Protein AF-0000000084929953 (afdb_homodimer)

Foldseek 3Di:
DPPPPPPPPPPPQDPVLLVLLLVLCCCVPPVPDQLCRSCVVVVHDSVVSVVSPVVCVVVPVDDDDDDDPPQWDPVLFVLLCVQQVFPGETATEAPPDDPDDWRDLLSLLLVVLVVQQVVADAAAEEEEEDDPSLLSNLVNHQAHAAYEYAYFFEFDCPPDDDTSRQVSQVSNCVRRVYYGQYDHDHFFAPALVVVVVSCPPPSNVVRLVCLLRHQAYEKEKFFLDPPTDPVNPVDDPVVSVVQVVQQFGMDMFQWTFHLQLATDPCRRVSRGRGHDQVSLLVRQAYEYGDEDLNCLSRVQSNSNQLSHRYYRYYDNSSVCCSPVGHHHPDRSNVSDGPVHD/DPPPPPPPPPPPDDPVLLVLLLVLCCCVPPVPDQLCRSCVVVVHDSVVSVVSPVVCVVVPVDDDDDDDPPQWDPVLFVLLCVQQVFPGGTATEAPPDDPDDWRDLLSLLLVVLVVQQVVADAAAEEEEEDDPSLLSNLVNHQAHAAYEYAYFFEFDCPVPPDTSRQVSQVSNCVRRVYYGQYAHDHFFAPALVVVVVSCPPPSNVVSLVCLLRHQAYEKEKFFLDPPTDPVNPVDDPVVSVVQVVQQFGMDMFQWTFHLQQATDPCRRVSRGRGHDQVSLLPHQAYEYGYEDLNCLSRVQSNSNQLSHRYYRYYDNSSVCCSPVGHHHPDRSNVSDGPVHD

Structure (mmCIF, N/CA/C/O backbone):
data_AF-0000000084929953-model_v1
#
loop_
_entity.id
_entity.type
_entity.pdbx_description
1 polymer 'Putative transcriptional regulator'
#
loop_
_atom_site.group_PDB
_atom_site.id
_atom_site.type_symbol
_atom_site.label_atom_id
_atom_site.label_alt_id
_atom_site.label_comp_id
_atom_site.label_asym_id
_atom_site.label_entity_id
_atom_site.label_seq_id
_atom_site.pdbx_PDB_ins_code
_atom_site.Cartn_x
_atom_site.Cartn_y
_atom_site.Cartn_z
_atom_site.occupancy
_atom_site.B_iso_or_equiv
_atom_site.auth_seq_id
_atom_site.auth_comp_id
_atom_site.auth_asym_id
_atom_site.auth_atom_id
_atom_site.pdbx_PDB_model_num
ATOM 1 N N . MET A 1 1 ? 39.875 18.594 -10.922 1 22.22 1 MET A N 1
ATOM 2 C CA . MET A 1 1 ? 38.844 19.641 -10.805 1 22.22 1 MET A CA 1
ATOM 3 C C . MET A 1 1 ? 37.5 19.047 -10.492 1 22.22 1 MET A C 1
ATOM 5 O O . MET A 1 1 ? 36.719 18.719 -11.398 1 22.22 1 MET A O 1
ATOM 9 N N . ALA A 1 2 ? 37.438 18.094 -9.477 1 26.17 2 ALA A N 1
ATOM 10 C CA . ALA A 1 2 ? 36.531 17.062 -8.961 1 26.17 2 ALA A CA 1
ATOM 11 C C . ALA A 1 2 ? 35.219 17.656 -8.453 1 26.17 2 ALA A C 1
ATOM 13 O O . ALA A 1 2 ? 35.219 18.5 -7.547 1 26.17 2 ALA A O 1
ATOM 14 N N . GLY A 1 3 ? 34.344 17.922 -9.469 1 25.89 3 GLY A N 1
ATOM 15 C CA . GLY A 1 3 ? 33.125 18.734 -9.352 1 25.89 3 GLY A CA 1
ATOM 16 C C . GLY A 1 3 ? 32.312 18.438 -8.102 1 25.89 3 GLY A C 1
ATOM 17 O O . GLY A 1 3 ? 32.281 17.281 -7.645 1 25.89 3 GLY A O 1
ATOM 18 N N . MET A 1 4 ? 32.281 19.422 -7.156 1 30.34 4 MET A N 1
ATOM 19 C CA . MET A 1 4 ? 31.609 19.453 -5.855 1 30.34 4 MET A CA 1
ATOM 20 C C . MET A 1 4 ? 30.188 18.906 -5.953 1 30.34 4 MET A C 1
ATOM 22 O O . MET A 1 4 ? 29.359 19.453 -6.695 1 30.34 4 MET A O 1
ATOM 26 N N . SER A 1 5 ? 30.078 17.547 -6.051 1 28.05 5 SER A N 1
ATOM 27 C CA . SER A 1 5 ? 28.844 16.781 -6.016 1 28.05 5 SER A CA 1
ATOM 28 C C . SER A 1 5 ? 27.891 17.312 -4.957 1 28.05 5 SER A C 1
ATOM 30 O O . SER A 1 5 ? 28.203 17.297 -3.764 1 28.05 5 SER A O 1
ATOM 32 N N . ALA A 1 6 ? 27.359 18.578 -5.07 1 32.03 6 ALA A N 1
ATOM 33 C CA . ALA A 1 6 ? 26.297 19.188 -4.281 1 32.03 6 ALA A CA 1
ATOM 34 C C . ALA A 1 6 ? 25.297 18.125 -3.814 1 32.03 6 ALA A C 1
ATOM 36 O O . ALA A 1 6 ? 24.531 17.594 -4.617 1 32.03 6 ALA A O 1
ATOM 37 N N . GLY A 1 7 ? 25.719 17.156 -3.072 1 32.19 7 GLY A N 1
ATOM 38 C CA . GLY A 1 7 ? 24.922 16.094 -2.465 1 32.19 7 GLY A CA 1
ATOM 39 C C . GLY A 1 7 ? 23.484 16.5 -2.223 1 32.19 7 GLY A C 1
ATOM 40 O O . GLY A 1 7 ? 23.203 17.578 -1.709 1 32.19 7 GLY A O 1
ATOM 41 N N . ARG A 1 8 ? 22.562 16.219 -3.053 1 35.16 8 ARG A N 1
ATOM 42 C CA . ARG A 1 8 ? 21.109 16.297 -2.889 1 35.16 8 ARG A CA 1
ATOM 43 C C . ARG A 1 8 ? 20.703 16.047 -1.44 1 35.16 8 ARG A C 1
ATOM 45 O O . ARG A 1 8 ? 20.797 14.914 -0.953 1 35.16 8 ARG A O 1
ATOM 52 N N . SER A 1 9 ? 21.078 16.766 -0.574 1 34.97 9 SER A N 1
ATOM 53 C CA . SER A 1 9 ? 20.594 16.656 0.795 1 34.97 9 SER A CA 1
ATOM 54 C C . SER A 1 9 ? 19.203 16.031 0.834 1 34.97 9 SER A C 1
ATOM 56 O O . SER A 1 9 ? 18.281 16.516 0.169 1 34.97 9 SER A O 1
ATOM 58 N N . ALA A 1 10 ? 18.953 14.836 0.839 1 44 10 ALA A N 1
ATOM 59 C CA . ALA A 1 10 ? 17.703 14.109 1.062 1 44 10 ALA A CA 1
ATOM 60 C C . ALA A 1 10 ? 16.719 14.953 1.858 1 44 10 ALA A C 1
ATOM 62 O O . ALA A 1 10 ? 16.844 15.086 3.078 1 44 10 ALA A O 1
ATOM 63 N N . LEU A 1 11 ? 16.344 16.078 1.321 1 51.66 11 LEU A N 1
ATOM 64 C CA . LEU A 1 11 ? 15.445 17.078 1.888 1 51.66 11 LEU A CA 1
ATOM 65 C C . LEU A 1 11 ? 14.266 16.406 2.6 1 51.66 11 LEU A C 1
ATOM 67 O O . LEU A 1 11 ? 13.477 15.703 1.973 1 51.66 11 LEU A O 1
ATOM 71 N N . ARG A 1 12 ? 14.352 16.094 3.908 1 74.12 12 ARG A N 1
ATOM 72 C CA . ARG A 1 12 ? 13.383 15.586 4.875 1 74.12 12 ARG A CA 1
ATOM 73 C C . ARG A 1 12 ? 12.07 16.344 4.793 1 74.12 12 ARG A C 1
ATOM 75 O O . ARG A 1 12 ? 12.062 17.578 4.688 1 74.12 12 ARG A O 1
ATOM 82 N N . MET A 1 13 ? 11.07 15.68 4.367 1 85.12 13 MET A N 1
ATOM 83 C CA . MET A 1 13 ? 9.734 16.266 4.367 1 85.12 13 MET A CA 1
ATOM 84 C C . MET A 1 13 ? 9.43 16.938 5.707 1 85.12 13 MET A C 1
ATOM 86 O O . MET A 1 13 ? 9.695 16.359 6.762 1 85.12 13 MET A O 1
ATOM 90 N N . GLY A 1 14 ? 9.133 18.234 5.648 1 91.25 14 GLY A N 1
ATOM 91 C CA . GLY A 1 14 ? 8.656 18.891 6.855 1 91.25 14 GLY A CA 1
ATOM 92 C C . GLY A 1 14 ? 7.281 18.406 7.293 1 91.25 14 GLY A C 1
ATOM 93 O O . GLY A 1 14 ? 6.684 17.547 6.641 1 91.25 14 GLY A O 1
ATOM 94 N N . PRO A 1 15 ? 6.785 18.859 8.391 1 93.12 15 PRO A N 1
ATOM 95 C CA . PRO A 1 15 ? 5.527 18.359 8.953 1 93.12 15 PRO A CA 1
ATOM 96 C C . PRO A 1 15 ? 4.34 18.578 8.016 1 93.12 15 PRO A C 1
ATOM 98 O O . PRO A 1 15 ? 3.48 17.703 7.895 1 93.12 15 PRO A O 1
ATOM 101 N N . ALA A 1 16 ? 4.266 19.781 7.43 1 93.94 16 ALA A N 1
ATOM 102 C CA . ALA A 1 16 ? 3.148 20.047 6.523 1 93.94 16 ALA A CA 1
ATOM 103 C C . ALA A 1 16 ? 3.201 19.125 5.312 1 93.94 16 ALA A C 1
ATOM 105 O O . ALA A 1 16 ? 2.17 18.609 4.871 1 93.94 16 ALA A O 1
ATOM 106 N N . GLU A 1 17 ? 4.387 18.938 4.801 1 93.5 17 GLU A N 1
ATOM 107 C CA . GLU A 1 17 ? 4.562 18.031 3.664 1 93.5 17 GLU A CA 1
ATOM 108 C C . GLU A 1 17 ? 4.195 16.594 4.035 1 93.5 17 GLU A C 1
ATOM 110 O O . GLU A 1 17 ? 3.559 15.891 3.25 1 93.5 17 GLU A O 1
ATOM 115 N N . LEU A 1 18 ? 4.625 16.219 5.199 1 94.5 18 LEU A N 1
ATOM 116 C CA . LEU A 1 18 ? 4.336 14.875 5.676 1 94.5 18 LEU A CA 1
ATOM 117 C C . LEU A 1 18 ? 2.832 14.664 5.816 1 94.5 18 LEU A C 1
ATOM 119 O O . LEU A 1 18 ? 2.303 13.641 5.379 1 94.5 18 LEU A O 1
ATOM 123 N N . VAL A 1 19 ? 2.16 15.617 6.41 1 94.81 19 VAL A N 1
ATOM 124 C CA . VAL A 1 19 ? 0.718 15.531 6.613 1 94.81 19 VAL A CA 1
ATOM 125 C C . VAL A 1 19 ? 0.007 15.477 5.262 1 94.81 19 VAL A C 1
ATOM 127 O O . VAL A 1 19 ? -0.903 14.672 5.062 1 94.81 19 VAL A O 1
ATOM 130 N N . GLN A 1 20 ? 0.417 16.297 4.379 1 95.06 20 GLN A N 1
ATOM 131 C CA . GLN A 1 20 ? -0.198 16.344 3.057 1 95.06 20 GLN A CA 1
ATOM 132 C C . GLN A 1 20 ? 0.029 15.031 2.303 1 95.06 20 GLN A C 1
ATOM 134 O O . GLN A 1 20 ? -0.896 14.492 1.694 1 95.06 20 GLN A O 1
ATOM 139 N N . ALA A 1 21 ? 1.267 14.609 2.344 1 95.81 21 ALA A N 1
ATOM 140 C CA . ALA A 1 21 ? 1.598 13.352 1.679 1 95.81 21 ALA A CA 1
ATOM 141 C C . ALA A 1 21 ? 0.772 12.195 2.242 1 95.81 21 ALA A C 1
ATOM 143 O O . ALA A 1 21 ? 0.257 11.367 1.489 1 95.81 21 ALA A O 1
ATOM 144 N N . ALA A 1 22 ? 0.667 12.172 3.549 1 96.12 22 ALA A N 1
ATOM 145 C CA . ALA A 1 22 ? -0.122 11.133 4.203 1 96.12 22 ALA A CA 1
ATOM 146 C C . ALA A 1 22 ? -1.587 11.211 3.783 1 96.12 22 ALA A C 1
ATOM 148 O O . ALA A 1 22 ? -2.225 10.18 3.537 1 96.12 22 ALA A O 1
ATOM 149 N N . ALA A 1 23 ? -2.119 12.406 3.674 1 96.19 23 ALA A N 1
ATOM 150 C CA . ALA A 1 23 ? -3.51 12.609 3.279 1 96.19 23 ALA A CA 1
ATOM 151 C C . ALA A 1 23 ? -3.74 12.164 1.836 1 96.19 23 ALA A C 1
ATOM 153 O O . ALA A 1 23 ? -4.719 11.477 1.539 1 96.19 23 ALA A O 1
ATOM 154 N N . MET A 1 24 ? -2.873 12.523 0.958 1 95.94 24 MET A N 1
ATOM 155 C CA . MET A 1 24 ? -2.977 12.117 -0.439 1 95.94 24 MET A CA 1
ATOM 156 C C . MET A 1 24 ? -2.875 10.602 -0.57 1 95.94 24 MET A C 1
ATOM 158 O O . MET A 1 24 ? -3.625 9.984 -1.334 1 95.94 24 MET A O 1
ATOM 162 N N . ALA A 1 25 ? -1.935 10.023 0.172 1 94.94 25 ALA A N 1
ATOM 163 C CA . ALA A 1 25 ? -1.756 8.57 0.148 1 94.94 25 ALA A CA 1
ATOM 164 C C . ALA A 1 25 ? -3.027 7.855 0.595 1 94.94 25 ALA A C 1
ATOM 166 O O . ALA A 1 25 ? -3.436 6.867 -0.017 1 94.94 25 ALA A O 1
ATOM 167 N N . ARG A 1 26 ? -3.637 8.359 1.606 1 94 26 ARG A N 1
ATOM 168 C CA . ARG A 1 26 ? -4.871 7.762 2.102 1 94 26 ARG A CA 1
ATOM 169 C C . ARG A 1 26 ? -5.965 7.809 1.041 1 94 26 ARG A C 1
ATOM 171 O O . ARG A 1 26 ? -6.66 6.812 0.816 1 94 26 ARG A O 1
ATOM 178 N N . ARG A 1 27 ? -6.105 9 0.404 1 94.62 27 ARG A N 1
ATOM 179 C CA . ARG A 1 27 ? -7.098 9.133 -0.657 1 94.62 27 ARG A CA 1
ATOM 180 C C . ARG A 1 27 ? -6.832 8.141 -1.785 1 94.62 27 ARG A C 1
ATOM 182 O O . ARG A 1 27 ? -7.75 7.465 -2.254 1 94.62 27 ARG A O 1
ATOM 189 N N . PHE A 1 28 ? -5.609 7.93 -2.18 1 90.69 28 PHE A N 1
ATOM 190 C CA . PHE A 1 28 ? -5.246 7.125 -3.34 1 90.69 28 PHE A CA 1
ATOM 191 C C . PHE A 1 28 ? -5.293 5.637 -3.004 1 90.69 28 PHE A C 1
ATOM 193 O O . PHE A 1 28 ? -5.996 4.867 -3.664 1 90.69 28 PHE A O 1
ATOM 200 N N . TYR A 1 29 ? -4.668 5.219 -1.939 1 88.12 29 TYR A N 1
ATOM 201 C CA . TYR A 1 29 ? -4.438 3.801 -1.691 1 88.12 29 TYR A CA 1
ATOM 202 C C . TYR A 1 29 ? -5.59 3.191 -0.9 1 88.12 29 TYR A C 1
ATOM 204 O O . TYR A 1 29 ? -5.902 2.01 -1.057 1 88.12 29 TYR A O 1
ATOM 212 N N . LEU A 1 30 ? -6.223 3.959 -0.042 1 86.88 30 LEU A N 1
ATOM 213 C CA . LEU A 1 30 ? -7.215 3.369 0.85 1 86.88 30 LEU A CA 1
ATOM 214 C C . LEU A 1 30 ? -8.633 3.713 0.396 1 86.88 30 LEU A C 1
ATOM 216 O O . LEU A 1 30 ? -9.555 2.924 0.588 1 86.88 30 LEU A O 1
ATOM 220 N N . GLU A 1 31 ? -8.75 4.863 -0.211 1 88.69 31 GLU A N 1
ATOM 221 C CA . GLU A 1 31 ? -10.102 5.289 -0.577 1 88.69 31 GLU A CA 1
ATOM 222 C C . GLU A 1 31 ? -10.352 5.094 -2.07 1 88.69 31 GLU A C 1
ATOM 224 O O . GLU A 1 31 ? -11.477 5.281 -2.543 1 88.69 31 GLU A O 1
ATOM 229 N N . GLY A 1 32 ? -9.305 4.871 -2.9 1 82.44 32 GLY A N 1
ATOM 230 C CA . GLY A 1 32 ? -9.469 4.52 -4.301 1 82.44 32 GLY A CA 1
ATOM 231 C C . GLY A 1 32 ? -9.656 5.723 -5.203 1 82.44 32 GLY A C 1
ATOM 232 O O . GLY A 1 32 ? -10.109 5.586 -6.34 1 82.44 32 GLY A O 1
ATOM 233 N N . LYS A 1 33 ? -9.375 6.914 -4.699 1 89.38 33 LYS A N 1
ATOM 234 C CA . LYS A 1 33 ? -9.5 8.102 -5.539 1 89.38 33 LYS A CA 1
ATOM 235 C C . LYS A 1 33 ? -8.406 8.148 -6.598 1 89.38 33 LYS A C 1
ATOM 237 O O . LYS A 1 33 ? -7.285 7.691 -6.359 1 89.38 33 LYS A O 1
ATOM 242 N N . SER A 1 34 ? -8.781 8.703 -7.781 1 87.88 34 SER A N 1
ATOM 243 C CA . SER A 1 34 ? -7.789 8.875 -8.836 1 87.88 34 SER A CA 1
ATOM 244 C C . SER A 1 34 ? -6.859 10.039 -8.531 1 87.88 34 SER A C 1
ATOM 246 O O . SER A 1 34 ? -7.172 10.891 -7.695 1 87.88 34 SER A O 1
ATOM 248 N N . LYS A 1 35 ? -5.723 10.078 -9.18 1 90.81 35 LYS A N 1
ATOM 249 C CA . LYS A 1 35 ? -4.781 11.18 -9.008 1 90.81 35 LYS A CA 1
ATOM 250 C C . LYS A 1 35 ? -5.402 12.508 -9.43 1 90.81 35 LYS A C 1
ATOM 252 O O . LYS A 1 35 ? -5.117 13.555 -8.844 1 90.81 35 LYS A O 1
ATOM 257 N N . ILE A 1 36 ? -6.273 12.469 -10.422 1 93 36 ILE A N 1
ATOM 258 C CA . ILE A 1 36 ? -6.965 13.664 -10.891 1 93 36 ILE A CA 1
ATOM 259 C C . ILE A 1 36 ? -7.906 14.172 -9.797 1 93 36 ILE A C 1
ATOM 261 O O . ILE A 1 36 ? -7.938 15.375 -9.508 1 93 36 ILE A O 1
ATOM 265 N N . GLN A 1 37 ? -8.672 13.305 -9.172 1 94.31 37 GLN A N 1
ATOM 266 C CA . GLN A 1 37 ? -9.57 13.672 -8.078 1 94.31 37 GLN A CA 1
ATOM 267 C C . GLN A 1 37 ? -8.797 14.258 -6.902 1 94.31 37 GLN A C 1
ATOM 269 O O . GLN A 1 37 ? -9.219 15.242 -6.301 1 94.31 37 GLN A O 1
ATOM 274 N N . ILE A 1 38 ? -7.703 13.695 -6.57 1 95.75 38 ILE A N 1
ATOM 275 C CA . ILE A 1 38 ? -6.867 14.148 -5.465 1 95.75 38 ILE A CA 1
ATOM 276 C C . ILE A 1 38 ? -6.301 15.531 -5.781 1 95.75 38 ILE A C 1
ATOM 278 O O . ILE A 1 38 ? -6.277 16.422 -4.922 1 95.75 38 ILE A O 1
ATOM 282 N N . ALA A 1 39 ? -5.859 15.719 -7.004 1 96.31 39 ALA A N 1
ATOM 283 C CA . ALA A 1 39 ? -5.348 17.016 -7.457 1 96.31 39 ALA A CA 1
ATOM 284 C C . ALA A 1 39 ? -6.383 18.109 -7.266 1 96.31 39 ALA A C 1
ATOM 286 O O . ALA A 1 39 ? -6.062 19.203 -6.773 1 96.31 39 ALA A O 1
ATOM 287 N N . GLU A 1 40 ? -7.574 17.797 -7.609 1 94.62 40 GLU A N 1
ATOM 288 C CA . GLU A 1 40 ? -8.664 18.75 -7.449 1 94.62 40 GLU A CA 1
ATOM 289 C C . GLU A 1 40 ? -8.922 19.062 -5.98 1 94.62 40 GLU A C 1
ATOM 291 O O . GLU A 1 40 ? -9.078 20.234 -5.602 1 94.62 40 GLU A O 1
ATOM 296 N N . GLU A 1 41 ? -8.938 18.047 -5.211 1 92.69 41 GLU A N 1
ATOM 297 C CA . GLU A 1 41 ? -9.219 18.188 -3.787 1 92.69 41 GLU A CA 1
ATOM 298 C C . GLU A 1 41 ? -8.156 19.031 -3.098 1 92.69 41 GLU A C 1
ATOM 300 O O . GLU A 1 41 ? -8.469 19.828 -2.211 1 92.69 41 GLU A O 1
ATOM 305 N N . PHE A 1 42 ? -6.922 18.922 -3.492 1 92.94 42 PHE A N 1
ATOM 306 C CA . PHE A 1 42 ? -5.824 19.562 -2.779 1 92.94 42 PHE A CA 1
ATOM 307 C C . PHE A 1 42 ? -5.352 20.797 -3.525 1 92.94 42 PHE A C 1
ATOM 309 O O . PHE A 1 42 ? -4.453 21.5 -3.059 1 92.94 42 PHE A O 1
ATOM 316 N N . GLY A 1 43 ? -5.93 21.125 -4.641 1 90.88 43 GLY A N 1
ATOM 317 C CA . GLY A 1 43 ? -5.578 22.312 -5.406 1 90.88 43 GLY A CA 1
ATOM 318 C C . GLY A 1 43 ? -4.18 22.266 -5.988 1 90.88 43 GLY A C 1
ATOM 319 O O . GLY A 1 43 ? -3.441 23.25 -5.941 1 90.88 43 GLY A O 1
ATOM 320 N N . VAL A 1 44 ? -3.787 21.094 -6.465 1 93.94 44 VAL A N 1
ATOM 321 C CA . VAL A 1 44 ? -2.477 20.891 -7.078 1 93.94 44 VAL A CA 1
ATOM 322 C C . VAL A 1 44 ? -2.633 20.156 -8.398 1 93.94 44 VAL A C 1
ATOM 324 O O . VAL A 1 44 ? -3.74 19.75 -8.773 1 93.94 44 VAL A O 1
ATOM 327 N N . SER A 1 45 ? -1.526 20.031 -9.109 1 94.94 45 SER A N 1
ATOM 328 C CA . SER A 1 45 ? -1.564 19.312 -10.375 1 94.94 45 SER A CA 1
ATOM 329 C C . SER A 1 45 ? -1.501 17.797 -10.148 1 94.94 45 SER A C 1
ATOM 331 O O . SER A 1 45 ? -0.989 17.344 -9.125 1 94.94 45 SER A O 1
ATOM 333 N N . ARG A 1 46 ? -2.051 17.094 -11.156 1 92.69 46 ARG A N 1
ATOM 334 C CA . ARG A 1 46 ? -1.979 15.641 -11.102 1 92.69 46 ARG A CA 1
ATOM 335 C C . ARG A 1 46 ? -0.529 15.164 -11.07 1 92.69 46 ARG A C 1
ATOM 337 O O . ARG A 1 46 ? -0.213 14.156 -10.43 1 92.69 46 ARG A O 1
ATOM 344 N N . PHE A 1 47 ? 0.385 15.859 -11.625 1 93.38 47 PHE A N 1
ATOM 345 C CA . PHE A 1 47 ? 1.804 15.516 -11.648 1 93.38 47 PHE A CA 1
ATOM 346 C C . PHE A 1 47 ? 2.412 15.648 -10.258 1 93.38 47 PHE A C 1
ATOM 348 O O . PHE A 1 47 ? 3.221 14.82 -9.844 1 93.38 47 PHE A O 1
ATOM 355 N N . LYS A 1 48 ? 2.043 16.719 -9.523 1 94.69 48 LYS A N 1
ATOM 356 C CA . LYS A 1 48 ? 2.523 16.875 -8.156 1 94.69 48 LYS A CA 1
ATOM 357 C C . LYS A 1 48 ? 2.029 15.75 -7.262 1 94.69 48 LYS A C 1
ATOM 359 O O . LYS A 1 48 ? 2.775 15.242 -6.422 1 94.69 48 LYS A O 1
ATOM 364 N N . VAL A 1 49 ? 0.743 15.398 -7.488 1 95.12 49 VAL A N 1
ATOM 365 C CA . VAL A 1 49 ? 0.195 14.281 -6.723 1 95.12 49 VAL A CA 1
ATOM 366 C C . VAL A 1 49 ? 1.028 13.023 -6.973 1 95.12 49 VAL A C 1
ATOM 368 O O . VAL A 1 49 ? 1.419 12.336 -6.027 1 95.12 49 VAL A O 1
ATOM 371 N N . ALA A 1 50 ? 1.31 12.773 -8.219 1 91.25 50 ALA A N 1
ATOM 372 C CA . ALA A 1 50 ? 2.1 11.602 -8.578 1 91.25 50 ALA A CA 1
ATOM 373 C C . ALA A 1 50 ? 3.467 11.633 -7.906 1 91.25 50 ALA A C 1
ATOM 375 O O . ALA A 1 50 ? 3.92 10.625 -7.355 1 91.25 50 ALA A O 1
ATOM 376 N N . ARG A 1 51 ? 4.086 12.75 -7.906 1 93.81 51 ARG A N 1
ATOM 377 C CA . ARG A 1 51 ? 5.41 12.914 -7.32 1 93.81 51 ARG A CA 1
ATOM 378 C C . ARG A 1 51 ? 5.375 12.703 -5.809 1 93.81 51 ARG A C 1
ATOM 380 O O . ARG A 1 51 ? 6.266 12.07 -5.242 1 93.81 51 ARG A O 1
ATOM 387 N N . VAL A 1 52 ? 4.344 13.289 -5.211 1 94.94 52 VAL A N 1
ATOM 388 C CA . VAL A 1 52 ? 4.203 13.172 -3.766 1 94.94 52 VAL A CA 1
ATOM 389 C C . VAL A 1 52 ? 4.023 11.703 -3.383 1 94.94 52 VAL A C 1
ATOM 391 O O . VAL A 1 52 ? 4.648 11.219 -2.436 1 94.94 52 VAL A O 1
ATOM 394 N N . LEU A 1 53 ? 3.207 10.969 -4.137 1 92.38 53 LEU A N 1
ATOM 395 C CA . LEU A 1 53 ? 2.959 9.562 -3.852 1 92.38 53 LEU A CA 1
ATOM 396 C C . LEU A 1 53 ? 4.219 8.734 -4.07 1 92.38 53 LEU A C 1
ATOM 398 O O . LEU A 1 53 ? 4.516 7.828 -3.287 1 92.38 53 LEU A O 1
ATOM 402 N N . GLU A 1 54 ? 4.961 9.023 -5.074 1 90.19 54 GLU A N 1
ATOM 403 C CA . GLU A 1 54 ? 6.23 8.344 -5.332 1 90.19 54 GLU A CA 1
ATOM 404 C C . GLU A 1 54 ? 7.219 8.578 -4.195 1 90.19 54 GLU A C 1
ATOM 406 O O . GLU A 1 54 ? 7.852 7.637 -3.715 1 90.19 54 GLU A O 1
ATOM 411 N N . THR A 1 55 ? 7.324 9.805 -3.777 1 92.75 55 THR A N 1
ATOM 412 C CA . THR A 1 55 ? 8.227 10.164 -2.684 1 92.75 55 THR A CA 1
ATOM 413 C C . THR A 1 55 ? 7.793 9.484 -1.388 1 92.75 55 THR A C 1
ATOM 415 O O . THR A 1 55 ? 8.641 9.055 -0.598 1 92.75 55 THR A O 1
ATOM 418 N N . ALA A 1 56 ?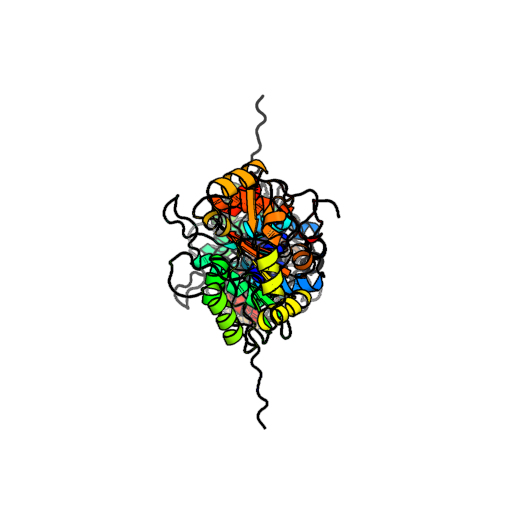 6.469 9.445 -1.154 1 93.06 56 ALA A N 1
ATOM 419 C CA . ALA A 1 56 ? 5.938 8.805 0.045 1 93.06 56 ALA A CA 1
ATOM 420 C C . ALA A 1 56 ? 6.332 7.332 0.101 1 93.06 56 ALA A C 1
ATOM 422 O O . ALA A 1 56 ? 6.629 6.801 1.175 1 93.06 56 ALA A O 1
ATOM 423 N N . LEU A 1 57 ? 6.34 6.633 -1.062 1 89.75 57 LEU A N 1
ATOM 424 C CA . LEU A 1 57 ? 6.77 5.242 -1.135 1 89.75 57 LEU A CA 1
ATOM 425 C C . LEU A 1 57 ? 8.273 5.125 -0.918 1 89.75 57 LEU A C 1
ATOM 427 O O . LEU A 1 57 ? 8.734 4.285 -0.142 1 89.75 57 LEU A O 1
ATOM 431 N N . GLU A 1 58 ? 9.055 6.023 -1.509 1 89 58 GLU A N 1
ATOM 432 C CA . GLU A 1 58 ? 10.516 6.008 -1.449 1 89 58 GLU A CA 1
ATOM 433 C C . GLU A 1 58 ? 11.016 6.254 -0.027 1 89 58 GLU A C 1
ATOM 435 O O . GLU A 1 58 ? 12.008 5.668 0.398 1 89 58 GLU A O 1
ATOM 440 N N . ARG A 1 59 ? 10.273 7.098 0.685 1 90.31 59 ARG A N 1
ATOM 441 C CA . ARG A 1 59 ? 10.719 7.492 2.018 1 90.31 59 ARG A CA 1
ATOM 442 C C . ARG A 1 59 ? 10.016 6.664 3.092 1 90.31 59 ARG A C 1
ATOM 444 O O . ARG A 1 59 ? 10.055 7.016 4.273 1 90.31 59 ARG A O 1
ATOM 451 N N . ASP A 1 60 ? 9.266 5.648 2.693 1 89.81 60 ASP A N 1
ATOM 452 C CA . ASP A 1 60 ? 8.633 4.656 3.555 1 89.81 60 ASP A CA 1
ATOM 453 C C . ASP A 1 60 ? 7.512 5.281 4.383 1 89.81 60 ASP A C 1
ATOM 455 O O . ASP A 1 60 ? 7.203 4.805 5.477 1 89.81 60 ASP A O 1
ATOM 459 N N . LEU A 1 61 ? 7.109 6.539 3.975 1 92.94 61 LEU A N 1
ATOM 460 C CA . LEU A 1 61 ? 5.871 7.059 4.547 1 92.94 61 LEU A CA 1
ATOM 461 C C . LEU A 1 61 ? 4.699 6.129 4.25 1 92.94 61 LEU A C 1
ATOM 463 O O . LEU A 1 61 ? 3.814 5.953 5.09 1 92.94 61 LEU A O 1
ATOM 467 N N . VAL A 1 62 ? 4.789 5.543 3.062 1 93.31 62 VAL A N 1
ATOM 468 C CA . VAL A 1 62 ? 3.838 4.512 2.666 1 93.31 62 VAL A CA 1
ATOM 469 C C . VAL A 1 62 ? 4.562 3.18 2.492 1 93.31 62 VAL A C 1
ATOM 471 O O . VAL A 1 62 ? 5.57 3.102 1.787 1 93.31 62 VAL A O 1
ATOM 474 N N . ARG A 1 63 ? 4.102 2.203 3.205 1 92.88 63 ARG A N 1
ATOM 475 C CA . ARG A 1 63 ? 4.629 0.85 3.053 1 92.88 63 ARG A CA 1
ATOM 476 C C . ARG A 1 63 ? 3.555 -0.103 2.545 1 92.88 63 ARG A C 1
ATOM 478 O O . ARG A 1 63 ? 2.457 -0.164 3.104 1 92.88 63 ARG A O 1
ATOM 485 N N . ILE A 1 64 ? 3.842 -0.717 1.508 1 91.75 64 ILE A N 1
ATOM 486 C CA . ILE A 1 64 ? 2.928 -1.687 0.915 1 91.75 64 ILE A CA 1
ATOM 487 C C . ILE A 1 64 ? 3.516 -3.092 1.033 1 91.75 64 ILE A C 1
ATOM 489 O O . ILE A 1 64 ? 4.652 -3.332 0.619 1 91.75 64 ILE A O 1
ATOM 493 N N . GLU A 1 65 ? 2.803 -3.93 1.66 1 91.75 65 GLU A N 1
ATOM 494 C CA . GLU A 1 65 ? 3.217 -5.324 1.804 1 91.75 65 GLU A CA 1
ATOM 495 C C . GLU A 1 65 ? 2.229 -6.266 1.121 1 91.75 65 GLU A C 1
ATOM 497 O O . GLU A 1 65 ? 1.021 -6.184 1.357 1 91.75 65 GLU A O 1
ATOM 502 N N . ILE A 1 66 ? 2.68 -6.996 0.207 1 92.12 66 ILE A N 1
ATOM 503 C CA . ILE A 1 66 ? 1.885 -8.055 -0.411 1 92.12 66 ILE A CA 1
ATOM 504 C C . ILE A 1 66 ? 2.176 -9.383 0.273 1 92.12 66 ILE A C 1
ATOM 506 O O . ILE A 1 66 ? 3.291 -9.906 0.191 1 92.12 66 ILE A O 1
ATOM 510 N N . ARG A 1 67 ? 1.169 -9.891 0.949 1 89.69 67 ARG A N 1
ATOM 511 C CA . ARG A 1 67 ? 1.342 -11.086 1.777 1 89.69 67 ARG A CA 1
ATOM 512 C C . ARG A 1 67 ? 0.658 -12.289 1.15 1 89.69 67 ARG A C 1
ATOM 514 O O . ARG A 1 67 ? -0.57 -12.344 1.062 1 89.69 67 ARG A O 1
ATOM 521 N N . VAL A 1 68 ? 1.437 -13.195 0.648 1 87.69 68 VAL A N 1
ATOM 522 C CA . VAL A 1 68 ? 0.938 -14.5 0.223 1 87.69 68 VAL A CA 1
ATOM 523 C C . VAL A 1 68 ? 1.355 -15.562 1.233 1 87.69 68 VAL A C 1
ATOM 525 O O . VAL A 1 68 ? 2.352 -15.398 1.942 1 87.69 68 VAL A O 1
ATOM 528 N N . PRO A 1 69 ? 0.513 -16.609 1.367 1 87.12 69 PRO A N 1
ATOM 529 C CA . PRO A 1 69 ? 0.934 -17.688 2.271 1 87.12 69 PRO A CA 1
ATOM 530 C C . PRO A 1 69 ? 2.381 -18.125 2.041 1 87.12 69 PRO A C 1
ATOM 532 O O . PRO A 1 69 ? 2.844 -18.156 0.898 1 87.12 69 PRO A O 1
ATOM 535 N N . ALA A 1 70 ? 2.996 -18.438 3.139 1 83.25 70 ALA A N 1
ATOM 536 C CA . ALA A 1 70 ? 4.426 -18.719 3.127 1 83.25 70 ALA A CA 1
ATOM 537 C C . ALA A 1 70 ? 4.738 -19.922 2.223 1 83.25 70 ALA A C 1
ATOM 539 O O . ALA A 1 70 ? 5.848 -20.031 1.696 1 83.25 70 ALA A O 1
ATOM 540 N N . GLU A 1 71 ? 3.756 -20.688 2.029 1 89.94 71 GLU A N 1
ATOM 541 C CA . GLU A 1 71 ? 3.971 -21.906 1.241 1 89.94 71 GLU A CA 1
ATOM 542 C C . GLU A 1 71 ? 3.994 -21.594 -0.253 1 89.94 71 GLU A C 1
ATOM 544 O O . GLU A 1 71 ? 4.398 -22.438 -1.061 1 89.94 71 GLU A O 1
ATOM 549 N N . LEU A 1 72 ? 3.654 -20.391 -0.633 1 93.81 72 LEU A N 1
ATOM 550 C CA . LEU A 1 72 ? 3.582 -20.016 -2.041 1 93.81 72 LEU A CA 1
ATOM 551 C C . LEU A 1 72 ? 4.633 -18.969 -2.379 1 93.81 72 LEU A C 1
ATOM 553 O O . LEU A 1 72 ? 4.887 -18.047 -1.585 1 93.81 72 LEU A O 1
ATOM 557 N N . ASP A 1 73 ? 5.246 -19.125 -3.439 1 94.94 73 ASP A N 1
ATOM 558 C CA . ASP A 1 73 ? 6.117 -18.094 -4 1 94.94 73 ASP A CA 1
ATOM 559 C C . ASP A 1 73 ? 5.438 -17.375 -5.164 1 94.94 73 ASP A C 1
ATOM 561 O O . ASP A 1 73 ? 5.527 -17.812 -6.312 1 94.94 73 ASP A O 1
ATOM 565 N N . ALA A 1 74 ? 4.863 -16.328 -4.867 1 94.06 74 ALA A N 1
ATOM 566 C CA . ALA A 1 74 ? 4.039 -15.609 -5.84 1 94.06 74 ALA A CA 1
ATOM 567 C C . ALA A 1 74 ? 4.891 -15.031 -6.965 1 94.06 74 ALA A C 1
ATOM 569 O O . ALA A 1 74 ? 4.477 -15.023 -8.125 1 94.06 74 ALA A O 1
ATOM 570 N N . GLU A 1 75 ? 6.051 -14.586 -6.684 1 93.19 75 GLU A N 1
ATOM 571 C CA . GLU A 1 75 ? 6.91 -13.953 -7.68 1 93.19 75 GLU A CA 1
ATOM 572 C C . GLU A 1 75 ? 7.375 -14.961 -8.727 1 93.19 75 GLU A C 1
ATOM 574 O O . GLU A 1 75 ? 7.238 -14.719 -9.93 1 93.19 75 GLU A O 1
ATOM 579 N N . ARG A 1 76 ? 7.855 -16.047 -8.266 1 95.81 76 ARG A N 1
ATOM 580 C CA . ARG A 1 76 ? 8.297 -17.062 -9.203 1 95.81 76 ARG A CA 1
ATOM 581 C C . ARG A 1 76 ? 7.113 -17.641 -9.977 1 95.81 76 ARG A C 1
ATOM 583 O O . ARG A 1 76 ? 7.254 -18.016 -11.141 1 95.81 76 ARG A O 1
ATOM 590 N N . SER A 1 77 ? 5.98 -17.781 -9.312 1 97.75 77 SER A N 1
ATOM 591 C CA . SER A 1 77 ? 4.777 -18.25 -9.984 1 97.75 77 SER A CA 1
ATOM 592 C C . SER A 1 77 ? 4.414 -17.359 -11.164 1 97.75 77 SER A C 1
ATOM 594 O O . SER A 1 77 ? 4.195 -17.844 -12.273 1 97.75 77 SER A O 1
ATOM 596 N N . ASP A 1 78 ? 4.43 -16.125 -10.906 1 95.25 78 ASP A N 1
ATOM 597 C CA . ASP A 1 78 ? 4.09 -15.148 -11.938 1 95.25 78 ASP A CA 1
ATOM 598 C C . ASP A 1 78 ? 5.125 -15.156 -13.062 1 95.25 78 ASP A C 1
ATOM 600 O O . ASP A 1 78 ? 4.77 -15.078 -14.242 1 95.25 78 ASP A O 1
ATOM 604 N N . ALA A 1 79 ? 6.371 -15.195 -12.711 1 95.88 79 ALA A N 1
ATOM 605 C CA . ALA A 1 79 ? 7.445 -15.227 -13.695 1 95.88 79 ALA A CA 1
ATOM 606 C C . ALA A 1 79 ? 7.34 -16.453 -14.594 1 95.88 79 ALA A C 1
ATOM 608 O O . ALA A 1 79 ? 7.492 -16.359 -15.812 1 95.88 79 ALA A O 1
ATOM 609 N N . LEU A 1 80 ? 7.059 -17.562 -14.008 1 96.56 80 LEU A N 1
ATOM 610 C CA . LEU A 1 80 ? 6.934 -18.812 -14.75 1 96.56 80 LEU A CA 1
ATOM 611 C C . LEU A 1 80 ? 5.727 -18.781 -15.68 1 96.56 80 LEU A C 1
ATOM 613 O O . LEU A 1 80 ? 5.82 -19.203 -16.844 1 96.56 80 LEU A O 1
ATOM 617 N N . ARG A 1 81 ? 4.633 -18.328 -15.164 1 95.81 81 ARG A N 1
ATOM 618 C CA . ARG A 1 81 ? 3.416 -18.203 -15.961 1 95.81 81 ARG A CA 1
ATOM 619 C C . ARG A 1 81 ? 3.668 -17.375 -17.203 1 95.81 81 ARG A C 1
ATOM 621 O O . ARG A 1 81 ? 3.314 -17.781 -18.312 1 95.81 81 ARG A O 1
ATOM 628 N N . ALA A 1 82 ? 4.293 -16.266 -17.031 1 93 82 ALA A N 1
ATOM 629 C CA . ALA A 1 82 ? 4.555 -15.336 -18.125 1 93 82 ALA A CA 1
ATOM 630 C C . ALA A 1 82 ? 5.562 -15.922 -19.109 1 93 82 ALA A C 1
ATOM 632 O O . ALA A 1 82 ? 5.367 -15.852 -20.328 1 93 82 ALA A O 1
ATOM 633 N N . ARG A 1 83 ? 6.609 -16.5 -18.641 1 94.94 83 ARG A N 1
ATOM 634 C CA . ARG A 1 83 ? 7.711 -16.969 -19.469 1 94.94 83 ARG A CA 1
ATOM 635 C C . ARG A 1 83 ? 7.266 -18.125 -20.359 1 94.94 83 ARG A C 1
ATOM 637 O O . ARG A 1 83 ? 7.656 -18.203 -21.531 1 94.94 83 ARG A O 1
ATOM 644 N N . TYR A 1 84 ? 6.438 -19.031 -19.906 1 96.06 84 TYR A N 1
ATOM 645 C CA . TYR A 1 84 ? 6.078 -20.234 -20.656 1 96.06 84 TYR A CA 1
ATOM 646 C C . TYR A 1 84 ? 4.668 -20.125 -21.219 1 96.06 84 TYR A C 1
ATOM 648 O O . TYR A 1 84 ? 4.199 -21.031 -21.906 1 96.06 84 TYR A O 1
ATOM 656 N N . GLY A 1 85 ? 4.012 -18.984 -20.922 1 94.19 85 GLY A N 1
ATOM 657 C CA . GLY A 1 85 ? 2.662 -18.797 -21.438 1 94.19 85 GLY A CA 1
ATOM 658 C C . GLY A 1 85 ? 1.661 -19.781 -20.875 1 94.19 85 GLY A C 1
ATOM 659 O O . GLY A 1 85 ? 0.901 -20.406 -21.609 1 94.19 85 GLY A O 1
ATOM 660 N N . LEU A 1 86 ? 1.668 -19.969 -19.562 1 96.19 86 LEU A N 1
ATOM 661 C CA . LEU A 1 86 ? 0.765 -20.891 -18.859 1 96.19 86 LEU A CA 1
ATOM 662 C C . LEU A 1 86 ? -0.491 -20.156 -18.406 1 96.19 86 LEU A C 1
ATOM 664 O O . LEU A 1 86 ? -0.467 -18.938 -18.203 1 96.19 86 LEU A O 1
ATOM 668 N N . ARG A 1 87 ? -1.55 -20.906 -18.281 1 95.12 87 ARG A N 1
ATOM 669 C CA . ARG A 1 87 ? -2.752 -20.328 -17.688 1 95.12 87 ARG A CA 1
ATOM 670 C C . ARG A 1 87 ? -2.553 -20.062 -16.203 1 95.12 87 ARG A C 1
ATOM 672 O O . ARG A 1 87 ? -2.896 -19 -15.695 1 95.12 87 ARG A O 1
ATOM 679 N N . HIS A 1 88 ? -1.997 -21.078 -15.492 1 95.88 88 HIS A N 1
ATOM 680 C CA . HIS A 1 88 ? -1.644 -20.953 -14.078 1 95.88 88 HIS A CA 1
ATOM 681 C C . HIS A 1 88 ? -0.278 -21.578 -13.797 1 95.88 88 HIS A C 1
ATOM 683 O O . HIS A 1 88 ? 0.069 -22.609 -14.375 1 95.88 88 HIS A O 1
ATOM 689 N N . ALA A 1 89 ? 0.506 -20.922 -12.984 1 97.62 89 ALA A N 1
ATOM 690 C CA . ALA A 1 89 ? 1.724 -21.484 -12.398 1 97.62 89 ALA A CA 1
ATOM 691 C C . ALA A 1 89 ? 1.774 -21.203 -10.898 1 97.62 89 ALA A C 1
ATOM 693 O O . ALA A 1 89 ? 1.587 -20.078 -10.453 1 97.62 89 ALA A O 1
ATOM 694 N N . VAL A 1 90 ? 1.958 -22.281 -10.172 1 97.75 90 VAL A N 1
ATOM 695 C CA . VAL A 1 90 ? 2.055 -22.141 -8.719 1 97.75 90 VAL A CA 1
ATOM 696 C C . VAL A 1 90 ? 3.357 -22.781 -8.227 1 97.75 90 VAL A C 1
ATOM 698 O O . VAL A 1 90 ? 3.576 -23.969 -8.398 1 97.75 90 VAL A O 1
ATOM 701 N N . VAL A 1 91 ? 4.16 -21.984 -7.641 1 97.44 91 VAL A N 1
ATOM 702 C CA . VAL A 1 91 ? 5.434 -22.438 -7.102 1 97.44 91 VAL A CA 1
ATOM 703 C C . VAL A 1 91 ? 5.336 -22.562 -5.582 1 97.44 91 VAL A C 1
ATOM 705 O O . VAL A 1 91 ? 5.02 -21.594 -4.891 1 97.44 91 VAL A O 1
ATOM 708 N N . VAL A 1 92 ? 5.547 -23.734 -5.129 1 95.56 92 VAL A N 1
ATOM 709 C CA . VAL A 1 92 ? 5.48 -24.031 -3.701 1 95.56 92 VAL A CA 1
ATOM 710 C C . VAL A 1 92 ? 6.855 -23.828 -3.066 1 95.56 92 VAL A C 1
ATOM 712 O O . VAL A 1 92 ? 7.867 -24.281 -3.607 1 95.56 92 VAL A O 1
ATOM 715 N N . GLU A 1 93 ? 6.797 -23.125 -1.904 1 89.94 93 GLU A N 1
ATOM 716 C CA . GLU A 1 93 ? 8.031 -22.906 -1.165 1 89.94 93 GLU A CA 1
ATOM 717 C C . GLU A 1 93 ? 8.445 -24.156 -0.385 1 89.94 93 GLU A C 1
ATOM 719 O O . GLU A 1 93 ? 7.59 -24.891 0.112 1 89.94 93 GLU A O 1
ATOM 724 N N . SER A 1 94 ? 9.602 -24.547 -0.53 1 73.81 94 SER A N 1
ATOM 725 C CA . SER A 1 94 ? 10.109 -25.672 0.256 1 73.81 94 SER A CA 1
ATOM 726 C C . SER A 1 94 ? 10.672 -25.188 1.59 1 73.81 94 SER A C 1
ATOM 728 O O . SER A 1 94 ? 11.273 -24.125 1.671 1 73.81 94 SER A O 1
ATOM 730 N N . PRO A 1 95 ? 10.141 -25.688 2.783 1 59.97 95 PRO A N 1
ATOM 731 C CA . PRO A 1 95 ? 10.766 -25.281 4.043 1 59.97 95 PRO A CA 1
ATOM 732 C C . PRO A 1 95 ? 12.281 -25.203 3.957 1 59.97 95 PRO A C 1
ATOM 734 O O . PRO A 1 95 ? 12.906 -25.938 3.191 1 59.97 95 PRO A O 1
ATOM 737 N N . ALA A 1 96 ? 12.766 -24.031 4.266 1 49.84 96 ALA A N 1
ATOM 738 C CA . ALA A 1 96 ? 14.195 -23.703 4.293 1 49.84 96 ALA A CA 1
ATOM 739 C C . ALA A 1 96 ? 15.016 -24.891 4.805 1 49.84 96 ALA A C 1
ATOM 741 O O . ALA A 1 96 ? 16.219 -24.75 5.055 1 49.84 96 ALA A O 1
ATOM 742 N N . GLU A 1 97 ? 14.5 -25.812 5.527 1 46.94 97 GLU A N 1
ATOM 743 C CA . GLU A 1 97 ? 15.625 -26.547 6.086 1 46.94 97 GLU A CA 1
ATOM 744 C C . GLU A 1 97 ? 16.641 -26.906 5.004 1 46.94 97 GLU A C 1
ATOM 746 O O . GLU A 1 97 ? 16.422 -26.641 3.822 1 46.94 97 GLU A O 1
ATOM 751 N N . GLY A 1 98 ? 17.484 -28.156 5.141 1 41.78 98 GLY A N 1
ATOM 752 C CA . GLY A 1 98 ? 18.719 -28.578 4.5 1 41.78 98 GLY A CA 1
ATOM 753 C C . GLY A 1 98 ? 18.641 -28.594 2.984 1 41.78 98 GLY A C 1
ATOM 754 O O . GLY A 1 98 ? 17.547 -28.625 2.422 1 41.78 98 GLY A O 1
ATOM 755 N N . GLU A 1 99 ? 19.688 -27.922 2.252 1 44.94 99 GLU A N 1
ATOM 756 C CA . GLU A 1 99 ? 20.094 -27.766 0.856 1 44.94 99 GLU A CA 1
ATOM 757 C C . GLU A 1 99 ? 19.391 -28.812 -0.026 1 44.94 99 GLU A C 1
ATOM 759 O O . GLU A 1 99 ? 19.062 -28.531 -1.176 1 44.94 99 GLU A O 1
ATOM 764 N N . ASP A 1 100 ? 19.609 -30.062 0.292 1 44.44 100 ASP A N 1
ATOM 765 C CA . ASP A 1 100 ? 19.547 -31.188 -0.637 1 44.44 100 ASP A CA 1
ATOM 766 C C . ASP A 1 100 ? 18.141 -31.766 -0.699 1 44.44 100 ASP A C 1
ATOM 768 O O . ASP A 1 100 ? 17.922 -32.844 -1.247 1 44.44 100 ASP A O 1
ATOM 772 N N . GLU A 1 101 ? 17.141 -31.312 0.22 1 48.5 101 GLU A N 1
ATOM 773 C CA . GLU A 1 101 ? 16.031 -32.25 0.273 1 48.5 101 GLU A CA 1
ATOM 774 C C . GLU A 1 101 ? 14.938 -31.859 -0.719 1 48.5 101 GLU A C 1
ATOM 776 O O . GLU A 1 101 ? 14.633 -30.672 -0.886 1 48.5 101 GLU A O 1
ATOM 781 N N . SER A 1 102 ? 14.641 -32.688 -1.73 1 52.66 102 SER A N 1
ATOM 782 C CA . SER A 1 102 ? 13.531 -32.75 -2.676 1 52.66 102 SER A CA 1
ATOM 783 C C . SER A 1 102 ? 12.242 -32.219 -2.049 1 52.66 102 SER A C 1
ATOM 785 O O . SER A 1 102 ? 12.008 -32.406 -0.854 1 52.66 102 SER A O 1
ATOM 787 N N . PRO A 1 103 ? 11.695 -31.141 -2.596 1 56.22 103 PRO A N 1
ATOM 788 C CA . PRO A 1 103 ? 10.398 -30.75 -2.039 1 56.22 103 PRO A CA 1
ATOM 789 C C . PRO A 1 103 ? 9.578 -31.969 -1.59 1 56.22 103 PRO A C 1
ATOM 791 O O . PRO A 1 103 ? 9.648 -33.031 -2.205 1 56.22 103 PRO A O 1
ATOM 794 N N . ASP A 1 104 ? 9.008 -31.875 -0.438 1 63.34 104 ASP A N 1
ATOM 795 C CA . ASP A 1 104 ? 8.062 -32.844 0.122 1 63.34 104 ASP A CA 1
ATOM 796 C C . ASP A 1 104 ? 6.898 -33.062 -0.832 1 63.34 104 ASP A C 1
ATOM 798 O O . ASP A 1 104 ? 6.121 -32.156 -1.115 1 63.34 104 ASP A O 1
ATOM 802 N N . PRO A 1 105 ? 6.922 -34.125 -1.643 1 71.69 105 PRO A N 1
ATOM 803 C CA . PRO A 1 105 ? 5.812 -34.469 -2.539 1 71.69 105 PRO A CA 1
ATOM 804 C C . PRO A 1 105 ? 4.445 -34.188 -1.923 1 71.69 105 PRO A C 1
ATOM 806 O O . PRO A 1 105 ? 3.496 -33.875 -2.641 1 71.69 105 PRO A O 1
ATOM 809 N N . GLU A 1 106 ? 4.441 -34.125 -0.609 1 79.25 106 GLU A N 1
ATOM 810 C CA . GLU A 1 106 ? 3.172 -33.906 0.074 1 79.25 106 GLU A CA 1
ATOM 811 C C . GLU A 1 106 ? 2.738 -32.469 -0.03 1 79.25 106 GLU A C 1
ATOM 813 O O . GLU A 1 106 ? 1.557 -32.156 -0.232 1 79.25 106 GLU A O 1
ATOM 818 N N . ASN A 1 107 ? 3.709 -31.609 -0.016 1 87.94 107 ASN A N 1
ATOM 819 C CA . ASN A 1 107 ? 3.373 -30.188 -0.092 1 87.94 107 ASN A CA 1
ATOM 820 C C . ASN A 1 107 ? 2.877 -29.812 -1.483 1 87.94 107 ASN A C 1
ATOM 822 O O . ASN A 1 107 ? 1.906 -29.062 -1.616 1 87.94 107 ASN A O 1
ATOM 826 N N . LEU A 1 108 ? 3.541 -30.406 -2.457 1 92.94 108 LEU A N 1
ATOM 827 C CA . LEU A 1 108 ? 3.096 -30.172 -3.826 1 92.94 108 LEU A CA 1
ATOM 828 C C . LEU A 1 108 ? 1.675 -30.688 -4.031 1 92.94 108 LEU A C 1
ATOM 830 O O . LEU A 1 108 ? 0.852 -30.016 -4.656 1 92.94 108 LEU A O 1
ATOM 834 N N . GLY A 1 109 ? 1.438 -31.812 -3.451 1 93.56 109 GLY A N 1
ATOM 835 C CA . GLY A 1 109 ? 0.123 -32.438 -3.568 1 93.56 109 GLY A CA 1
ATOM 836 C C . GLY A 1 109 ? -0.98 -31.594 -2.945 1 93.56 109 GLY A C 1
ATOM 837 O O . GLY A 1 109 ? -2.061 -31.453 -3.521 1 93.56 109 GLY A O 1
ATOM 838 N N . GLU A 1 110 ? -0.677 -31.047 -1.804 1 94.25 110 GLU A N 1
ATOM 839 C CA . GLU A 1 110 ? -1.66 -30.234 -1.093 1 94.25 110 GLU A CA 1
ATOM 840 C C . GLU A 1 110 ? -2.016 -28.984 -1.886 1 94.25 110 GLU A C 1
ATOM 842 O O . GLU A 1 110 ? -3.193 -28.656 -2.039 1 94.25 110 GLU A O 1
ATOM 847 N N . VAL A 1 111 ? -1.018 -28.344 -2.395 1 94.75 111 VAL A N 1
ATOM 848 C CA . VAL A 1 111 ? -1.244 -27.109 -3.158 1 94.75 111 VAL A CA 1
ATOM 849 C C . VAL A 1 111 ? -1.979 -27.453 -4.457 1 94.75 111 VAL A C 1
ATOM 851 O O . VAL A 1 111 ? -2.879 -26.719 -4.871 1 94.75 111 VAL A O 1
ATOM 854 N N . ALA A 1 112 ? -1.613 -28.547 -5.016 1 96.94 112 ALA A N 1
ATOM 855 C CA . ALA A 1 112 ? -2.289 -28.984 -6.234 1 96.94 112 ALA A CA 1
ATOM 856 C C . ALA A 1 112 ? -3.758 -29.297 -5.965 1 96.94 112 ALA A C 1
ATOM 858 O O . ALA A 1 112 ? -4.625 -29 -6.789 1 96.94 112 ALA A O 1
ATOM 859 N N . ALA A 1 113 ? -4.008 -29.891 -4.82 1 97.19 113 ALA A N 1
ATOM 860 C CA . ALA A 1 113 ? -5.387 -30.172 -4.434 1 97.19 113 ALA A CA 1
ATOM 861 C C . ALA A 1 113 ? -6.203 -28.891 -4.316 1 97.19 113 ALA A C 1
ATOM 863 O O . ALA A 1 113 ? -7.332 -28.812 -4.805 1 97.19 113 ALA A O 1
ATOM 864 N N . ASP A 1 114 ? -5.621 -27.906 -3.725 1 95.5 114 ASP A N 1
ATOM 865 C CA . ASP A 1 114 ? -6.285 -26.609 -3.59 1 95.5 114 ASP A CA 1
ATOM 866 C C . ASP A 1 114 ? -6.539 -25.984 -4.957 1 95.5 114 ASP A C 1
ATOM 868 O O . ASP A 1 114 ? -7.602 -25.391 -5.188 1 95.5 114 ASP A O 1
ATOM 872 N N . LEU A 1 115 ? -5.555 -26.094 -5.816 1 96.56 115 LEU A N 1
ATOM 873 C CA . LEU A 1 115 ? -5.711 -25.547 -7.16 1 96.56 115 LEU A CA 1
ATOM 874 C C . LEU A 1 115 ? -6.848 -26.25 -7.898 1 96.56 115 LEU A C 1
ATOM 876 O O . LEU A 1 115 ? -7.656 -25.594 -8.562 1 96.56 115 LEU A O 1
ATOM 880 N N . LEU A 1 116 ? -6.898 -27.516 -7.781 1 96.88 116 LEU A N 1
ATOM 881 C CA . LEU A 1 116 ? -7.965 -28.266 -8.445 1 96.88 116 LEU A CA 1
ATOM 882 C C . LEU A 1 116 ? -9.328 -27.828 -7.922 1 96.88 116 LEU A C 1
ATOM 884 O O . LEU A 1 116 ? -10.289 -27.734 -8.695 1 96.88 116 LEU A O 1
ATOM 888 N N . GLY A 1 117 ? -9.43 -27.625 -6.621 1 95.12 117 GLY A N 1
ATOM 889 C CA . GLY A 1 117 ? -10.664 -27.125 -6.039 1 95.12 117 GLY A CA 1
ATOM 890 C C . GLY A 1 117 ? -11.102 -25.797 -6.633 1 95.12 117 GLY A C 1
ATOM 891 O O . GLY A 1 117 ? -12.297 -25.5 -6.68 1 95.12 117 GLY A O 1
ATOM 892 N N . GLU A 1 118 ? -10.148 -25.078 -7.082 1 93.5 118 GLU A N 1
ATOM 893 C CA . GLU A 1 118 ? -10.383 -23.766 -7.691 1 93.5 118 GLU A CA 1
ATOM 894 C C . GLU A 1 118 ? -10.781 -23.922 -9.156 1 93.5 118 GLU A C 1
ATOM 896 O O . GLU A 1 118 ? -11.594 -23.141 -9.664 1 93.5 118 GLU A O 1
ATOM 901 N N . LEU A 1 119 ? -10.289 -24.906 -9.836 1 95.56 119 LEU A N 1
ATOM 902 C CA . LEU A 1 119 ? -10.391 -25 -11.289 1 95.56 119 LEU A CA 1
ATOM 903 C C . LEU A 1 119 ? -11.594 -25.844 -11.695 1 95.56 119 LEU A C 1
ATOM 905 O O . LEU A 1 119 ? -12.242 -25.562 -12.711 1 95.56 119 LEU A O 1
ATOM 909 N N . VAL A 1 120 ? -11.914 -26.875 -10.922 1 97.56 120 VAL A N 1
ATOM 910 C CA . VAL A 1 120 ? -12.984 -27.797 -11.281 1 97.56 120 VAL A CA 1
ATOM 911 C C . VAL A 1 120 ? -14.336 -27.156 -10.969 1 97.56 120 VAL A C 1
ATOM 913 O O . VAL A 1 120 ? -14.516 -26.547 -9.914 1 97.56 120 VAL A O 1
ATOM 916 N N . THR A 1 121 ? -15.25 -27.266 -11.859 1 96.81 121 THR A N 1
ATOM 917 C CA . THR A 1 121 ? -16.609 -26.781 -11.672 1 96.81 121 THR A CA 1
ATOM 918 C C . THR A 1 121 ? -17.609 -27.938 -11.75 1 96.81 121 THR A C 1
ATOM 920 O O . THR A 1 121 ? -17.25 -29.047 -12.164 1 96.81 121 THR A O 1
ATOM 923 N N . GLU A 1 122 ? -18.797 -27.578 -11.328 1 96.94 122 GLU A N 1
ATOM 924 C CA . GLU A 1 122 ? -19.844 -28.594 -11.383 1 96.94 122 GLU A CA 1
ATOM 925 C C . GLU A 1 122 ? -20.094 -29.062 -12.812 1 96.94 122 GLU A C 1
ATOM 927 O O . GLU A 1 122 ? -20.203 -28.25 -13.734 1 96.94 122 GLU A O 1
ATOM 932 N N . GLY A 1 123 ? -20.078 -30.328 -12.992 1 97 123 GLY A N 1
ATOM 933 C CA . GLY A 1 123 ? -20.344 -30.906 -14.297 1 97 123 GLY A CA 1
ATOM 934 C C . GLY A 1 123 ? -19.094 -31.234 -15.07 1 97 123 GLY A C 1
ATOM 935 O O . GLY A 1 123 ? -19.141 -31.891 -16.109 1 97 123 GLY A O 1
ATOM 936 N N . ASP A 1 124 ? -18 -30.859 -14.594 1 98 124 ASP A N 1
ATOM 937 C CA . ASP A 1 124 ? -16.719 -31.188 -15.234 1 98 124 ASP A CA 1
ATOM 938 C C . ASP A 1 124 ? -16.453 -32.688 -15.188 1 98 124 ASP A C 1
ATOM 940 O O . ASP A 1 124 ? -17.078 -33.406 -14.398 1 98 124 ASP A O 1
ATOM 944 N N . VAL A 1 125 ? -15.625 -33.125 -16.078 1 98.31 125 VAL A N 1
ATOM 945 C CA . VAL A 1 125 ? -15.039 -34.438 -16.047 1 98.31 125 VAL A CA 1
ATOM 946 C C . VAL A 1 125 ? -13.547 -34.344 -15.742 1 98.31 125 VAL A C 1
ATOM 948 O O . VAL A 1 125 ? -12.773 -33.844 -16.562 1 98.31 125 VAL A O 1
ATOM 951 N N . LEU A 1 126 ? -13.211 -34.875 -14.547 1 98.44 126 LEU A N 1
ATOM 952 C CA . LEU A 1 126 ? -11.836 -34.781 -14.07 1 98.44 126 LEU A CA 1
ATOM 953 C C . LEU A 1 126 ? -11.078 -36.062 -14.406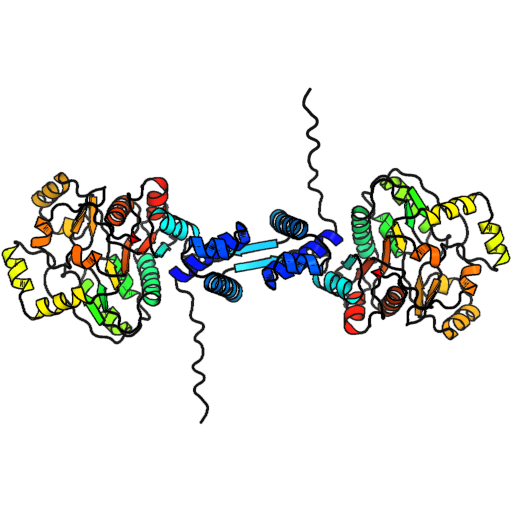 1 98.44 126 LEU A C 1
ATOM 955 O O . LEU A 1 126 ? -11.484 -37.156 -14.016 1 98.44 126 LEU A O 1
ATOM 959 N N . GLY A 1 127 ? -10 -35.875 -15.172 1 98.19 127 GLY A N 1
ATOM 960 C CA . GLY A 1 127 ? -9.125 -37 -15.477 1 98.19 127 GLY A CA 1
ATOM 961 C C . GLY A 1 127 ? -7.867 -37.031 -14.633 1 98.19 127 GLY A C 1
ATOM 962 O O . GLY A 1 127 ? -7.188 -36 -14.492 1 98.19 127 GLY A O 1
ATOM 963 N N . LEU A 1 128 ? -7.508 -38.219 -14.094 1 96.94 128 LEU A N 1
ATOM 964 C CA . LEU A 1 128 ? -6.297 -38.375 -13.297 1 96.94 128 LEU A CA 1
ATOM 965 C C . LEU A 1 128 ? -5.359 -39.406 -13.93 1 96.94 128 LEU A C 1
ATOM 967 O O . LEU A 1 128 ? -5.727 -40.562 -14.086 1 96.94 128 LEU A O 1
ATOM 971 N N . ALA A 1 129 ? -4.191 -38.875 -14.297 1 93.81 129 ALA A N 1
ATOM 972 C CA . ALA A 1 129 ? -3.164 -39.812 -14.781 1 93.81 129 ALA A CA 1
ATOM 973 C C . ALA A 1 129 ? -2.398 -40.438 -13.617 1 93.81 129 ALA A C 1
ATOM 975 O O . ALA A 1 129 ? -2.457 -39.938 -12.492 1 93.81 129 ALA A O 1
ATOM 976 N N . TRP A 1 130 ? -1.765 -41.438 -13.922 1 83.69 130 TRP A N 1
ATOM 977 C CA . TRP A 1 130 ? -0.983 -42.094 -12.891 1 83.69 130 TRP A CA 1
ATOM 978 C C . TRP A 1 130 ? 0.27 -41.281 -12.547 1 83.69 130 TRP A C 1
ATOM 980 O O . TRP A 1 130 ? 0.929 -40.75 -13.438 1 83.69 130 TRP A O 1
ATOM 990 N N . GLY A 1 131 ? 0.588 -41.281 -11.258 1 88 131 GLY A N 1
ATOM 991 C CA . GLY A 1 131 ? 1.828 -40.719 -10.773 1 88 131 GLY A CA 1
ATOM 992 C C . GLY A 1 131 ? 1.812 -40.438 -9.281 1 88 131 GLY A C 1
ATOM 993 O O . GLY A 1 131 ? 0.747 -40.219 -8.688 1 88 131 GLY A O 1
ATOM 994 N N . ARG A 1 132 ? 2.924 -40.438 -8.758 1 85.81 132 ARG A N 1
ATOM 995 C CA . ARG A 1 132 ? 3.043 -40.188 -7.324 1 85.81 132 ARG A CA 1
ATOM 996 C C . ARG A 1 132 ? 2.471 -38.812 -6.949 1 85.81 132 ARG A C 1
ATOM 998 O O . ARG A 1 132 ? 1.778 -38.688 -5.938 1 85.81 132 ARG A O 1
ATOM 1005 N N . SER A 1 133 ? 2.766 -37.906 -7.734 1 90.06 133 SER A N 1
ATOM 1006 C CA . SER A 1 133 ? 2.299 -36.531 -7.445 1 90.06 133 SER A CA 1
ATOM 1007 C C . SER A 1 133 ? 0.777 -36.469 -7.496 1 90.06 133 SER A C 1
ATOM 1009 O O . SER A 1 133 ? 0.156 -35.812 -6.648 1 90.06 133 SER A O 1
ATOM 1011 N N . THR A 1 134 ? 0.178 -37.094 -8.477 1 93.12 134 THR A N 1
ATOM 1012 C CA . THR A 1 134 ? -1.275 -37.094 -8.609 1 93.12 134 THR A CA 1
ATOM 1013 C C . THR A 1 134 ? -1.922 -37.844 -7.449 1 93.12 134 THR A C 1
ATOM 1015 O O . THR A 1 134 ? -2.982 -37.438 -6.957 1 93.12 134 THR A O 1
ATOM 1018 N N . ILE A 1 135 ? -1.286 -38.875 -7.035 1 90.56 135 ILE A N 1
ATOM 1019 C CA . ILE A 1 135 ? -1.786 -39.656 -5.918 1 90.56 135 ILE A CA 1
ATOM 1020 C C . ILE A 1 135 ? -1.754 -38.812 -4.641 1 90.56 135 ILE A C 1
ATOM 1022 O O . ILE A 1 135 ? -2.73 -38.781 -3.887 1 90.56 135 ILE A O 1
ATOM 1026 N N . HIS A 1 136 ? -0.643 -38.156 -4.387 1 92.12 136 HIS A N 1
ATOM 1027 C CA . HIS A 1 136 ? -0.532 -37.281 -3.223 1 92.12 136 HIS A CA 1
ATOM 1028 C C . HIS A 1 136 ? -1.564 -36.156 -3.275 1 92.12 136 HIS A C 1
ATOM 1030 O O . HIS A 1 136 ? -2.148 -35.812 -2.25 1 92.12 136 HIS A O 1
ATOM 1036 N N . MET A 1 137 ? -1.735 -35.625 -4.414 1 95.81 137 MET A N 1
ATOM 1037 C CA . MET A 1 137 ? -2.744 -34.594 -4.594 1 95.81 137 MET A CA 1
ATOM 1038 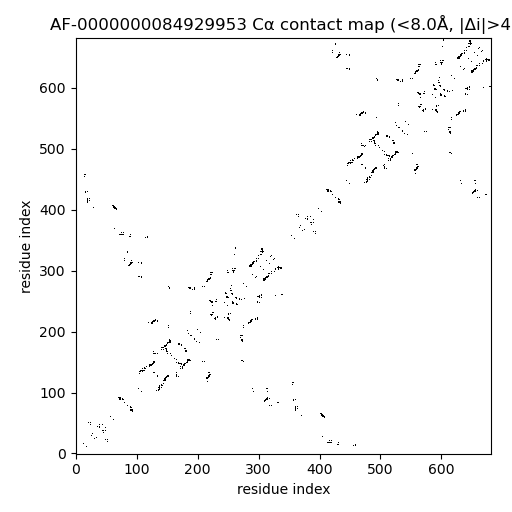C C . MET A 1 137 ? -4.133 -35.125 -4.246 1 95.81 137 MET A C 1
ATOM 1040 O O . MET A 1 137 ? -4.883 -34.469 -3.514 1 95.81 137 MET A O 1
ATOM 1044 N N . ALA A 1 138 ? -4.469 -36.281 -4.742 1 95.25 138 ALA A N 1
ATOM 1045 C CA . ALA A 1 138 ? -5.777 -36.875 -4.488 1 95.25 138 ALA A CA 1
ATOM 1046 C C . ALA A 1 138 ? -5.992 -37.094 -2.994 1 95.25 138 ALA A C 1
ATOM 1048 O O . ALA A 1 138 ? -7.09 -36.875 -2.477 1 95.25 138 ALA A O 1
ATOM 1049 N N . ALA A 1 139 ? -4.926 -37.469 -2.357 1 93.38 139 ALA A N 1
ATOM 1050 C CA . ALA A 1 139 ? -4.992 -37.75 -0.922 1 93.38 139 ALA A CA 1
ATOM 1051 C C . ALA A 1 139 ? -5.273 -36.469 -0.147 1 93.38 139 ALA A C 1
ATOM 1053 O O . ALA A 1 139 ? -5.863 -36.5 0.937 1 93.38 139 ALA A O 1
ATOM 1054 N N . ALA A 1 140 ? -4.906 -35.375 -0.692 1 95 140 ALA A N 1
ATOM 1055 C CA . ALA A 1 140 ? -5.008 -34.094 -0.005 1 95 140 ALA A CA 1
ATOM 1056 C C . ALA A 1 140 ? -6.305 -33.375 -0.37 1 95 140 ALA A C 1
ATOM 1058 O O . ALA A 1 140 ? -6.609 -32.312 0.172 1 95 140 ALA A O 1
ATOM 1059 N N . LEU A 1 141 ? -7.066 -33.969 -1.259 1 96 141 LEU A N 1
ATOM 1060 C CA . LEU A 1 141 ? -8.297 -33.312 -1.711 1 96 141 LEU A CA 1
ATOM 1061 C C . LEU A 1 141 ? -9.305 -33.219 -0.576 1 96 141 LEU A C 1
ATOM 1063 O O . LEU A 1 141 ? -9.586 -34.188 0.099 1 96 141 LEU A O 1
ATOM 1067 N N . ASP A 1 142 ? -9.867 -32 -0.332 1 94 142 ASP A N 1
ATOM 1068 C CA . ASP A 1 142 ? -10.852 -31.828 0.729 1 94 142 ASP A CA 1
ATOM 1069 C C . ASP A 1 142 ? -12.188 -31.344 0.164 1 94 142 ASP A C 1
ATOM 1071 O O . ASP A 1 142 ? -13.242 -31.562 0.774 1 94 142 ASP A O 1
ATOM 1075 N N . ARG A 1 143 ? -12.156 -30.688 -0.938 1 93 143 ARG A N 1
ATOM 1076 C CA . ARG A 1 143 ? -13.391 -30.203 -1.537 1 93 143 ARG A CA 1
ATOM 1077 C C . ARG A 1 143 ? -13.297 -30.188 -3.059 1 93 143 ARG A C 1
ATOM 1079 O O . ARG A 1 143 ? -12.258 -29.812 -3.615 1 93 143 ARG A O 1
ATOM 1086 N N . LEU A 1 144 ? -14.289 -30.672 -3.693 1 95.5 144 LEU A N 1
ATOM 1087 C CA . LEU A 1 144 ? -14.492 -30.641 -5.141 1 95.5 144 LEU A CA 1
ATOM 1088 C C . LEU A 1 144 ? -15.969 -30.547 -5.484 1 95.5 144 LEU A C 1
ATOM 1090 O O . LEU A 1 144 ? -16.812 -31.203 -4.855 1 95.5 144 LEU A O 1
ATOM 1094 N N . PRO A 1 145 ? -16.312 -29.656 -6.301 1 96.06 145 PRO A N 1
ATOM 1095 C CA . PRO A 1 145 ? -17.688 -29.703 -6.773 1 96.06 145 PRO A CA 1
ATOM 1096 C C . PRO A 1 145 ? -18.062 -31.047 -7.391 1 96.06 145 PRO A C 1
ATOM 1098 O O . PRO A 1 145 ? -17.188 -31.812 -7.797 1 96.06 145 PRO A O 1
ATOM 1101 N N . PRO A 1 146 ? -19.344 -31.266 -7.445 1 97.25 146 PRO A N 1
ATOM 1102 C CA . PRO A 1 146 ? -19.766 -32.5 -8.07 1 97.25 146 PRO A CA 1
ATOM 1103 C C . PRO A 1 146 ? -19.266 -32.656 -9.516 1 97.25 146 PRO A C 1
ATOM 1105 O O . PRO A 1 146 ? -19.578 -31.797 -10.359 1 97.25 146 PRO A O 1
ATOM 1108 N N . CYS A 1 147 ? -18.516 -33.719 -9.711 1 97.81 147 CYS A N 1
ATOM 1109 C CA . CYS A 1 147 ? -17.953 -33.969 -11.039 1 97.81 147 CYS A CA 1
ATOM 1110 C C . CYS A 1 147 ? -17.656 -35.469 -11.227 1 97.81 147 CYS A C 1
ATOM 1112 O O . CYS A 1 147 ? -17.625 -36.219 -10.258 1 97.81 147 CYS A O 1
ATOM 1114 N N . THR A 1 148 ? -17.547 -35.875 -12.492 1 97.62 148 THR A N 1
ATOM 1115 C CA . THR A 1 148 ? -17.141 -37.219 -12.828 1 97.62 148 THR A CA 1
ATOM 1116 C C . THR A 1 148 ? -15.617 -37.344 -12.828 1 97.62 148 THR A C 1
ATOM 1118 O O . THR A 1 148 ? -14.922 -36.469 -13.328 1 97.62 148 THR A O 1
ATOM 1121 N N . VAL A 1 149 ? -15.133 -38.469 -12.203 1 97.88 149 VAL A N 1
ATOM 1122 C CA . VAL A 1 149 ? -13.688 -38.688 -12.141 1 97.88 149 VAL A CA 1
ATOM 1123 C C . VAL A 1 149 ? -13.305 -39.906 -12.953 1 97.88 149 VAL A C 1
ATOM 1125 O O . VAL A 1 149 ? -13.867 -41 -12.758 1 97.88 149 VAL A O 1
ATOM 1128 N N . VAL A 1 150 ? -12.32 -39.688 -13.844 1 96.94 150 VAL A N 1
ATOM 1129 C CA . VAL A 1 150 ? -11.93 -40.75 -14.758 1 96.94 150 VAL A CA 1
ATOM 1130 C C . VAL A 1 150 ? -10.422 -41.031 -14.641 1 96.94 150 VAL A C 1
ATOM 1132 O O . VAL A 1 150 ? -9.641 -40.062 -14.531 1 96.94 150 VAL A O 1
ATOM 1135 N N . GLN A 1 151 ? -10.047 -42.281 -14.609 1 95.62 151 GLN A N 1
ATOM 1136 C CA . GLN A 1 151 ? -8.633 -42.625 -14.664 1 95.62 151 GLN A CA 1
ATOM 1137 C C . GLN A 1 151 ? -8.102 -42.562 -16.094 1 95.62 151 GLN A C 1
ATOM 1139 O O . GLN A 1 151 ? -8.734 -43.094 -17.016 1 95.62 151 GLN A O 1
ATOM 1144 N N . LEU A 1 152 ? -6.898 -41.969 -16.281 1 95.81 152 LEU A N 1
ATOM 1145 C CA . LEU A 1 152 ? -6.406 -41.719 -17.625 1 95.81 152 LEU A CA 1
ATOM 1146 C C . LEU A 1 152 ? -5.324 -42.719 -18 1 95.81 152 LEU A C 1
ATOM 1148 O O . LEU A 1 152 ? -4.965 -42.844 -19.172 1 95.81 152 LEU A O 1
ATOM 1152 N N . THR A 1 153 ? -4.742 -43.344 -17.016 1 92.94 153 THR A N 1
ATOM 1153 C CA . THR A 1 153 ? -3.668 -44.312 -17.234 1 92.94 153 THR A CA 1
ATOM 1154 C C . THR A 1 153 ? -3.908 -45.594 -16.422 1 92.94 153 THR A C 1
ATOM 1156 O O . THR A 1 153 ? -4.469 -45.531 -15.328 1 92.94 153 THR A O 1
ATOM 1159 N N . GLY A 1 154 ? -3.502 -46.656 -16.969 1 90.19 154 GLY A N 1
ATOM 1160 C CA . GLY A 1 154 ? -3.605 -47.938 -16.266 1 90.19 154 GLY A CA 1
ATOM 1161 C C . GLY A 1 154 ? -2.787 -47.969 -14.984 1 90.19 154 GLY A C 1
ATOM 1162 O O . GLY A 1 154 ? -2.182 -46.969 -14.602 1 90.19 154 GLY A O 1
ATOM 1163 N N . VAL A 1 155 ? -2.771 -49.156 -14.32 1 84.25 155 VAL A N 1
ATOM 1164 C CA . VAL A 1 155 ? -2.205 -49.312 -12.984 1 84.25 155 VAL A CA 1
ATOM 1165 C C . VAL A 1 155 ? -0.775 -49.844 -13.078 1 84.25 155 VAL A C 1
ATOM 1167 O O . VAL A 1 155 ? -0.455 -50.625 -13.977 1 84.25 155 VAL A O 1
ATOM 1170 N N . TYR A 1 156 ? 0.04 -49.281 -12.258 1 78.31 156 TYR A N 1
ATOM 1171 C CA . TYR A 1 156 ? 1.372 -49.844 -12.055 1 78.31 156 TYR A CA 1
ATOM 1172 C C . TYR A 1 156 ? 1.649 -50.062 -10.57 1 78.31 156 TYR A C 1
ATOM 1174 O O . TYR A 1 156 ? 1.432 -49.156 -9.75 1 78.31 156 TYR A O 1
ATOM 1182 N N . ASP A 1 157 ? 1.912 -51.375 -10.125 1 64.06 157 ASP A N 1
ATOM 1183 C CA . ASP A 1 157 ? 2.232 -51.719 -8.734 1 64.06 157 ASP A CA 1
ATOM 1184 C C . ASP A 1 157 ? 3.729 -51.562 -8.469 1 64.06 157 ASP A C 1
ATOM 1186 O O . ASP A 1 157 ? 4.52 -52.438 -8.891 1 64.06 157 ASP A O 1
ATOM 1190 N N . ALA A 1 158 ? 4.465 -50.5 -8.18 1 54.75 158 ALA A N 1
ATOM 1191 C CA . ALA A 1 158 ? 5.883 -50.375 -7.859 1 54.75 158 ALA A CA 1
ATOM 1192 C C . ALA A 1 158 ? 6.164 -50.781 -6.426 1 54.75 158 ALA A C 1
ATOM 1194 O O . ALA A 1 158 ? 7.004 -50.188 -5.746 1 54.75 158 ALA A O 1
ATOM 1195 N N . GLY A 1 159 ? 5.637 -52.219 -5.801 1 49.12 159 GLY A N 1
ATOM 1196 C CA . GLY A 1 159 ? 5.914 -52.625 -4.438 1 49.12 159 GLY A CA 1
ATOM 1197 C C . GLY A 1 159 ? 5.164 -51.812 -3.398 1 49.12 159 GLY A C 1
ATOM 1198 O O . GLY A 1 159 ? 5.254 -52.094 -2.201 1 49.12 159 GLY A O 1
ATOM 1199 N N . THR A 1 160 ? 5.141 -50.688 -3.416 1 46.41 160 THR A N 1
ATOM 1200 C CA . THR A 1 160 ? 4.348 -49.969 -2.414 1 46.41 160 THR A CA 1
ATOM 1201 C C . THR A 1 160 ? 2.887 -50.406 -2.475 1 46.41 160 THR A C 1
ATOM 1203 O O . THR A 1 160 ? 2.414 -50.875 -3.516 1 46.41 160 THR A O 1
ATOM 1206 N N . ALA A 1 161 ? 2.381 -50.906 -1.223 1 40.91 161 ALA A N 1
ATOM 1207 C CA . ALA A 1 161 ? 1.038 -51.438 -1.053 1 40.91 161 ALA A CA 1
ATOM 1208 C C . ALA A 1 161 ? 0.14 -51.062 -2.23 1 40.91 161 ALA A C 1
ATOM 1210 O O . ALA A 1 161 ? 0.385 -50.062 -2.916 1 40.91 161 ALA A O 1
ATOM 1211 N N . GLU A 1 162 ? -1.202 -51.594 -2.312 1 45.75 162 GLU A N 1
ATOM 1212 C CA . GLU A 1 162 ? -2.381 -51.406 -3.148 1 45.75 162 GLU A CA 1
ATOM 1213 C C . GLU A 1 162 ? -2.332 -50.031 -3.834 1 45.75 162 GLU A C 1
ATOM 1215 O O . GLU A 1 162 ? -1.64 -49.125 -3.373 1 45.75 162 GLU A O 1
ATOM 1220 N N . ARG A 1 163 ? -3.178 -49.906 -5.16 1 57.31 163 ARG A N 1
ATOM 1221 C CA . ARG A 1 163 ? -3.346 -49.281 -6.473 1 57.31 163 ARG A CA 1
ATOM 1222 C C . ARG A 1 163 ? -3.508 -47.781 -6.348 1 57.31 163 ARG A C 1
ATOM 1224 O O . ARG A 1 163 ? -4.621 -47.281 -6.16 1 57.31 163 ARG A O 1
ATOM 1231 N N . GLY A 1 164 ? -2.584 -47.125 -6.07 1 78.38 164 GLY A N 1
ATOM 1232 C CA . GLY A 1 164 ? -2.533 -45.719 -5.77 1 78.38 164 GLY A CA 1
ATOM 1233 C C . GLY A 1 164 ? -3.375 -44.875 -6.711 1 78.38 164 GLY A C 1
ATOM 1234 O O . GLY A 1 164 ? -4.168 -44.031 -6.27 1 78.38 164 GLY A O 1
ATOM 1235 N N . SER A 1 165 ? -3.26 -45.344 -8.016 1 84.12 165 SER A N 1
ATOM 1236 C CA . SER A 1 165 ? -3.963 -44.531 -8.984 1 84.12 165 SER A CA 1
ATOM 1237 C C . SER A 1 165 ? -5.473 -44.719 -8.898 1 84.12 165 SER A C 1
ATOM 1239 O O . SER A 1 165 ? -6.242 -43.781 -8.969 1 84.12 165 SER A O 1
ATOM 1241 N N . VAL A 1 166 ? -5.914 -46.062 -8.695 1 88.06 166 VAL A N 1
ATOM 1242 C CA . VAL A 1 166 ? -7.336 -46.375 -8.594 1 88.06 166 VAL A CA 1
ATOM 1243 C C . VAL A 1 166 ? -7.914 -45.719 -7.336 1 88.06 166 VAL A C 1
ATOM 1245 O O . VAL A 1 166 ? -8.992 -45.125 -7.379 1 88.06 166 VAL A O 1
ATOM 1248 N N . GLU A 1 167 ? -7.195 -45.875 -6.324 1 89.94 167 GLU A N 1
ATOM 1249 C CA . GLU A 1 167 ? -7.629 -45.25 -5.07 1 89.94 167 GLU A CA 1
ATOM 1250 C C . GLU A 1 167 ? -7.715 -43.75 -5.199 1 89.94 167 GLU A C 1
ATOM 1252 O O . GLU A 1 167 ? -8.609 -43.125 -4.625 1 89.94 167 GLU A O 1
ATOM 1257 N N . ALA A 1 168 ? -6.797 -43.188 -5.906 1 93.88 168 ALA A N 1
ATOM 1258 C CA . ALA A 1 168 ? -6.824 -41.75 -6.137 1 93.88 168 ALA A CA 1
ATOM 1259 C C . ALA A 1 168 ? -8.109 -41.344 -6.84 1 93.88 168 ALA A C 1
ATOM 1261 O O . ALA A 1 168 ? -8.75 -40.344 -6.449 1 93.88 168 ALA A O 1
ATOM 1262 N N . VAL A 1 169 ? -8.531 -42.094 -7.844 1 95.12 169 VAL A N 1
ATOM 1263 C CA . VAL A 1 169 ? -9.75 -41.812 -8.602 1 95.12 169 VAL A CA 1
ATOM 1264 C C . VAL A 1 169 ? -10.969 -41.938 -7.691 1 95.12 169 VAL A C 1
ATOM 1266 O O . VAL A 1 169 ? -11.859 -41.094 -7.691 1 95.12 169 VAL A O 1
ATOM 1269 N N . ARG A 1 170 ? -10.953 -42.938 -6.922 1 94.5 170 ARG A N 1
ATOM 1270 C CA . ARG A 1 170 ? -12.062 -43.156 -6.012 1 94.5 170 ARG A CA 1
ATOM 1271 C C . ARG A 1 170 ? -12.172 -42.062 -4.961 1 94.5 170 ARG A C 1
ATOM 1273 O O . ARG A 1 170 ? -13.266 -41.594 -4.656 1 94.5 170 ARG A O 1
ATOM 1280 N N . ARG A 1 171 ? -11.086 -41.781 -4.445 1 95.44 171 ARG A N 1
ATOM 1281 C CA . ARG A 1 171 ? -11.062 -40.719 -3.438 1 95.44 171 ARG A CA 1
ATOM 1282 C C . ARG A 1 171 ? -11.578 -39.406 -4.004 1 95.44 171 ARG A C 1
ATOM 1284 O O . ARG A 1 171 ? -12.391 -38.719 -3.375 1 95.44 171 ARG A O 1
ATOM 1291 N N . ALA A 1 172 ? -11.086 -39.031 -5.137 1 97.5 172 ALA A N 1
ATOM 1292 C CA . ALA A 1 172 ? -11.531 -37.781 -5.766 1 97.5 172 ALA A CA 1
ATOM 1293 C C . ALA A 1 172 ? -13.039 -37.812 -6.02 1 97.5 172 ALA A C 1
ATOM 1295 O O . ALA A 1 172 ? -13.727 -36.812 -5.809 1 97.5 172 ALA A O 1
ATOM 1296 N N . ALA A 1 173 ? -13.492 -38.938 -6.461 1 97.25 173 ALA A N 1
ATOM 1297 C CA . ALA A 1 173 ? -14.93 -39.094 -6.699 1 97.25 173 ALA A CA 1
ATOM 1298 C C . ALA A 1 173 ? -15.719 -38.969 -5.398 1 97.25 173 ALA A C 1
ATOM 1300 O O . ALA A 1 173 ? -16.781 -38.344 -5.363 1 97.25 173 ALA A O 1
ATOM 1301 N N . GLN A 1 174 ? -15.188 -39.531 -4.398 1 97.12 174 GLN A N 1
ATOM 1302 C CA . GLN A 1 174 ? -15.828 -39.469 -3.088 1 97.12 174 GLN A CA 1
ATOM 1303 C C . GLN A 1 174 ? -15.914 -38.031 -2.602 1 97.12 174 GLN A C 1
ATOM 1305 O O . GLN A 1 174 ? -16.969 -37.594 -2.125 1 97.12 174 GLN A O 1
ATOM 1310 N N . VAL A 1 175 ? -14.859 -37.312 -2.711 1 97.12 175 VAL A N 1
ATOM 1311 C CA . VAL A 1 175 ? -14.797 -35.938 -2.266 1 97.12 175 VAL A CA 1
ATOM 1312 C C . VAL A 1 175 ? -15.758 -35.094 -3.088 1 97.12 175 VAL A C 1
ATOM 1314 O O . VAL A 1 175 ? -16.438 -34.188 -2.551 1 97.12 175 VAL A O 1
ATOM 1317 N N . SER A 1 176 ? -15.891 -35.344 -4.371 1 97.25 176 SER A N 1
ATOM 1318 C CA . SER A 1 176 ? -16.719 -34.531 -5.27 1 97.25 176 SER A CA 1
ATOM 1319 C C . SER A 1 176 ? -18.188 -34.938 -5.168 1 97.25 176 SER A C 1
ATOM 1321 O O . SER A 1 176 ? -19.078 -34.188 -5.555 1 97.25 176 SER A O 1
ATOM 1323 N N . GLY A 1 177 ? -18.438 -36.156 -4.742 1 96.69 177 GLY A N 1
ATOM 1324 C CA . GLY A 1 177 ? -19.781 -36.719 -4.75 1 96.69 177 GLY A CA 1
ATOM 1325 C C . GLY A 1 177 ? -20.203 -37.188 -6.117 1 96.69 177 GLY A C 1
ATOM 1326 O O . GLY A 1 177 ? -21.406 -37.375 -6.367 1 96.69 177 GLY A O 1
ATOM 1327 N N . GLY A 1 178 ? -19.297 -37.344 -6.992 1 96.62 178 GLY A N 1
ATOM 1328 C CA . GLY A 1 178 ? -19.609 -37.781 -8.344 1 96.62 178 GLY A CA 1
ATOM 1329 C C . GLY A 1 178 ? -19.266 -39.219 -8.594 1 96.62 178 GLY A C 1
ATOM 1330 O O . GLY A 1 178 ? -19.094 -40 -7.648 1 96.62 178 GLY A O 1
ATOM 1331 N N . GLU A 1 179 ? -19.219 -39.625 -9.859 1 96.06 179 GLU A N 1
ATOM 1332 C CA . GLU A 1 179 ? -18.938 -41 -10.273 1 96.06 179 GLU A CA 1
ATOM 1333 C C . GLU A 1 179 ? -17.438 -41.188 -10.516 1 96.06 179 GLU A C 1
ATOM 1335 O O . GLU A 1 179 ? -16.734 -40.281 -10.938 1 96.06 179 GLU A O 1
ATOM 1340 N N . ALA A 1 180 ? -17.062 -42.438 -10.227 1 96.06 180 ALA A N 1
ATOM 1341 C CA . ALA A 1 180 ? -15.688 -42.844 -10.516 1 96.06 180 ALA A CA 1
ATOM 1342 C C . ALA A 1 180 ? -15.648 -43.844 -11.664 1 96.06 180 ALA A C 1
ATOM 1344 O O . ALA A 1 180 ? -16.484 -44.75 -11.75 1 96.06 180 ALA A O 1
ATOM 1345 N N . HIS A 1 181 ? -14.727 -43.656 -12.523 1 94.88 181 HIS A N 1
ATOM 1346 C CA . HIS A 1 181 ? -14.484 -44.594 -13.633 1 94.88 181 HIS A CA 1
ATOM 1347 C C . HIS A 1 181 ? -13.023 -45.031 -13.664 1 94.88 181 HIS A C 1
ATOM 1349 O O . HIS A 1 181 ? -12.242 -44.531 -14.484 1 94.88 181 HIS A O 1
ATOM 1355 N N . PRO A 1 182 ? -12.68 -46 -12.844 1 92.31 182 PRO A N 1
ATOM 1356 C CA . PRO A 1 182 ? -11.312 -46.531 -12.812 1 92.31 182 PRO A CA 1
ATOM 1357 C C . PRO A 1 182 ? -11 -47.438 -13.992 1 92.31 182 PRO A C 1
ATOM 1359 O O . PRO A 1 182 ? -11.914 -47.906 -14.664 1 92.31 182 PRO A O 1
ATOM 1362 N N . ILE A 1 183 ? -9.711 -47.562 -14.297 1 91.81 183 ILE A N 1
ATOM 1363 C CA . ILE A 1 183 ? -9.211 -48.531 -15.281 1 91.81 183 ILE A CA 1
ATOM 1364 C C . ILE A 1 183 ? -8.43 -49.625 -14.57 1 91.81 183 ILE A C 1
ATOM 1366 O O . ILE A 1 183 ? -7.324 -49.406 -14.07 1 91.81 183 ILE A O 1
ATOM 1370 N N . TYR A 1 184 ? -9.047 -50.812 -14.617 1 88.12 184 TYR A N 1
ATOM 1371 C CA . TYR A 1 184 ? -8.391 -51.938 -13.992 1 88.12 184 TYR A CA 1
ATOM 1372 C C . TYR A 1 184 ? -7.578 -52.75 -15.016 1 88.12 184 TYR A C 1
ATOM 1374 O O . TYR A 1 184 ? -7.996 -53.812 -15.445 1 88.12 184 TYR A O 1
ATOM 1382 N N . ALA A 1 185 ? -6.574 -52.188 -15.484 1 90.06 185 ALA A N 1
ATOM 1383 C CA . ALA A 1 185 ? -5.66 -52.781 -16.438 1 90.06 185 ALA A CA 1
ATOM 1384 C C . ALA A 1 185 ? -4.23 -52.281 -16.219 1 90.06 185 ALA A C 1
ATOM 1386 O O . ALA A 1 185 ? -4.016 -51.188 -15.734 1 90.06 185 ALA A O 1
ATOM 1387 N N . PRO A 1 186 ? -3.271 -53.188 -16.484 1 89.56 186 PRO A N 1
ATOM 1388 C CA . PRO A 1 186 ? -1.891 -52.719 -16.391 1 89.56 186 PRO A CA 1
ATOM 1389 C C . PRO A 1 186 ? -1.616 -51.531 -17.328 1 89.56 186 PRO A C 1
ATOM 1391 O O . PRO A 1 186 ? -2.178 -51.469 -18.422 1 89.56 186 PRO A O 1
ATOM 1394 N N . MET A 1 187 ? -0.8 -50.688 -16.906 1 90.62 187 MET A N 1
ATOM 1395 C CA . MET A 1 187 ? -0.429 -49.531 -17.734 1 90.62 187 MET A CA 1
ATOM 1396 C C . MET A 1 187 ? 0.363 -49.969 -18.953 1 90.62 187 MET A C 1
ATOM 1398 O O . MET A 1 187 ? 0.121 -49.469 -20.062 1 90.62 187 MET A O 1
ATOM 1402 N N . LEU A 1 188 ? 1.291 -50.906 -18.734 1 92.19 188 LEU A N 1
ATOM 1403 C CA . LEU A 1 188 ? 2.176 -51.375 -19.797 1 92.19 188 LEU A CA 1
ATOM 1404 C C . LEU A 1 188 ? 1.958 -52.844 -20.078 1 92.19 188 LEU A C 1
ATOM 1406 O O . LEU A 1 188 ? 1.941 -53.656 -19.141 1 92.19 188 LEU A O 1
ATOM 1410 N N . LEU A 1 189 ? 1.751 -53.156 -21.344 1 93.12 189 LEU A N 1
ATOM 1411 C CA . LEU A 1 189 ? 1.551 -54.531 -21.797 1 93.12 189 LEU A CA 1
ATOM 1412 C C . LEU A 1 189 ? 2.742 -55 -22.609 1 93.12 189 LEU A C 1
ATOM 1414 O O . LEU A 1 189 ? 3.562 -54.219 -23.062 1 93.12 189 LEU A O 1
ATOM 1418 N N . PRO A 1 190 ? 2.891 -56.25 -22.781 1 90.06 190 PRO A N 1
ATOM 1419 C CA . PRO A 1 190 ? 4.074 -56.812 -23.453 1 90.06 190 PRO A CA 1
ATOM 1420 C C . PRO A 1 190 ? 4.113 -56.469 -24.938 1 90.06 190 PRO A C 1
ATOM 1422 O O . PRO A 1 190 ? 5.191 -56.344 -25.516 1 90.06 190 PRO A O 1
ATOM 1425 N N . ASP A 1 191 ? 2.912 -56.281 -25.578 1 93.31 191 ASP A N 1
ATOM 1426 C CA . ASP A 1 191 ? 2.855 -56 -27 1 93.31 191 ASP A CA 1
ATOM 1427 C C . ASP A 1 191 ? 1.581 -55.219 -27.359 1 93.31 191 ASP A C 1
ATOM 1429 O O . ASP A 1 191 ? 0.611 -55.25 -26.594 1 93.31 191 ASP A O 1
ATOM 1433 N N . PRO A 1 192 ? 1.666 -54.625 -28.547 1 94 192 PRO A N 1
ATOM 1434 C CA . PRO A 1 192 ? 0.54 -53.781 -28.969 1 94 192 PRO A CA 1
ATOM 1435 C C . PRO A 1 192 ? -0.756 -54.562 -29.125 1 94 192 PRO A C 1
ATOM 1437 O O . PRO A 1 192 ? -1.842 -54.062 -28.875 1 94 192 PRO A O 1
ATOM 1440 N N . ALA A 1 193 ? -0.664 -55.75 -29.547 1 95.56 193 ALA A N 1
ATOM 1441 C CA . ALA A 1 193 ? -1.862 -56.562 -29.766 1 95.56 193 ALA A CA 1
ATOM 1442 C C . ALA A 1 193 ? -2.598 -56.812 -28.453 1 95.56 193 ALA A C 1
ATOM 1444 O O . ALA A 1 193 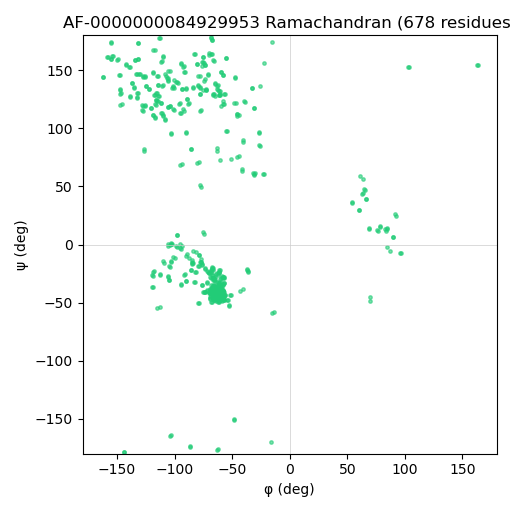? -3.824 -56.719 -28.391 1 95.56 193 ALA A O 1
ATOM 1445 N N . THR A 1 194 ? -1.848 -57.156 -27.438 1 94.69 194 THR A N 1
ATOM 1446 C CA . THR A 1 194 ? -2.434 -57.344 -26.109 1 94.69 194 THR A CA 1
ATOM 1447 C C . THR A 1 194 ? -3.074 -56.062 -25.594 1 94.69 194 THR A C 1
ATOM 1449 O O . THR A 1 194 ? -4.172 -56.094 -25.031 1 94.69 194 THR A O 1
ATOM 1452 N N . ALA A 1 195 ? -2.383 -54.969 -25.781 1 94.56 195 ALA A N 1
ATOM 1453 C CA . ALA A 1 195 ? -2.916 -53.656 -25.375 1 94.56 195 ALA A CA 1
ATOM 1454 C C . ALA A 1 195 ? -4.227 -53.375 -26.094 1 94.56 195 ALA A C 1
ATOM 1456 O O . ALA A 1 195 ? -5.199 -52.938 -25.469 1 94.56 195 ALA A O 1
ATOM 1457 N N . ALA A 1 196 ? -4.266 -53.625 -27.422 1 93.75 196 ALA A N 1
ATOM 1458 C CA . ALA A 1 196 ? -5.461 -53.375 -28.234 1 93.75 196 ALA A CA 1
ATOM 1459 C C . ALA A 1 196 ? -6.629 -54.219 -27.75 1 93.75 196 ALA A C 1
ATOM 1461 O O . ALA A 1 196 ? -7.766 -53.781 -27.688 1 93.75 196 ALA A O 1
ATOM 1462 N N . ALA A 1 197 ? -6.32 -55.406 -27.422 1 94.38 197 ALA A N 1
ATOM 1463 C CA . ALA A 1 197 ? -7.344 -56.344 -26.938 1 94.38 197 ALA A CA 1
ATOM 1464 C C . ALA A 1 197 ? -7.938 -55.844 -25.625 1 94.38 197 ALA A C 1
ATOM 1466 O O . ALA A 1 197 ? -9.156 -55.875 -25.438 1 94.38 197 ALA A O 1
ATOM 1467 N N . LEU A 1 198 ? -7.098 -55.5 -24.766 1 92.56 198 LEU A N 1
ATOM 1468 C CA . LEU A 1 198 ? -7.57 -55 -23.469 1 92.56 198 LEU A CA 1
ATOM 1469 C C . LEU A 1 198 ? -8.383 -53.719 -23.641 1 92.56 198 LEU A C 1
ATOM 1471 O O . LEU A 1 198 ? -9.406 -53.531 -22.984 1 92.56 198 LEU A O 1
ATOM 1475 N N . ARG A 1 199 ? -7.961 -52.781 -24.516 1 92.38 199 ARG A N 1
ATOM 1476 C CA . ARG A 1 199 ? -8.672 -51.531 -24.781 1 92.38 199 ARG A CA 1
ATOM 1477 C C . ARG A 1 199 ? -10.086 -51.812 -25.266 1 92.38 199 ARG A C 1
ATOM 1479 O O . ARG A 1 199 ? -10.992 -51 -25.047 1 92.38 199 ARG A O 1
ATOM 1486 N N . SER A 1 200 ? -10.234 -52.938 -25.906 1 91.62 200 SER A N 1
ATOM 1487 C CA . SER A 1 200 ? -11.516 -53.281 -26.5 1 91.62 200 SER A CA 1
ATOM 1488 C C . SER A 1 200 ? -12.445 -53.938 -25.484 1 91.62 200 SER A C 1
ATOM 1490 O O . SER A 1 200 ? -13.641 -54.094 -25.75 1 91.62 200 SER A O 1
ATOM 1492 N N . GLN A 1 201 ? -11.844 -54.344 -24.344 1 91.94 201 GLN A N 1
ATOM 1493 C CA . GLN A 1 201 ? -12.695 -54.906 -23.312 1 91.94 201 GLN A CA 1
ATOM 1494 C C . GLN A 1 201 ? -13.711 -53.906 -22.797 1 91.94 201 GLN A C 1
ATOM 1496 O O . GLN A 1 201 ? -13.375 -52.719 -22.578 1 91.94 201 GLN A O 1
ATOM 1501 N N . THR A 1 202 ? -14.922 -54.312 -22.609 1 87.56 202 THR A N 1
ATOM 1502 C CA . THR A 1 202 ? -16.078 -53.469 -22.344 1 87.56 202 THR A CA 1
ATOM 1503 C C . THR A 1 202 ? -15.789 -52.531 -21.172 1 87.56 202 THR A C 1
ATOM 1505 O O . THR A 1 202 ? -16.016 -51.312 -21.266 1 87.56 202 THR A O 1
ATOM 1508 N N . GLY A 1 203 ? -15.352 -53.062 -20.016 1 83.75 203 GLY A N 1
ATOM 1509 C CA . GLY A 1 203 ? -15.07 -52.25 -18.859 1 83.75 203 GLY A CA 1
ATOM 1510 C C . GLY A 1 203 ? -14.031 -51.156 -19.125 1 83.75 203 GLY A C 1
ATOM 1511 O O . GLY A 1 203 ? -14.211 -50 -18.719 1 83.75 203 GLY A O 1
ATOM 1512 N N . ILE A 1 204 ? -12.984 -51.469 -19.797 1 89.31 204 ILE A N 1
ATOM 1513 C CA . ILE A 1 204 ? -11.898 -50.562 -20.109 1 89.31 204 ILE A CA 1
ATOM 1514 C C . ILE A 1 204 ? -12.344 -49.594 -21.203 1 89.31 204 ILE A C 1
ATOM 1516 O O . ILE A 1 204 ? -12.078 -48.375 -21.109 1 89.31 204 ILE A O 1
ATOM 1520 N N . ALA A 1 205 ? -13.062 -50.062 -22.203 1 90.06 205 ALA A N 1
ATOM 1521 C CA . ALA A 1 205 ? -13.57 -49.25 -23.297 1 90.06 205 ALA A CA 1
ATOM 1522 C C . ALA A 1 205 ? -14.492 -48.156 -22.797 1 90.06 205 ALA A C 1
ATOM 1524 O O . ALA A 1 205 ? -14.492 -47.031 -23.328 1 90.06 205 ALA A O 1
ATOM 1525 N N . ARG A 1 206 ? -15.211 -48.438 -21.797 1 87.12 206 ARG A N 1
ATOM 1526 C CA . ARG A 1 206 ? -16.109 -47.438 -21.219 1 87.12 206 ARG A CA 1
ATOM 1527 C C . ARG A 1 206 ? -15.336 -46.281 -20.625 1 87.12 206 ARG A C 1
ATOM 1529 O O . ARG A 1 206 ? -15.711 -45.094 -20.797 1 87.12 206 ARG A O 1
ATOM 1536 N N . ALA A 1 207 ? -14.344 -46.594 -19.938 1 87.69 207 ALA A N 1
ATOM 1537 C CA . ALA A 1 207 ? -13.5 -45.531 -19.391 1 87.69 207 ALA A CA 1
ATOM 1538 C C . ALA A 1 207 ? -12.891 -44.688 -20.5 1 87.69 207 ALA A C 1
ATOM 1540 O O . ALA A 1 207 ? -12.836 -43.469 -20.375 1 87.69 207 ALA A O 1
ATOM 1541 N N . PHE A 1 208 ? -12.484 -45.281 -21.594 1 91.88 208 PHE A N 1
ATOM 1542 C CA . PHE A 1 208 ? -11.852 -44.594 -22.703 1 91.88 208 PHE A CA 1
ATOM 1543 C C . PHE A 1 208 ? -12.828 -43.656 -23.375 1 91.88 208 PHE A C 1
ATOM 1545 O O . PHE A 1 208 ? -12.422 -42.625 -23.938 1 91.88 208 PHE A O 1
ATOM 1552 N N . GLU A 1 209 ? -14.086 -43.969 -23.328 1 92.12 209 GLU A N 1
ATOM 1553 C CA . GLU A 1 209 ? -15.109 -43.094 -23.906 1 92.12 209 GLU A CA 1
ATOM 1554 C C . GLU A 1 209 ? -15.172 -41.75 -23.188 1 92.12 209 GLU A C 1
ATOM 1556 O O . GLU A 1 209 ? -15.539 -40.75 -23.781 1 92.12 209 GLU A O 1
ATOM 1561 N N . TYR A 1 210 ? -14.758 -41.781 -21.969 1 94.25 210 TYR A N 1
ATOM 1562 C CA . TYR A 1 210 ? -14.789 -40.562 -21.172 1 94.25 210 TYR A CA 1
ATOM 1563 C C . TYR A 1 210 ? -13.617 -39.656 -21.516 1 94.25 210 TYR A C 1
ATOM 1565 O O . TYR A 1 210 ? -13.625 -38.469 -21.172 1 94.25 210 TYR A O 1
ATOM 1573 N N . PHE A 1 211 ? -12.586 -40.188 -22.141 1 95.88 211 PHE A N 1
ATOM 1574 C CA . PHE A 1 211 ? -11.391 -39.406 -22.406 1 95.88 211 PHE A CA 1
ATOM 1575 C C . PHE A 1 211 ? -11.734 -38.156 -23.219 1 95.88 211 PHE A C 1
ATOM 1577 O O . PHE A 1 211 ? -11.18 -37.094 -22.969 1 95.88 211 PHE A O 1
ATOM 1584 N N . ASP A 1 212 ? -12.719 -38.219 -24.094 1 95.38 212 ASP A N 1
ATOM 1585 C CA . ASP A 1 212 ? -13.117 -37.125 -24.953 1 95.38 212 ASP A CA 1
ATOM 1586 C C . ASP A 1 212 ? -13.945 -36.094 -24.172 1 95.38 212 ASP A C 1
ATOM 1588 O O . ASP A 1 212 ? -14.164 -34.969 -24.641 1 95.38 212 ASP A O 1
ATOM 1592 N N . LYS A 1 213 ? -14.383 -36.469 -23.062 1 97.25 213 LYS A N 1
ATOM 1593 C CA . LYS A 1 213 ? -15.25 -35.625 -22.266 1 97.25 213 LYS A CA 1
ATOM 1594 C C . LYS A 1 213 ? -14.469 -34.906 -21.156 1 97.25 213 LYS A C 1
ATOM 1596 O O . LYS A 1 213 ? -15 -34.031 -20.484 1 97.25 213 LYS A O 1
ATOM 1601 N N . VAL A 1 214 ? -13.273 -35.344 -20.969 1 98.12 214 VAL A N 1
ATOM 1602 C CA . VAL A 1 214 ? -12.461 -34.781 -19.891 1 98.12 214 VAL A CA 1
ATOM 1603 C C . VAL A 1 214 ? -12.266 -33.281 -20.125 1 98.12 214 VAL A C 1
ATOM 1605 O O . VAL A 1 214 ? -11.898 -32.875 -21.234 1 98.12 214 VAL A O 1
ATOM 1608 N N . THR A 1 215 ? -12.484 -32.469 -19.109 1 98.38 215 THR A N 1
ATOM 1609 C CA . THR A 1 215 ? -12.336 -31.031 -19.219 1 98.38 215 THR A CA 1
ATOM 1610 C C . THR A 1 215 ? -11.164 -30.531 -18.375 1 98.38 215 THR A C 1
ATOM 1612 O O . THR A 1 215 ? -10.617 -29.453 -18.641 1 98.38 215 THR A O 1
ATOM 1615 N N . VAL A 1 216 ? -10.82 -31.281 -17.328 1 98.5 216 VAL A N 1
ATOM 1616 C CA . VAL A 1 216 ? -9.648 -31.016 -16.484 1 98.5 216 VAL A CA 1
ATOM 1617 C C . VAL A 1 216 ? -8.859 -32.312 -16.281 1 98.5 216 VAL A C 1
ATOM 1619 O O . VAL A 1 216 ? -9.422 -33.344 -15.93 1 98.5 216 VAL A O 1
ATOM 1622 N N . ALA A 1 217 ? -7.57 -32.25 -16.5 1 98.44 217 ALA A N 1
ATOM 1623 C CA . ALA A 1 217 ? -6.707 -33.406 -16.281 1 98.44 217 ALA A CA 1
ATOM 1624 C C . ALA A 1 217 ? -5.551 -33.062 -15.352 1 98.44 217 ALA A C 1
ATOM 1626 O O . ALA A 1 217 ? -5.012 -31.953 -15.398 1 98.44 217 ALA A O 1
ATOM 1627 N N . CYS A 1 218 ? -5.168 -34 -14.531 1 97.88 218 CYS A N 1
ATOM 1628 C CA . CYS A 1 218 ? -3.971 -33.906 -13.703 1 97.88 218 CYS A CA 1
ATOM 1629 C C . CYS A 1 218 ? -2.941 -34.969 -14.102 1 97.88 218 CYS A C 1
ATOM 1631 O O . CYS A 1 218 ? -3.26 -36.156 -14.188 1 97.88 218 CYS A O 1
ATOM 1633 N N . VAL A 1 219 ? -1.77 -34.469 -14.281 1 96.69 219 VAL A N 1
ATOM 1634 C CA . VAL A 1 219 ? -0.726 -35.375 -14.75 1 96.69 219 VAL A CA 1
ATOM 1635 C C . VAL A 1 219 ? 0.547 -35.156 -13.93 1 96.69 219 VAL A C 1
ATOM 1637 O O . VAL A 1 219 ? 0.708 -34.125 -13.281 1 96.69 219 VAL A O 1
ATOM 1640 N N . SER A 1 220 ? 1.395 -36.156 -13.93 1 94.75 220 SER A N 1
ATOM 1641 C CA . SER A 1 220 ? 2.727 -36.062 -13.344 1 94.75 220 SER A CA 1
ATOM 1642 C C . SER A 1 220 ? 3.811 -36.125 -14.414 1 94.75 220 SER A C 1
ATOM 1644 O O . SER A 1 220 ? 3.562 -36.531 -15.539 1 94.75 220 SER A O 1
ATOM 1646 N N . ILE A 1 221 ? 4.953 -35.594 -14.07 1 95.5 221 ILE A N 1
ATOM 1647 C CA . ILE A 1 221 ? 6.086 -35.562 -14.984 1 95.5 221 ILE A CA 1
ATOM 1648 C C . ILE A 1 221 ? 7.281 -36.281 -14.344 1 95.5 221 ILE A C 1
ATOM 1650 O O . ILE A 1 221 ? 7.586 -36.062 -13.172 1 95.5 221 ILE A O 1
ATOM 1654 N N . GLY A 1 222 ? 7.922 -37.125 -15.094 1 92.94 222 GLY A N 1
ATOM 1655 C CA . GLY A 1 222 ? 9.125 -37.812 -14.625 1 92.94 222 GLY A CA 1
ATOM 1656 C C . GLY A 1 222 ? 10.289 -37.656 -15.578 1 92.94 222 GLY A C 1
ATOM 1657 O O . GLY A 1 222 ? 10.109 -37.656 -16.797 1 92.94 222 GLY A O 1
ATOM 1658 N N . SER A 1 223 ? 11.469 -37.562 -15.016 1 93 223 SER A N 1
ATOM 1659 C CA . SER A 1 223 ? 12.68 -37.656 -15.82 1 93 223 SER A CA 1
ATOM 1660 C C . SER A 1 223 ? 12.961 -39.094 -16.219 1 93 223 SER A C 1
ATOM 1662 O O . SER A 1 223 ? 12.492 -40.031 -15.562 1 93 223 SER A O 1
ATOM 1664 N N . TRP A 1 224 ? 13.648 -39.156 -17.312 1 92.12 224 TRP A N 1
ATOM 1665 C CA . TRP A 1 224 ? 13.984 -40.5 -17.766 1 92.12 224 TRP A CA 1
ATOM 1666 C C . TRP A 1 224 ? 15.164 -41.062 -16.984 1 92.12 224 TRP A C 1
ATOM 1668 O O . TRP A 1 224 ? 16.266 -41.188 -17.516 1 92.12 224 TRP A O 1
ATOM 1678 N N . GLU A 1 225 ? 14.953 -41.375 -15.789 1 90.19 225 GLU A N 1
ATOM 1679 C CA . GLU A 1 225 ? 15.953 -41.906 -14.859 1 90.19 225 GLU A CA 1
ATOM 1680 C C . GLU A 1 225 ? 15.352 -42.969 -13.938 1 90.19 225 GLU A C 1
ATOM 1682 O O . GLU A 1 225 ? 14.156 -42.906 -13.625 1 90.19 225 GLU A O 1
ATOM 1687 N N . PRO A 1 226 ? 16.234 -43.812 -13.484 1 87.38 226 PRO A N 1
ATOM 1688 C CA . PRO A 1 226 ? 15.75 -44.844 -12.539 1 87.38 226 PRO A CA 1
ATOM 1689 C C . PRO A 1 226 ? 15.203 -44.219 -11.258 1 87.38 226 PRO A C 1
ATOM 1691 O O . PRO A 1 226 ? 15.805 -43.312 -10.695 1 87.38 226 PRO A O 1
ATOM 1694 N N . GLY A 1 227 ? 14.016 -44.688 -10.852 1 82.31 227 GLY A N 1
ATOM 1695 C CA . GLY A 1 227 ? 13.422 -44.219 -9.602 1 82.31 227 GLY A CA 1
ATOM 1696 C C . GLY A 1 227 ? 12.594 -42.969 -9.758 1 82.31 227 GLY A C 1
ATOM 1697 O O . GLY A 1 227 ? 11.906 -42.562 -8.828 1 82.31 227 GLY A O 1
ATOM 1698 N N . ILE A 1 228 ? 12.594 -42.406 -10.898 1 82.75 228 ILE A N 1
ATOM 1699 C CA . ILE A 1 228 ? 11.859 -41.188 -11.117 1 82.75 228 ILE A CA 1
ATOM 1700 C C . ILE A 1 228 ? 10.703 -41.438 -12.078 1 82.75 228 ILE A C 1
ATOM 1702 O O . ILE A 1 228 ? 9.539 -41.25 -11.719 1 82.75 228 ILE A O 1
ATOM 1706 N N . SER A 1 229 ? 11 -41.969 -13.172 1 83.38 229 SER A N 1
ATOM 1707 C CA . SER A 1 229 ? 9.953 -42.344 -14.117 1 83.38 229 SER A CA 1
ATOM 1708 C C . SER A 1 229 ? 9.453 -43.781 -13.852 1 83.38 229 SER A C 1
ATOM 1710 O O . SER A 1 229 ? 10.242 -44.719 -13.852 1 83.38 229 SER A O 1
ATOM 1712 N N . THR A 1 230 ? 8.219 -43.875 -13.688 1 79.75 230 THR A N 1
ATOM 1713 C CA . THR A 1 230 ? 7.605 -45.188 -13.461 1 79.75 230 THR A CA 1
ATOM 1714 C C . THR A 1 230 ? 7.715 -46.062 -14.703 1 79.75 230 THR A C 1
ATOM 1716 O O . THR A 1 230 ? 8.008 -47.25 -14.609 1 79.75 230 THR A O 1
ATOM 1719 N N . VAL A 1 231 ? 7.543 -45.5 -15.836 1 84.81 231 VAL A N 1
ATOM 1720 C CA . VAL A 1 231 ? 7.629 -46.25 -17.094 1 84.81 231 VAL A CA 1
ATOM 1721 C C . VAL A 1 231 ? 9.055 -46.75 -17.281 1 84.81 231 VAL A C 1
ATOM 1723 O O . VAL A 1 231 ? 9.25 -47.906 -17.688 1 84.81 231 VAL A O 1
ATOM 1726 N N . HIS A 1 232 ? 10.008 -45.906 -17.016 1 88.25 232 HIS A N 1
ATOM 1727 C CA . HIS A 1 232 ? 11.406 -46.312 -17.078 1 88.25 232 HIS A CA 1
ATOM 1728 C C . HIS A 1 232 ? 11.641 -47.562 -16.25 1 88.25 232 HIS A C 1
ATOM 1730 O O . HIS A 1 232 ? 12.266 -48.531 -16.734 1 88.25 232 HIS A O 1
ATOM 1736 N N . ASP A 1 233 ? 11.094 -47.625 -15.109 1 87 233 ASP A N 1
ATOM 1737 C CA . ASP A 1 233 ? 11.328 -48.719 -14.172 1 87 233 ASP A CA 1
ATOM 1738 C C . ASP A 1 233 ? 10.617 -49.969 -14.625 1 87 233 ASP A C 1
ATOM 1740 O O . ASP A 1 233 ? 10.984 -51.094 -14.211 1 87 233 ASP A O 1
ATOM 1744 N N . MET A 1 234 ? 9.609 -49.844 -15.469 1 88.06 234 MET A N 1
ATOM 1745 C CA . MET A 1 234 ? 8.828 -51 -15.938 1 88.06 234 MET A CA 1
ATOM 1746 C C . MET A 1 234 ? 9.5 -51.656 -17.125 1 88.06 234 MET A C 1
ATOM 1748 O O . MET A 1 234 ? 9.164 -52.812 -17.484 1 88.06 234 MET A O 1
ATOM 1752 N N . LEU A 1 235 ? 10.43 -51 -17.734 1 91.88 235 LEU A N 1
ATOM 1753 C CA . LEU A 1 235 ? 11.031 -51.469 -18.969 1 91.88 235 LEU A CA 1
ATOM 1754 C C . LEU A 1 235 ? 12.305 -52.25 -18.688 1 91.88 235 LEU A C 1
ATOM 1756 O O . LEU A 1 235 ? 12.93 -52.062 -17.641 1 91.88 235 LEU A O 1
ATOM 1760 N N . SER A 1 236 ? 12.609 -53.125 -19.656 1 92.88 236 SER A N 1
ATOM 1761 C CA . SER A 1 236 ? 13.883 -53.844 -19.562 1 92.88 236 SER A CA 1
ATOM 1762 C C . SER A 1 236 ? 15.062 -52.906 -19.812 1 92.88 236 SER A C 1
ATOM 1764 O O . SER A 1 236 ? 14.891 -51.812 -20.344 1 92.88 236 SER A O 1
ATOM 1766 N N . ASP A 1 237 ? 16.234 -53.344 -19.453 1 94.56 237 ASP A N 1
ATOM 1767 C CA . ASP A 1 237 ? 17.438 -52.562 -19.688 1 94.56 237 ASP A CA 1
ATOM 1768 C C . ASP A 1 237 ? 17.609 -52.25 -21.172 1 94.56 237 ASP A C 1
ATOM 1770 O O . ASP A 1 237 ? 18.016 -51.156 -21.531 1 94.56 237 ASP A O 1
ATOM 1774 N N . GLU A 1 238 ? 17.328 -53.25 -21.938 1 94.69 238 GLU A N 1
ATOM 1775 C CA . GLU A 1 238 ? 17.453 -53.062 -23.391 1 94.69 238 GLU A CA 1
ATOM 1776 C C . GLU A 1 238 ? 16.484 -52.031 -23.906 1 94.69 238 GLU A C 1
ATOM 1778 O O . GLU A 1 238 ? 16.859 -51.156 -24.703 1 94.69 238 GLU A O 1
ATOM 1783 N N . GLU A 1 239 ? 15.258 -52.062 -23.469 1 93.81 239 GLU A N 1
ATOM 1784 C CA . GLU A 1 239 ? 14.25 -51.062 -23.875 1 93.81 239 GLU A CA 1
ATOM 1785 C C . GLU A 1 239 ? 14.617 -49.688 -23.391 1 93.81 239 GLU A C 1
ATOM 1787 O O . GLU A 1 239 ? 14.477 -48.688 -24.125 1 93.81 239 GLU A O 1
ATOM 1792 N N . ARG A 1 240 ? 15.125 -49.594 -22.172 1 94.69 240 ARG A N 1
ATOM 1793 C CA . ARG A 1 240 ? 15.555 -48.312 -21.625 1 94.69 240 ARG A CA 1
ATOM 1794 C C . ARG A 1 240 ? 16.656 -47.688 -22.469 1 94.69 240 ARG A C 1
ATOM 1796 O O . ARG A 1 240 ? 16.594 -46.5 -22.781 1 94.69 240 ARG A O 1
ATOM 1803 N N . ALA A 1 241 ? 17.594 -48.5 -22.828 1 94.44 241 ALA A N 1
ATOM 1804 C CA . ALA A 1 241 ? 18.688 -48.031 -23.656 1 94.44 241 ALA A CA 1
ATOM 1805 C C . ALA A 1 241 ? 18.188 -47.594 -25.031 1 94.44 241 ALA A C 1
ATOM 1807 O O . ALA A 1 241 ? 18.656 -46.594 -25.562 1 94.44 241 ALA A O 1
ATOM 1808 N N . HIS A 1 242 ? 17.25 -48.344 -25.516 1 95 242 HIS A N 1
ATOM 1809 C CA . HIS A 1 242 ? 16.672 -48 -26.812 1 95 242 HIS A CA 1
ATOM 1810 C C . HIS A 1 242 ? 16.016 -46.625 -26.781 1 95 242 HIS A C 1
ATOM 1812 O O . HIS A 1 242 ? 16.328 -45.75 -27.609 1 95 242 HIS A O 1
ATOM 1818 N N . TYR A 1 243 ? 15.211 -46.375 -25.844 1 95.12 243 TYR A N 1
ATOM 1819 C CA . TYR A 1 243 ? 14.508 -45.094 -25.797 1 95.12 243 TYR A CA 1
ATOM 1820 C C . TYR A 1 243 ? 15.453 -43.969 -25.438 1 95.12 243 TYR A C 1
ATOM 1822 O O . TYR A 1 243 ? 15.281 -42.844 -25.891 1 95.12 243 TYR A O 1
ATOM 1830 N N . ALA A 1 244 ? 16.453 -44.25 -24.609 1 94.44 244 ALA A N 1
ATOM 1831 C CA . ALA A 1 244 ? 17.484 -43.25 -24.344 1 94.44 244 ALA A CA 1
ATOM 1832 C C . ALA A 1 244 ? 18.172 -42.812 -25.625 1 94.44 244 ALA A C 1
ATOM 1834 O O . ALA A 1 244 ? 18.469 -41.625 -25.812 1 94.44 244 ALA A O 1
ATOM 1835 N N . SER A 1 245 ? 18.422 -43.75 -26.516 1 95.62 245 SER A N 1
ATOM 1836 C CA . SER A 1 245 ? 19.109 -43.469 -27.766 1 95.62 245 SER A CA 1
ATOM 1837 C C . SER A 1 245 ? 18.25 -42.594 -28.688 1 95.62 245 SER A C 1
ATOM 1839 O O . SER A 1 245 ? 18.766 -41.938 -29.594 1 95.62 245 SER A O 1
ATOM 1841 N N . LEU A 1 246 ? 16.922 -42.594 -28.391 1 95.44 246 LEU A N 1
ATOM 1842 C CA . LEU A 1 246 ? 16.016 -41.75 -29.156 1 95.44 246 LEU A CA 1
ATOM 1843 C C . LEU A 1 246 ? 15.984 -40.344 -28.609 1 95.44 246 LEU A C 1
ATOM 1845 O O . LEU A 1 246 ? 15.289 -39.469 -29.141 1 95.44 246 LEU A O 1
ATOM 1849 N N . GLY A 1 247 ? 16.672 -40.125 -27.469 1 96.12 247 GLY A N 1
ATOM 1850 C CA . GLY A 1 247 ? 16.797 -38.781 -26.906 1 96.12 247 GLY A CA 1
ATOM 1851 C C . GLY A 1 247 ? 15.703 -38.469 -25.891 1 96.12 247 GLY A C 1
ATOM 1852 O O . GLY A 1 247 ? 15.344 -37.312 -25.703 1 96.12 247 GLY A O 1
ATOM 1853 N N . VAL A 1 248 ? 15.125 -39.5 -25.266 1 96.25 248 VAL A N 1
ATOM 1854 C CA . VAL A 1 248 ? 14.07 -39.281 -24.281 1 96.25 248 VAL A CA 1
ATOM 1855 C C . VAL A 1 248 ? 14.617 -38.438 -23.125 1 96.25 248 VAL A C 1
ATOM 1857 O O . VAL A 1 248 ? 15.656 -38.781 -22.547 1 96.25 248 VAL A O 1
ATOM 1860 N N . ALA A 1 249 ? 13.906 -37.375 -22.812 1 94.75 249 ALA A N 1
ATOM 1861 C CA . ALA A 1 249 ? 14.297 -36.5 -21.703 1 94.75 249 ALA A CA 1
ATOM 1862 C C . ALA A 1 249 ? 13.227 -36.469 -20.625 1 94.75 249 ALA A C 1
ATOM 1864 O O . ALA A 1 249 ? 13.516 -36.188 -19.453 1 94.75 249 ALA A O 1
ATOM 1865 N N . ALA A 1 250 ? 12.047 -36.781 -21 1 96.38 250 ALA A N 1
ATOM 1866 C CA . ALA A 1 250 ? 10.93 -36.688 -20.062 1 96.38 250 ALA A CA 1
ATOM 1867 C C . ALA A 1 250 ? 9.859 -37.719 -20.375 1 96.38 250 ALA A C 1
ATOM 1869 O O . ALA A 1 250 ? 9.789 -38.219 -21.5 1 96.38 250 ALA A O 1
ATOM 1870 N N . GLU A 1 251 ? 9.062 -38 -19.391 1 95.06 251 GLU A N 1
ATOM 1871 C CA . GLU A 1 251 ? 7.898 -38.875 -19.5 1 95.06 251 GLU A CA 1
ATOM 1872 C C . GLU A 1 251 ? 6.684 -38.281 -18.797 1 95.06 251 GLU A C 1
ATOM 1874 O O . GLU A 1 251 ? 6.797 -37.719 -17.703 1 95.06 251 GLU A O 1
ATOM 1879 N N . MET A 1 252 ? 5.594 -38.344 -19.438 1 95 252 MET A N 1
ATOM 1880 C CA . MET A 1 252 ? 4.305 -37.906 -18.906 1 95 252 MET A CA 1
ATOM 1881 C C . MET A 1 252 ? 3.172 -38.75 -19.438 1 95 252 MET A C 1
ATOM 1883 O O . MET A 1 252 ? 2.961 -38.844 -20.641 1 95 252 MET A O 1
ATOM 1887 N N . SER A 1 253 ? 2.438 -39.406 -18.562 1 93.06 253 SER A N 1
ATOM 1888 C CA . SER A 1 253 ? 1.305 -40.25 -18.922 1 93.06 253 SER A CA 1
ATOM 1889 C C . SER A 1 253 ? 1.708 -41.312 -19.953 1 93.06 253 SER A C 1
ATOM 1891 O O . SER A 1 253 ? 1.003 -41.531 -20.938 1 93.06 253 SER A O 1
ATOM 1893 N N . ALA A 1 254 ? 2.871 -41.781 -19.797 1 91.88 254 ALA A N 1
ATOM 1894 C CA . ALA A 1 254 ? 3.42 -42.875 -20.609 1 91.88 254 ALA A CA 1
ATOM 1895 C C . ALA A 1 254 ? 3.818 -42.375 -22 1 91.88 254 ALA A C 1
ATOM 1897 O O . ALA A 1 254 ? 4.008 -43.188 -22.906 1 91.88 254 ALA A O 1
ATOM 1898 N N . HIS A 1 255 ? 3.848 -41.125 -22.156 1 94.69 255 HIS A N 1
ATOM 1899 C CA . HIS A 1 255 ? 4.418 -40.562 -23.359 1 94.69 255 HIS A CA 1
ATOM 1900 C C . HIS A 1 255 ? 5.836 -40.062 -23.125 1 94.69 255 HIS A C 1
ATOM 1902 O O . HIS A 1 255 ? 6.125 -39.5 -22.062 1 94.69 255 HIS A O 1
ATOM 1908 N N . LEU A 1 256 ? 6.656 -40.281 -24.141 1 96.31 256 LEU A N 1
ATOM 1909 C CA . LEU A 1 256 ? 8.055 -39.875 -24.031 1 96.31 256 LEU A CA 1
ATOM 1910 C C . LEU A 1 256 ? 8.328 -38.625 -24.859 1 96.31 256 LEU A C 1
ATOM 1912 O O . LEU A 1 256 ? 7.816 -38.5 -25.984 1 96.31 256 LEU A O 1
ATOM 1916 N N . PHE A 1 257 ? 9.148 -37.781 -24.297 1 96.5 257 PHE A N 1
ATOM 1917 C CA . PHE A 1 257 ? 9.477 -36.531 -24.969 1 96.5 257 PHE A CA 1
ATOM 1918 C C . PHE A 1 257 ? 10.992 -36.312 -25 1 96.5 257 PHE A C 1
ATOM 1920 O O . PHE A 1 257 ? 11.695 -36.688 -24.047 1 96.5 257 PHE A O 1
ATOM 1927 N N . ASP A 1 258 ? 11.461 -35.688 -26.062 1 96.62 258 ASP A N 1
ATOM 1928 C CA . ASP A 1 258 ? 12.852 -35.25 -26.062 1 96.62 258 ASP A CA 1
ATOM 1929 C C . ASP A 1 258 ? 12.984 -33.875 -25.438 1 96.62 258 ASP A C 1
ATOM 1931 O O . ASP A 1 258 ? 12.016 -33.312 -24.906 1 96.62 258 ASP A O 1
ATOM 1935 N N . ALA A 1 259 ? 14.156 -33.312 -25.469 1 95.06 259 ALA A N 1
ATOM 1936 C CA . ALA A 1 259 ? 14.453 -32.062 -24.766 1 95.06 259 ALA A CA 1
ATOM 1937 C C . ALA A 1 259 ? 13.688 -30.891 -25.391 1 95.06 259 ALA A C 1
ATOM 1939 O O . ALA A 1 259 ? 13.469 -29.859 -24.75 1 95.06 259 ALA A O 1
ATOM 1940 N N . GLU A 1 260 ? 13.258 -31.016 -26.641 1 94.56 260 GLU A N 1
ATOM 1941 C CA . GLU A 1 260 ? 12.562 -29.953 -27.359 1 94.56 260 GLU A CA 1
ATOM 1942 C C . GLU A 1 260 ? 11.047 -30.094 -27.234 1 94.56 260 GLU A C 1
ATOM 1944 O O . GLU A 1 260 ? 10.289 -29.297 -27.781 1 94.56 260 GLU A O 1
ATOM 1949 N N . GLY A 1 261 ? 10.648 -31.141 -26.547 1 94.62 261 GLY A N 1
ATOM 1950 C CA . GLY A 1 261 ? 9.227 -31.359 -26.312 1 94.62 261 GLY A CA 1
ATOM 1951 C C . GLY A 1 261 ? 8.562 -32.188 -27.391 1 94.62 261 GLY A C 1
ATOM 1952 O O . GLY A 1 261 ? 7.344 -32.344 -27.391 1 94.62 261 GLY A O 1
ATOM 1953 N N . ARG A 1 262 ? 9.312 -32.688 -28.281 1 95.19 262 ARG A N 1
ATOM 1954 C CA . ARG A 1 262 ? 8.781 -33.562 -29.312 1 95.19 262 ARG A CA 1
ATOM 1955 C C . ARG A 1 262 ? 8.539 -34.969 -28.781 1 95.19 262 ARG A C 1
ATOM 1957 O O . ARG A 1 262 ? 9.344 -35.5 -28 1 95.19 262 ARG A O 1
ATOM 1964 N N . ARG A 1 263 ? 7.523 -35.594 -29.266 1 95.12 263 ARG A N 1
ATOM 1965 C CA . ARG A 1 263 ? 7.246 -36.969 -28.875 1 95.12 263 ARG A CA 1
ATOM 1966 C C . ARG A 1 263 ? 8.211 -37.938 -29.547 1 95.12 263 ARG A C 1
ATOM 1968 O O . ARG A 1 263 ? 8.461 -37.844 -30.75 1 95.12 263 ARG A O 1
ATOM 1975 N N . VAL A 1 264 ? 8.727 -38.812 -28.766 1 95.06 264 VAL A N 1
ATOM 1976 C CA . VAL A 1 264 ? 9.625 -39.844 -29.281 1 95.06 264 VAL A CA 1
ATOM 1977 C C . VAL A 1 264 ? 9.195 -41.219 -28.75 1 95.06 264 VAL A C 1
ATOM 1979 O O . VAL A 1 264 ? 8.406 -41.312 -27.812 1 95.06 264 VAL A O 1
ATOM 1982 N N . GLY A 1 265 ? 9.609 -42.25 -29.422 1 92 265 GLY A N 1
ATOM 1983 C CA . GLY A 1 265 ? 9.273 -43.594 -28.969 1 92 265 GLY A CA 1
ATOM 1984 C C . GLY A 1 265 ? 7.777 -43.875 -28.984 1 92 265 GLY A C 1
ATOM 1985 O O . GLY A 1 265 ? 7.238 -44.406 -28.016 1 92 265 GLY A O 1
ATOM 1986 N N . ARG A 1 266 ? 7.113 -43.531 -29.938 1 90.5 266 ARG A N 1
ATOM 1987 C CA . ARG A 1 266 ? 5.66 -43.594 -30.047 1 90.5 266 ARG A CA 1
ATOM 1988 C C . ARG A 1 266 ? 5.188 -45.062 -29.969 1 90.5 266 ARG A C 1
ATOM 1990 O O . ARG A 1 266 ? 4.035 -45.312 -29.609 1 90.5 266 ARG A O 1
ATOM 1997 N N . ASP A 1 267 ? 6.059 -45.875 -30.312 1 91.62 267 ASP A N 1
ATOM 1998 C CA . ASP A 1 267 ? 5.719 -47.312 -30.25 1 91.62 267 ASP A CA 1
ATOM 1999 C C . ASP A 1 267 ? 5.379 -47.719 -28.828 1 91.62 267 ASP A C 1
ATOM 2001 O O . ASP A 1 267 ? 4.574 -48.625 -28.609 1 91.62 267 ASP A O 1
ATOM 2005 N N . LEU A 1 268 ? 6.027 -47.156 -27.844 1 91.5 268 LEU A N 1
ATOM 2006 C CA . LEU A 1 268 ? 5.727 -47.469 -26.453 1 91.5 268 LEU A CA 1
ATOM 2007 C C . LEU A 1 268 ? 4.266 -47.156 -26.125 1 91.5 268 LEU A C 1
ATOM 2009 O O . LEU A 1 268 ? 3.615 -47.938 -25.406 1 91.5 268 LEU A O 1
ATOM 2013 N N . GLY A 1 269 ? 3.822 -46.125 -26.672 1 88.62 269 GLY A N 1
ATOM 2014 C CA . GLY A 1 269 ? 2.434 -45.75 -26.453 1 88.62 269 GLY A CA 1
ATOM 2015 C C . GLY A 1 269 ? 1.45 -46.812 -26.922 1 88.62 269 GLY A C 1
ATOM 2016 O O . GLY A 1 269 ? 0.376 -46.969 -26.344 1 88.62 269 GLY A O 1
ATOM 2017 N N . GLU A 1 270 ? 1.8 -47.5 -27.938 1 90.44 270 GLU A N 1
ATOM 2018 C CA . GLU A 1 270 ? 0.928 -48.531 -28.5 1 90.44 270 GLU A CA 1
ATOM 2019 C C . GLU A 1 270 ? 0.792 -49.688 -27.531 1 90.44 270 GLU A C 1
ATOM 2021 O O . GLU A 1 270 ? -0.164 -50.469 -27.625 1 90.44 270 GLU A O 1
ATOM 2026 N N . ARG A 1 271 ? 1.71 -49.781 -26.656 1 94.31 271 ARG A N 1
ATOM 2027 C CA . ARG A 1 271 ? 1.702 -50.906 -25.688 1 94.31 271 ARG A CA 1
ATOM 2028 C C . ARG A 1 271 ? 1.101 -50.469 -24.359 1 94.31 271 ARG A C 1
ATOM 2030 O O . ARG A 1 271 ? 0.976 -51.25 -23.438 1 94.31 271 ARG A O 1
ATOM 2037 N N . CYS A 1 272 ? 0.749 -49.219 -24.266 1 93.44 272 CYS A N 1
ATOM 2038 C CA . CYS A 1 272 ? 0.318 -48.719 -22.969 1 93.44 272 CYS A CA 1
ATOM 2039 C C . CYS A 1 272 ? -1.188 -48.469 -22.953 1 93.44 272 CYS A C 1
ATOM 2041 O O . CYS A 1 272 ? -1.786 -48.188 -23.984 1 93.44 272 CYS A O 1
ATOM 2043 N N . ILE A 1 273 ? -1.815 -48.688 -21.781 1 93.62 273 ILE A N 1
ATOM 2044 C CA . ILE A 1 273 ? -3.18 -48.25 -21.516 1 93.62 273 ILE A CA 1
ATOM 2045 C C . ILE A 1 273 ? -3.164 -46.844 -20.922 1 93.62 273 ILE A C 1
ATOM 2047 O O . ILE A 1 273 ? -2.961 -46.656 -19.719 1 93.62 273 ILE A O 1
ATOM 2051 N N . THR A 1 274 ? -3.355 -45.875 -21.766 1 94.12 274 THR A N 1
ATOM 2052 C CA . THR A 1 274 ? -3.273 -44.5 -21.344 1 94.12 274 THR A CA 1
ATOM 2053 C C . THR A 1 274 ? -4.027 -43.594 -22.328 1 94.12 274 THR A C 1
ATOM 2055 O O . THR A 1 274 ? -4.332 -44 -23.438 1 94.12 274 THR A O 1
ATOM 2058 N N . VAL A 1 275 ? -4.344 -42.438 -21.891 1 94.69 275 VAL A N 1
ATOM 2059 C CA . VAL A 1 275 ? -4.918 -41.438 -22.766 1 94.69 275 VAL A CA 1
ATOM 2060 C C . VAL A 1 275 ? -3.906 -41.031 -23.828 1 94.69 275 VAL A C 1
ATOM 2062 O O . VAL A 1 275 ? -2.717 -40.875 -23.547 1 94.69 275 VAL A O 1
ATOM 2065 N N . GLU A 1 276 ? -4.359 -40.875 -25.031 1 93.38 276 GLU A N 1
ATOM 2066 C CA . GLU A 1 276 ? -3.48 -40.5 -26.141 1 93.38 276 GLU A CA 1
ATOM 2067 C C . GLU A 1 276 ? -3.08 -39.031 -26.031 1 93.38 276 GLU A C 1
ATOM 2069 O O . GLU A 1 276 ? -3.836 -38.188 -25.516 1 93.38 276 GLU A O 1
ATOM 2074 N N . ALA A 1 277 ? -1.929 -38.688 -26.609 1 93.81 277 ALA A N 1
ATOM 2075 C CA . ALA A 1 277 ? -1.398 -37.312 -26.547 1 93.81 277 ALA A CA 1
ATOM 2076 C C . ALA A 1 277 ? -2.338 -36.344 -27.25 1 93.81 277 ALA A C 1
ATOM 2078 O O . ALA A 1 277 ? -2.545 -35.219 -26.766 1 93.81 277 ALA A O 1
ATOM 2079 N N . ASP A 1 278 ? -2.9 -36.75 -28.359 1 92.75 278 ASP A N 1
ATOM 2080 C CA . ASP A 1 278 ? -3.787 -35.875 -29.109 1 92.75 278 ASP A CA 1
ATOM 2081 C C . ASP A 1 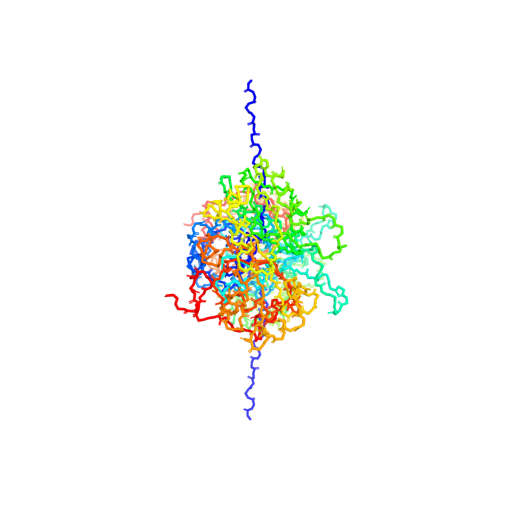278 ? -5.043 -35.531 -28.297 1 92.75 278 ASP A C 1
ATOM 2083 O O . ASP A 1 278 ? -5.539 -34.406 -28.344 1 92.75 278 ASP A O 1
ATOM 2087 N N . ARG A 1 279 ? -5.539 -36.5 -27.641 1 93.56 279 ARG A N 1
ATOM 2088 C CA . ARG A 1 279 ? -6.707 -36.25 -26.797 1 93.56 279 ARG A CA 1
ATOM 2089 C C . ARG A 1 279 ? -6.348 -35.375 -25.594 1 93.56 279 ARG A C 1
ATOM 2091 O O . ARG A 1 279 ? -7.129 -34.5 -25.203 1 93.56 279 ARG A O 1
ATOM 2098 N N . LEU A 1 280 ? -5.188 -35.625 -25.047 1 95.31 280 LEU A N 1
ATOM 2099 C CA . LEU A 1 280 ? -4.703 -34.781 -23.969 1 95.31 280 LEU A CA 1
ATOM 2100 C C . LEU A 1 280 ? -4.621 -33.312 -24.422 1 95.31 280 LEU A C 1
ATOM 2102 O O . LEU A 1 280 ? -4.984 -32.406 -23.672 1 95.31 280 LEU A O 1
ATOM 2106 N N . ARG A 1 281 ? -4.191 -33.094 -25.625 1 95.38 281 ARG A N 1
ATOM 2107 C CA . ARG A 1 281 ? -4.008 -31.766 -26.188 1 95.38 281 ARG A CA 1
ATOM 2108 C C . ARG A 1 281 ? -5.344 -31.031 -26.312 1 95.38 281 ARG A C 1
ATOM 2110 O O . ARG A 1 281 ? -5.391 -29.797 -26.234 1 95.38 281 ARG A O 1
ATOM 2117 N N . ARG A 1 282 ? -6.371 -31.75 -26.469 1 95.44 282 ARG A N 1
ATOM 2118 C CA . ARG A 1 282 ? -7.688 -31.156 -26.688 1 95.44 282 ARG A CA 1
ATOM 2119 C C . ARG A 1 282 ? -8.352 -30.812 -25.359 1 95.44 282 ARG A C 1
ATOM 2121 O O . ARG A 1 282 ? -9.359 -30.109 -25.328 1 95.44 282 ARG A O 1
ATOM 2128 N N . ILE A 1 283 ? -7.859 -31.375 -24.266 1 97.06 283 ILE A N 1
ATOM 2129 C CA . ILE A 1 283 ? -8.43 -31.078 -22.953 1 97.06 283 ILE A CA 1
ATOM 2130 C C . ILE A 1 283 ? -8.195 -29.609 -22.609 1 97.06 283 ILE A C 1
ATOM 2132 O O . ILE A 1 283 ? -7.059 -29.125 -22.656 1 97.06 283 ILE A O 1
ATOM 2136 N N . PRO A 1 284 ? -9.172 -28.891 -22.25 1 96.88 284 PRO A N 1
ATOM 2137 C CA . PRO A 1 284 ? -9.047 -27.453 -22.016 1 96.88 284 PRO A CA 1
ATOM 2138 C C . PRO A 1 284 ? -8.039 -27.125 -20.906 1 96.88 284 PRO A C 1
ATOM 2140 O O . PRO A 1 284 ? -7.273 -26.156 -21.031 1 96.88 284 PRO A O 1
ATOM 2143 N N . GLU A 1 285 ? -8.031 -27.938 -19.812 1 97.75 285 GLU A N 1
ATOM 2144 C CA . GLU A 1 285 ? -7.141 -27.688 -18.672 1 97.75 285 GLU A CA 1
ATOM 2145 C C . GLU A 1 285 ? -6.332 -28.938 -18.328 1 97.75 285 GLU A C 1
ATOM 2147 O O . GLU A 1 285 ? -6.898 -29.969 -17.953 1 97.75 285 GLU A O 1
ATOM 2152 N N . VAL A 1 286 ? -5.07 -28.844 -18.5 1 98.25 286 VAL A N 1
ATOM 2153 C CA . VAL A 1 286 ? -4.156 -29.906 -18.125 1 98.25 286 VAL A CA 1
ATOM 2154 C C . VAL A 1 286 ? -3.178 -29.391 -17.062 1 98.25 286 VAL A C 1
ATOM 2156 O O . VAL A 1 286 ? -2.275 -28.609 -17.375 1 98.25 286 VAL A O 1
ATOM 2159 N N . VAL A 1 287 ? -3.297 -29.906 -15.836 1 98.25 287 VAL A N 1
ATOM 2160 C CA . VAL A 1 287 ? -2.482 -29.469 -14.703 1 98.25 287 VAL A CA 1
ATOM 2161 C C . VAL A 1 287 ? -1.361 -30.484 -14.461 1 98.25 287 VAL A C 1
ATOM 2163 O O . VAL A 1 287 ? -1.62 -31.625 -14.086 1 98.25 287 VAL A O 1
ATOM 2166 N N . ALA A 1 288 ? -0.154 -30.016 -14.633 1 98.06 288 ALA A N 1
ATOM 2167 C CA . ALA A 1 288 ? 0.999 -30.844 -14.305 1 98.06 288 ALA A CA 1
ATOM 2168 C C . ALA A 1 288 ? 1.488 -30.578 -12.891 1 98.06 288 ALA A C 1
ATOM 2170 O O . ALA A 1 288 ? 1.568 -29.438 -12.461 1 98.06 288 ALA A O 1
ATOM 2171 N N . ILE A 1 289 ? 1.738 -31.672 -12.195 1 97.25 289 ILE A N 1
ATOM 2172 C CA . ILE A 1 289 ? 2.295 -31.594 -10.844 1 97.25 289 ILE A CA 1
ATOM 2173 C C . ILE A 1 289 ? 3.67 -32.25 -10.82 1 97.25 289 ILE A C 1
ATOM 2175 O O . ILE A 1 289 ? 3.775 -33.5 -10.93 1 97.25 289 ILE A O 1
ATOM 2179 N N . ALA A 1 290 ? 4.672 -31.484 -10.688 1 95.88 290 ALA A N 1
ATOM 2180 C CA . ALA A 1 290 ? 6.035 -32 -10.648 1 95.88 290 ALA A CA 1
ATOM 2181 C C . ALA A 1 290 ? 7.004 -30.984 -10.07 1 95.88 290 ALA A C 1
ATOM 2183 O O . ALA A 1 290 ? 6.855 -29.781 -10.297 1 95.88 290 ALA A O 1
ATOM 2184 N N . GLY A 1 291 ? 7.957 -31.484 -9.352 1 93.69 291 GLY A N 1
ATOM 2185 C CA . GLY A 1 291 ? 8.953 -30.609 -8.75 1 93.69 291 GLY A CA 1
ATOM 2186 C C . GLY A 1 291 ? 10.266 -31.312 -8.469 1 93.69 291 GLY A C 1
ATOM 2187 O O . GLY A 1 291 ? 10.367 -32.531 -8.602 1 93.69 291 GLY A O 1
ATOM 2188 N N . GLY A 1 292 ? 11.219 -30.5 -8.039 1 91.38 292 GLY A N 1
ATOM 2189 C CA . GLY A 1 292 ? 12.555 -31 -7.75 1 91.38 292 GLY A CA 1
ATOM 2190 C C . GLY A 1 292 ? 13.562 -30.656 -8.828 1 91.38 292 GLY A C 1
ATOM 2191 O O . GLY A 1 292 ? 13.227 -30.594 -10.008 1 91.38 292 GLY A O 1
ATOM 2192 N N . GLN A 1 293 ? 14.75 -30.578 -8.383 1 90.5 293 GLN A N 1
ATOM 2193 C CA . GLN A 1 293 ? 15.828 -30.234 -9.297 1 90.5 293 GLN A CA 1
ATOM 2194 C C . GLN A 1 293 ? 16.047 -31.328 -10.336 1 90.5 293 GLN A C 1
ATOM 2196 O O . GLN A 1 293 ? 16.312 -31.031 -11.508 1 90.5 293 GLN A O 1
ATOM 2201 N N . ARG A 1 294 ? 15.875 -32.531 -9.93 1 90.81 294 ARG A N 1
ATOM 2202 C CA . ARG A 1 294 ? 16.141 -33.688 -10.789 1 90.81 294 ARG A CA 1
ATOM 2203 C C . ARG A 1 294 ? 15.117 -33.75 -11.93 1 90.81 294 ARG A C 1
ATOM 2205 O O . ARG A 1 294 ? 15.406 -34.312 -12.992 1 90.81 294 ARG A O 1
ATOM 2212 N N . LYS A 1 295 ? 13.945 -33.156 -11.742 1 93.88 295 LYS A N 1
ATOM 2213 C CA . LYS A 1 295 ? 12.891 -33.219 -12.75 1 93.88 295 LYS A CA 1
ATOM 2214 C C . LYS A 1 295 ? 12.805 -31.922 -13.547 1 93.88 295 LYS A C 1
ATOM 2216 O O . LYS A 1 295 ? 12 -31.812 -14.477 1 93.88 295 LYS A O 1
ATOM 2221 N N . ALA A 1 296 ? 13.648 -31.016 -13.227 1 95.31 296 ALA A N 1
ATOM 2222 C CA . ALA A 1 296 ? 13.492 -29.672 -13.766 1 95.31 296 ALA A CA 1
ATOM 2223 C C . ALA A 1 296 ? 13.617 -29.672 -15.289 1 95.31 296 ALA A C 1
ATOM 2225 O O . ALA A 1 296 ? 12.781 -29.078 -15.984 1 95.31 296 ALA A O 1
ATOM 2226 N N . ALA A 1 297 ? 14.602 -30.328 -15.812 1 95.94 297 ALA A N 1
ATOM 2227 C CA . ALA A 1 297 ? 14.789 -30.391 -17.25 1 95.94 297 ALA A CA 1
ATOM 2228 C C . ALA A 1 297 ? 13.625 -31.109 -17.922 1 95.94 297 ALA A C 1
ATOM 2230 O O . ALA A 1 297 ? 13.188 -30.719 -19.016 1 95.94 297 ALA A O 1
ATOM 2231 N N . ALA A 1 298 ? 13.164 -32.156 -17.312 1 96.94 298 ALA A N 1
ATOM 2232 C CA . ALA A 1 298 ? 12.016 -32.906 -17.828 1 96.94 298 ALA A CA 1
ATOM 2233 C C . ALA A 1 298 ? 10.766 -32 -17.859 1 96.94 298 ALA A C 1
ATOM 2235 O O . ALA A 1 298 ? 10.008 -32.031 -18.844 1 96.94 298 ALA A O 1
ATOM 2236 N N . ILE A 1 299 ? 10.594 -31.266 -16.812 1 97.25 299 ILE A N 1
ATOM 2237 C CA . ILE A 1 299 ? 9.461 -30.359 -16.766 1 97.25 299 ILE A CA 1
ATOM 2238 C C . ILE A 1 299 ? 9.539 -29.359 -17.922 1 97.25 299 ILE A C 1
ATOM 2240 O O . ILE A 1 299 ? 8.539 -29.109 -18.594 1 97.25 299 ILE A O 1
ATOM 2244 N N . GLY A 1 300 ? 10.711 -28.828 -18.141 1 97.12 300 GLY A N 1
ATOM 2245 C CA . GLY A 1 300 ? 10.898 -27.922 -19.266 1 97.12 300 GLY A CA 1
ATOM 2246 C C . GLY A 1 300 ? 10.531 -28.547 -20.594 1 97.12 300 GLY A C 1
ATOM 2247 O O . GLY A 1 300 ? 9.859 -27.922 -21.422 1 97.12 300 GLY A O 1
ATOM 2248 N N . ALA A 1 301 ? 10.953 -29.75 -20.797 1 96.38 301 ALA A N 1
ATOM 2249 C CA . ALA A 1 301 ? 10.656 -30.469 -22.031 1 96.38 301 ALA A CA 1
ATOM 2250 C C . ALA A 1 301 ? 9.148 -30.625 -22.234 1 96.38 301 ALA A C 1
ATOM 2252 O O . ALA A 1 301 ? 8.625 -30.391 -23.328 1 96.38 301 ALA A O 1
ATOM 2253 N N . VAL A 1 302 ? 8.445 -30.969 -21.188 1 96.62 302 VAL A N 1
ATOM 2254 C CA . VAL A 1 302 ? 7.008 -31.188 -21.266 1 96.62 302 VAL A CA 1
ATOM 2255 C C . VAL A 1 302 ? 6.301 -29.859 -21.516 1 96.62 302 VAL A C 1
ATOM 2257 O O . VAL A 1 302 ? 5.328 -29.797 -22.281 1 96.62 302 VAL A O 1
ATOM 2260 N N . LEU A 1 303 ? 6.781 -28.812 -20.906 1 96.44 303 LEU A N 1
ATOM 2261 C CA . LEU A 1 303 ? 6.184 -27.5 -21.141 1 96.44 303 LEU A CA 1
ATOM 2262 C C . LEU A 1 303 ? 6.312 -27.094 -22.609 1 96.44 303 LEU A C 1
ATOM 2264 O O . LEU A 1 303 ? 5.402 -26.484 -23.172 1 96.44 303 LEU A O 1
ATOM 2268 N N . ARG A 1 304 ? 7.359 -27.484 -23.281 1 95.06 304 ARG A N 1
ATOM 2269 C CA . ARG A 1 304 ? 7.582 -27.156 -24.688 1 95.06 304 ARG A CA 1
ATOM 2270 C C . ARG A 1 304 ? 6.695 -28.016 -25.594 1 95.06 304 ARG A C 1
ATOM 2272 O O . ARG A 1 304 ? 6.523 -27.688 -26.781 1 95.06 304 ARG A O 1
ATOM 2279 N N . SER A 1 305 ? 6.176 -29.094 -25.047 1 94.94 305 SER A N 1
ATOM 2280 C CA . SER A 1 305 ? 5.371 -30.016 -25.859 1 94.94 305 SER A CA 1
ATOM 2281 C C . SER A 1 305 ? 4.02 -29.406 -26.203 1 94.94 305 SER A C 1
ATOM 2283 O O . SER A 1 305 ? 3.324 -29.891 -27.094 1 94.94 305 SER A O 1
ATOM 2285 N N . GLY A 1 306 ? 3.615 -28.422 -25.344 1 93.25 306 GLY A N 1
ATOM 2286 C CA . GLY A 1 306 ? 2.332 -27.781 -25.562 1 93.25 306 GLY A CA 1
ATOM 2287 C C . GLY A 1 306 ? 1.165 -28.547 -24.984 1 93.25 306 GLY A C 1
ATOM 2288 O O . GLY A 1 306 ? 0.005 -28.219 -25.234 1 93.25 306 GLY A O 1
ATOM 2289 N N . LEU A 1 307 ? 1.379 -29.531 -24.188 1 96.19 307 LEU A N 1
ATOM 2290 C CA . LEU A 1 307 ? 0.307 -30.375 -23.672 1 96.19 307 LEU A CA 1
ATOM 2291 C C . LEU A 1 307 ? -0.228 -29.828 -22.344 1 96.19 307 LEU A C 1
ATOM 2293 O O . LEU A 1 307 ? -1.365 -30.125 -21.969 1 96.19 307 LEU A O 1
ATOM 2297 N N . VAL A 1 308 ? 0.589 -29.109 -21.656 1 97.19 308 VAL A N 1
ATOM 2298 C CA . VAL A 1 308 ? 0.269 -28.672 -20.297 1 97.19 308 VAL A CA 1
ATOM 2299 C C . VAL A 1 308 ? -0.182 -27.203 -20.328 1 97.19 308 VAL A C 1
ATOM 2301 O O . VAL A 1 308 ? 0.426 -26.375 -21 1 97.19 308 VAL A O 1
ATOM 2304 N N . THR A 1 309 ? -1.248 -26.891 -19.578 1 97.19 309 THR A N 1
ATOM 2305 C CA . THR A 1 309 ? -1.752 -25.531 -19.516 1 97.19 309 THR A CA 1
ATOM 2306 C C . THR A 1 309 ? -1.397 -24.875 -18.172 1 97.19 309 THR A C 1
ATOM 2308 O O . THR A 1 309 ? -1.35 -23.656 -18.078 1 97.19 309 THR A O 1
ATOM 2311 N N . SER A 1 310 ? -1.248 -25.688 -17.141 1 97.94 310 SER A N 1
ATOM 2312 C CA . SER A 1 310 ? -0.968 -25.203 -15.797 1 97.94 310 SER A CA 1
ATOM 2313 C C . SER A 1 310 ? 0.065 -26.078 -15.102 1 97.94 310 SER A C 1
ATOM 2315 O O . SER A 1 310 ? 0.162 -27.281 -15.375 1 97.94 310 SER A O 1
ATOM 2317 N N . LEU A 1 311 ? 0.827 -25.469 -14.141 1 98 311 LEU A N 1
ATOM 2318 C CA . LEU A 1 311 ? 1.927 -26.172 -13.492 1 98 311 LEU A CA 1
ATOM 2319 C C . LEU A 1 311 ? 1.965 -25.875 -12 1 98 311 LEU A C 1
ATOM 2321 O O . LEU A 1 311 ? 1.85 -24.719 -11.586 1 98 311 LEU A O 1
ATOM 2325 N N . VAL A 1 312 ? 1.981 -26.906 -11.227 1 97.94 312 VAL A N 1
ATOM 2326 C CA . VAL A 1 312 ? 2.348 -26.812 -9.812 1 97.94 312 VAL A CA 1
ATOM 2327 C C . VAL A 1 312 ? 3.744 -27.391 -9.602 1 97.94 312 VAL A C 1
ATOM 2329 O O . VAL A 1 312 ? 3.982 -28.578 -9.891 1 97.94 312 VAL A O 1
ATOM 2332 N N . THR A 1 313 ? 4.633 -26.594 -9.156 1 97.06 313 THR A N 1
ATOM 2333 C CA . THR A 1 313 ? 6.02 -27.031 -9 1 97.06 313 THR A CA 1
ATOM 2334 C C . THR A 1 313 ? 6.648 -26.391 -7.762 1 97.06 313 THR A C 1
ATOM 2336 O O . THR A 1 313 ? 5.949 -25.781 -6.945 1 97.06 313 THR A O 1
ATOM 2339 N N . ASP A 1 314 ? 7.891 -26.672 -7.535 1 95.69 314 ASP A N 1
ATOM 2340 C CA . ASP A 1 314 ? 8.562 -26.125 -6.363 1 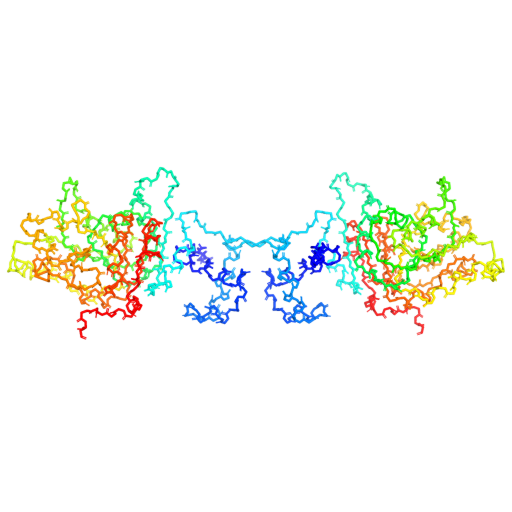95.69 314 ASP A CA 1
ATOM 2341 C C . ASP A 1 314 ? 9.648 -25.125 -6.766 1 95.69 314 ASP A C 1
ATOM 2343 O O . ASP A 1 314 ? 9.891 -24.922 -7.957 1 95.69 314 ASP A O 1
ATOM 2347 N N . ARG A 1 315 ? 10.234 -24.578 -5.816 1 94.88 315 ARG A N 1
ATOM 2348 C CA . ARG A 1 315 ? 11.211 -23.5 -6.027 1 94.88 315 ARG A CA 1
ATOM 2349 C C . ARG A 1 315 ? 12.406 -24 -6.832 1 94.88 315 ARG A C 1
ATOM 2351 O O . ARG A 1 315 ? 12.875 -23.328 -7.746 1 94.88 315 ARG A O 1
ATOM 2358 N N . ALA A 1 316 ? 12.883 -25.172 -6.512 1 93.25 316 ALA A N 1
ATOM 2359 C CA . ALA A 1 316 ? 14.07 -25.703 -7.172 1 93.25 316 ALA A CA 1
ATOM 2360 C C . ALA A 1 316 ? 13.836 -25.859 -8.672 1 93.25 316 ALA A C 1
ATOM 2362 O O . ALA A 1 316 ? 14.664 -25.438 -9.484 1 93.25 316 ALA A O 1
ATOM 2363 N N . ALA A 1 317 ? 12.75 -26.422 -9.055 1 95.56 317 ALA A N 1
ATOM 2364 C CA . ALA A 1 317 ? 12.414 -26.594 -10.469 1 95.56 317 ALA A CA 1
ATOM 2365 C C . ALA A 1 317 ? 12.164 -25.234 -11.133 1 95.56 317 ALA A C 1
ATOM 2367 O O . ALA A 1 317 ? 12.609 -25 -12.258 1 95.56 317 ALA A O 1
ATOM 2368 N N . ALA A 1 318 ? 11.516 -24.422 -10.43 1 96.69 318 ALA A N 1
ATOM 2369 C CA . ALA A 1 318 ? 11.195 -23.094 -10.969 1 96.69 318 ALA A CA 1
ATOM 2370 C C . ALA A 1 318 ? 12.469 -22.312 -11.289 1 96.69 318 ALA A C 1
ATOM 2372 O O . ALA A 1 318 ? 12.562 -21.672 -12.336 1 96.69 318 ALA A O 1
ATOM 2373 N N . ASP A 1 319 ? 13.406 -22.328 -10.414 1 95.25 319 ASP A N 1
ATOM 2374 C CA . ASP A 1 319 ? 14.664 -21.625 -10.625 1 95.25 319 ASP A CA 1
ATOM 2375 C C . ASP A 1 319 ? 15.344 -22.094 -11.906 1 95.25 319 ASP A C 1
ATOM 2377 O O . ASP A 1 319 ? 15.797 -21.266 -12.711 1 95.25 319 ASP A O 1
ATOM 2381 N N . TYR A 1 320 ? 15.398 -23.328 -12.07 1 95.75 320 TYR A N 1
ATOM 2382 C CA . TYR A 1 320 ? 15.992 -23.875 -13.273 1 95.75 320 TYR A CA 1
ATOM 2383 C C . TYR A 1 320 ? 15.234 -23.422 -14.516 1 95.75 320 TYR A C 1
ATOM 2385 O O . TYR A 1 320 ? 15.844 -23 -15.508 1 95.75 320 TYR A O 1
ATOM 2393 N N . LEU A 1 321 ? 13.93 -23.469 -14.5 1 97.06 321 LEU A N 1
ATOM 2394 C CA . LEU A 1 321 ? 13.086 -23.141 -15.641 1 97.06 321 LEU A CA 1
ATOM 2395 C C . LEU A 1 321 ? 13.203 -21.672 -15.992 1 97.06 321 LEU A C 1
ATOM 2397 O O . LEU A 1 321 ? 13.086 -21.297 -17.156 1 97.06 321 LEU A O 1
ATOM 2401 N N . LEU A 1 322 ? 13.453 -20.859 -14.984 1 96.69 322 LEU A N 1
ATOM 2402 C CA . LEU A 1 322 ? 13.5 -19.422 -15.188 1 96.69 322 LEU A CA 1
ATOM 2403 C C . LEU A 1 322 ? 14.891 -18.984 -15.641 1 96.69 322 LEU A C 1
ATOM 2405 O O . LEU A 1 322 ? 15.039 -17.953 -16.297 1 96.69 322 LEU A O 1
ATOM 2409 N N . THR A 1 323 ? 15.906 -19.797 -15.367 1 95 323 THR A N 1
ATOM 2410 C CA . THR A 1 323 ? 17.266 -19.312 -15.602 1 95 323 THR A CA 1
ATOM 2411 C C . THR A 1 323 ? 17.984 -20.172 -16.625 1 95 323 THR A C 1
ATOM 2413 O O . THR A 1 323 ? 18.812 -19.672 -17.406 1 95 323 THR A O 1
ATOM 2416 N N . GLU A 1 324 ? 17.734 -21.453 -16.594 1 90.44 324 GLU A N 1
ATOM 2417 C CA . GLU A 1 324 ? 18.562 -22.375 -17.359 1 90.44 324 GLU A CA 1
ATOM 2418 C C . GLU A 1 324 ? 17.797 -22.969 -18.531 1 90.44 324 GLU A C 1
ATOM 2420 O O . GLU A 1 324 ? 18.391 -23.594 -19.422 1 90.44 324 GLU A O 1
ATOM 2425 N N . SER A 1 325 ? 16.547 -22.812 -18.5 1 88.5 325 SER A N 1
ATOM 2426 C CA . SER A 1 325 ? 15.703 -23.391 -19.547 1 88.5 325 SER A CA 1
ATOM 2427 C C . SER A 1 325 ? 15.008 -22.312 -20.359 1 88.5 325 SER A C 1
ATOM 2429 O O . SER A 1 325 ? 14.688 -21.234 -19.828 1 88.5 325 SER A O 1
ATOM 2431 N N . SER A 1 326 ? 14.836 -22.562 -21.625 1 87.94 326 SER A N 1
ATOM 2432 C CA . SER A 1 326 ? 14.109 -21.641 -22.484 1 87.94 326 SER A CA 1
ATOM 2433 C C . SER A 1 326 ? 12.734 -22.188 -22.844 1 87.94 326 SER A C 1
ATOM 2435 O O . SER A 1 326 ? 12.578 -23.391 -23.078 1 87.94 326 SER A O 1
ATOM 2437 N N . PRO A 1 327 ? 11.82 -21.281 -22.906 1 85.62 327 PRO A N 1
ATOM 2438 C CA . PRO A 1 327 ? 10.5 -21.719 -23.375 1 85.62 327 PRO A CA 1
ATOM 2439 C C . PRO A 1 327 ? 10.508 -22.125 -24.844 1 85.62 327 PRO A C 1
ATOM 2441 O O . PRO A 1 327 ? 11.492 -21.906 -25.547 1 85.62 327 PRO A O 1
ATOM 2444 N N . GLY A 1 328 ? 9.469 -22.812 -25.172 1 81.56 328 GLY A N 1
ATOM 2445 C CA . GLY A 1 328 ? 9.312 -23.141 -26.578 1 81.56 328 GLY A CA 1
ATOM 2446 C C . GLY A 1 328 ? 9.008 -21.938 -27.453 1 81.56 328 GLY A C 1
ATOM 2447 O O . GLY A 1 328 ? 8.938 -20.812 -26.953 1 81.56 328 GLY A O 1
ATOM 2448 N N . THR A 1 329 ? 8.906 -22.188 -28.719 1 78.31 329 THR A N 1
ATOM 2449 C CA . THR A 1 329 ? 8.656 -21.141 -29.703 1 78.31 329 THR A CA 1
ATOM 2450 C C . THR A 1 329 ? 7.273 -20.531 -29.5 1 78.31 329 THR A C 1
ATOM 2452 O O . THR A 1 329 ? 7.055 -19.359 -29.781 1 78.31 329 THR A O 1
ATOM 2455 N N . HIS A 1 330 ? 6.383 -21.406 -28.953 1 79.19 330 HIS A N 1
ATOM 2456 C CA . HIS A 1 330 ? 5.016 -20.969 -28.703 1 79.19 330 HIS A CA 1
ATOM 2457 C C . HIS A 1 330 ? 4.668 -21.047 -27.219 1 79.19 330 HIS A C 1
ATOM 2459 O O . HIS A 1 330 ? 5.129 -21.953 -26.516 1 79.19 330 HIS A O 1
ATOM 2465 N N . PRO A 1 331 ? 3.814 -20.109 -26.828 1 81.19 331 PRO A N 1
ATOM 2466 C CA . PRO A 1 331 ? 3.303 -20.234 -25.469 1 81.19 331 PRO A CA 1
ATOM 2467 C C . PRO A 1 331 ? 2.562 -21.562 -25.25 1 81.19 331 PRO A C 1
ATOM 2469 O O . PRO A 1 331 ? 1.909 -22.062 -26.156 1 81.19 331 PRO A O 1
ATOM 2472 N N . ALA A 1 332 ? 2.633 -22.047 -24.078 1 81.88 332 ALA A N 1
ATOM 2473 C CA . ALA A 1 332 ? 2.002 -23.312 -23.734 1 81.88 332 ALA A CA 1
ATOM 2474 C C . ALA A 1 332 ? 0.501 -23.266 -24 1 81.88 332 ALA A C 1
ATOM 2476 O O . ALA A 1 332 ? -0.089 -24.266 -24.422 1 81.88 332 ALA A O 1
ATOM 2477 N N . LEU A 1 333 ? -0.086 -22.125 -23.922 1 86.38 333 LEU A N 1
ATOM 2478 C CA . LEU A 1 333 ? -1.534 -22.016 -24.062 1 86.38 333 LEU A CA 1
ATOM 2479 C C . LEU A 1 333 ? -1.962 -22.125 -25.516 1 86.38 333 LEU A C 1
ATOM 2481 O O . LEU A 1 333 ? -3.141 -22.328 -25.812 1 86.38 333 LEU A O 1
ATOM 2485 N N . ASP A 1 334 ? -0.995 -21.984 -26.406 1 87.38 334 ASP A N 1
ATOM 2486 C CA . ASP A 1 334 ? -1.301 -22.203 -27.828 1 87.38 334 ASP A CA 1
ATOM 2487 C C . ASP A 1 334 ? -1.568 -23.688 -28.109 1 87.38 334 ASP A C 1
ATOM 2489 O O . ASP A 1 334 ? -2.191 -24.031 -29.109 1 87.38 334 ASP A O 1
ATOM 2493 N N . ARG A 1 335 ? -1.062 -24.547 -27.312 1 87.75 335 ARG A N 1
ATOM 2494 C CA . ARG A 1 335 ? -1.214 -26 -27.391 1 87.75 335 ARG A CA 1
ATOM 2495 C C . ARG A 1 335 ? -0.676 -26.547 -28.719 1 87.75 335 ARG A C 1
ATOM 2497 O O . ARG A 1 335 ? -1.213 -27.516 -29.25 1 87.75 335 ARG A O 1
ATOM 2504 N N . THR A 1 336 ? 0.305 -25.859 -29.234 1 85.81 336 THR A N 1
ATOM 2505 C CA . THR A 1 336 ? 0.867 -26.266 -30.516 1 85.81 336 THR A CA 1
ATOM 2506 C C . THR A 1 336 ? 1.695 -27.531 -30.391 1 85.81 336 THR A C 1
ATOM 2508 O O . THR A 1 336 ? 2.498 -27.656 -29.453 1 85.81 336 THR A O 1
ATOM 2511 N N . ASP A 1 337 ? 1.502 -28.469 -31.281 1 88 337 ASP A N 1
ATOM 2512 C CA . ASP A 1 337 ? 2.305 -29.688 -31.344 1 88 337 ASP A CA 1
ATOM 2513 C C . ASP A 1 337 ? 3.66 -29.422 -31.984 1 88 337 ASP A C 1
ATOM 2515 O O . ASP A 1 337 ? 3.729 -29.031 -33.156 1 88 337 ASP A O 1
ATOM 2519 N N . PRO A 1 338 ? 4.633 -29.562 -31.25 1 85.19 338 PRO A N 1
ATOM 2520 C CA . PRO A 1 338 ? 5.945 -29.281 -31.844 1 85.19 338 PRO A CA 1
ATOM 2521 C C . PRO A 1 338 ? 6.262 -30.203 -33.031 1 85.19 338 PRO A C 1
ATOM 2523 O O . PRO A 1 338 ? 7.152 -29.906 -33.812 1 85.19 338 PRO A O 1
ATOM 2526 N N . ASP A 1 339 ? 5.688 -31.312 -33.094 1 83.69 339 ASP A N 1
ATOM 2527 C CA . ASP A 1 339 ? 5.918 -32.25 -34.188 1 83.69 339 ASP A CA 1
ATOM 2528 C C . ASP A 1 339 ? 5.188 -31.781 -35.438 1 83.69 339 ASP A C 1
ATOM 2530 O O . ASP A 1 339 ? 5.441 -32.312 -36.531 1 83.69 339 ASP A O 1
ATOM 2534 N N . GLY A 1 340 ? 4.648 -30.594 -35.531 1 68.06 340 GLY A N 1
ATOM 2535 C CA . GLY A 1 340 ? 3.986 -30.031 -36.688 1 68.06 340 GLY A CA 1
ATOM 2536 C C . GLY A 1 340 ? 2.768 -30.812 -37.125 1 68.06 340 GLY A C 1
ATOM 2537 O O . GLY A 1 340 ? 2.889 -31.969 -37.562 1 68.06 340 GLY A O 1
ATOM 2538 N N . SER A 1 341 ? 1.736 -31.016 -36.344 1 48.19 341 SER A N 1
ATOM 2539 C CA . SER A 1 341 ? 0.685 -31.672 -37.094 1 48.19 341 SER A CA 1
ATOM 2540 C C . SER A 1 341 ? 0.281 -30.812 -38.312 1 48.19 341 SER A C 1
ATOM 2542 O O . SER A 1 341 ? 0.406 -29.594 -38.281 1 48.19 341 SER A O 1
ATOM 2544 N N . MET B 1 1 ? -40.75 -18.219 8.445 1 21.83 1 MET B N 1
ATOM 2545 C CA . MET B 1 1 ? -40.25 -18.656 7.145 1 21.83 1 MET B CA 1
ATOM 2546 C C . MET B 1 1 ? -38.906 -18 6.832 1 21.83 1 MET B C 1
ATOM 2548 O O . MET B 1 1 ? -38.844 -16.938 6.219 1 21.83 1 MET B O 1
ATOM 2552 N N . ALA B 1 2 ? -37.969 -17.984 7.836 1 26.11 2 ALA B N 1
ATOM 2553 C CA . ALA B 1 2 ? -36.719 -17.328 8.18 1 26.11 2 ALA B CA 1
ATOM 2554 C C . ALA B 1 2 ? -35.625 -17.672 7.18 1 26.11 2 ALA B C 1
ATOM 2556 O O . ALA B 1 2 ? -35.281 -18.859 6.988 1 26.11 2 ALA B O 1
ATOM 2557 N N . GLY B 1 3 ? -35.656 -16.891 6.035 1 25.8 3 GLY B N 1
ATOM 2558 C CA . GLY B 1 3 ? -34.938 -17.125 4.793 1 25.8 3 GLY B CA 1
ATOM 2559 C C . GLY B 1 3 ? -33.469 -17.5 5.004 1 25.8 3 GLY B C 1
ATOM 2560 O O . GLY B 1 3 ? -32.844 -17 5.918 1 25.8 3 GLY B O 1
ATOM 2561 N N . MET B 1 4 ? -33.125 -18.797 4.703 1 30.52 4 MET B N 1
ATOM 2562 C CA . MET B 1 4 ? -31.844 -19.5 4.812 1 30.52 4 MET B CA 1
ATOM 2563 C C . MET B 1 4 ? -30.703 -18.641 4.254 1 30.52 4 MET B C 1
ATOM 2565 O O . MET B 1 4 ? -30.719 -18.266 3.082 1 30.52 4 MET B O 1
ATOM 2569 N N . SER B 1 5 ? -30.297 -17.594 5.066 1 28.25 5 SER B N 1
ATOM 2570 C CA . SER B 1 5 ? -29.172 -16.703 4.832 1 28.25 5 SER B CA 1
ATOM 2571 C C . SER B 1 5 ? -27.953 -17.469 4.32 1 28.25 5 SER B C 1
ATOM 2573 O O . SER B 1 5 ? -27.406 -18.328 5.023 1 28.25 5 SER B O 1
ATOM 2575 N N . ALA B 1 6 ? -28.016 -18.125 3.096 1 31.83 6 ALA B N 1
ATOM 2576 C CA . ALA B 1 6 ? -26.922 -18.75 2.361 1 31.83 6 ALA B CA 1
ATOM 2577 C C . ALA B 1 6 ? -25.609 -18.016 2.623 1 31.83 6 ALA B C 1
ATOM 2579 O O . ALA B 1 6 ? -25.422 -16.891 2.162 1 31.83 6 ALA B O 1
ATOM 2580 N N . GLY B 1 7 ? -25.172 -17.953 3.834 1 32.25 7 GLY B N 1
ATOM 2581 C CA . GLY B 1 7 ? -23.922 -17.359 4.293 1 32.25 7 GLY B CA 1
ATOM 2582 C C . GLY B 1 7 ? -22.828 -17.359 3.23 1 32.25 7 GLY B C 1
ATOM 2583 O O . GLY B 1 7 ? -22.609 -18.359 2.559 1 32.25 7 GLY B O 1
ATOM 2584 N N . ARG B 1 8 ? -22.609 -16.328 2.504 1 35.19 8 ARG B N 1
ATOM 2585 C CA . ARG B 1 8 ? -21.5 -16.062 1.61 1 35.19 8 ARG B CA 1
ATOM 2586 C C . ARG B 1 8 ? -20.219 -16.719 2.119 1 35.19 8 ARG B C 1
ATOM 2588 O O . ARG B 1 8 ? -19.641 -16.281 3.119 1 35.19 8 ARG B O 1
ATOM 2595 N N . SER B 1 9 ? -20.141 -17.891 2.242 1 34.94 9 SER B N 1
ATOM 2596 C CA . SER B 1 9 ? -18.891 -18.562 2.58 1 34.94 9 SER B CA 1
ATOM 2597 C C . SER B 1 9 ? -17.688 -17.75 2.123 1 34.94 9 SER B C 1
ATOM 2599 O O . SER B 1 9 ? -17.594 -17.375 0.954 1 34.94 9 SER B O 1
ATOM 2601 N N . ALA B 1 10 ? -17.156 -16.844 2.768 1 43.47 10 ALA B N 1
ATOM 2602 C CA . ALA B 1 10 ? -15.906 -16.125 2.545 1 43.47 10 ALA B CA 1
ATOM 2603 C C . ALA B 1 10 ? -14.953 -16.938 1.669 1 43.47 10 ALA B C 1
ATOM 2605 O O . ALA B 1 10 ? -14.312 -17.875 2.143 1 43.47 10 ALA B O 1
ATOM 2606 N N . LEU B 1 11 ? -15.359 -17.234 0.476 1 51.59 11 LEU B N 1
ATOM 2607 C CA . LEU B 1 11 ? -14.672 -18.031 -0.541 1 51.59 11 LEU B CA 1
ATOM 2608 C C . LEU B 1 11 ? -13.188 -17.703 -0.577 1 51.59 11 LEU B C 1
ATOM 2610 O O . LEU B 1 11 ? -12.805 -16.562 -0.881 1 51.59 11 LEU B O 1
ATOM 2614 N N . ARG B 1 12 ? -12.328 -18.359 0.214 1 73.88 12 ARG B N 1
ATOM 2615 C CA . ARG B 1 12 ? -10.875 -18.359 0.321 1 73.88 12 ARG B CA 1
ATOM 2616 C C . ARG B 1 12 ? -10.227 -18.453 -1.056 1 73.88 12 ARG B C 1
ATOM 2618 O O . ARG B 1 12 ? -10.656 -19.234 -1.903 1 73.88 12 ARG B O 1
ATOM 2625 N N . MET B 1 13 ? -9.578 -17.406 -1.439 1 84.88 13 MET B N 1
ATOM 2626 C CA . MET B 1 13 ? -8.805 -17.438 -2.68 1 84.88 13 MET B CA 1
ATOM 2627 C C . MET B 1 13 ? -7.93 -18.672 -2.752 1 84.88 13 MET B C 1
ATOM 2629 O O . MET B 1 13 ? -7.262 -19.031 -1.778 1 84.88 13 MET B O 1
ATOM 2633 N N . GLY B 1 14 ? -8.141 -19.469 -3.814 1 91.12 14 GLY B N 1
ATOM 2634 C CA . GLY B 1 14 ? -7.227 -20.562 -4.051 1 91.12 14 GLY B CA 1
ATOM 2635 C C . GLY B 1 14 ? -5.832 -20.109 -4.441 1 91.12 14 GLY B C 1
ATOM 2636 O O . GLY B 1 14 ? -5.574 -18.906 -4.539 1 91.12 14 GLY B O 1
ATOM 2637 N N . PRO B 1 15 ? -4.914 -21 -4.602 1 92.94 15 PRO B N 1
ATOM 2638 C CA . PRO B 1 15 ? -3.516 -20.656 -4.863 1 92.94 15 PRO B CA 1
ATOM 2639 C C . PRO B 1 15 ? -3.338 -19.844 -6.145 1 92.94 15 PRO B C 1
ATOM 2641 O O . PRO B 1 15 ? -2.551 -18.891 -6.18 1 92.94 15 PRO B O 1
ATOM 2644 N N . ALA B 1 16 ? -4.023 -20.297 -7.211 1 93.88 16 ALA B N 1
ATOM 2645 C CA . ALA B 1 16 ? -3.896 -19.562 -8.469 1 93.88 16 ALA B CA 1
ATOM 2646 C C . ALA B 1 16 ? -4.438 -18.141 -8.336 1 93.88 16 ALA B C 1
ATOM 2648 O O . ALA B 1 16 ? -3.84 -17.188 -8.844 1 93.88 16 ALA B O 1
ATOM 2649 N N . GLU B 1 17 ? -5.543 -18.016 -7.66 1 93.5 17 GLU B N 1
ATOM 2650 C CA . GLU B 1 17 ? -6.129 -16.703 -7.426 1 93.5 17 GLU B CA 1
ATOM 2651 C C . GLU B 1 17 ? -5.203 -15.828 -6.586 1 93.5 17 GLU B C 1
ATOM 2653 O O . GLU B 1 17 ? -5.055 -14.633 -6.859 1 93.5 17 GLU B O 1
ATOM 2658 N N . LEU B 1 18 ? -4.652 -16.453 -5.594 1 94.44 18 LEU B N 1
ATOM 2659 C CA . LEU B 1 18 ? -3.74 -15.727 -4.715 1 94.44 18 LEU B CA 1
ATOM 2660 C C . LEU B 1 18 ? -2.523 -15.227 -5.488 1 94.44 18 LEU B C 1
ATOM 2662 O O . LEU B 1 18 ? -2.125 -14.07 -5.344 1 94.44 18 LEU B O 1
ATOM 2666 N N . VAL B 1 19 ? -1.957 -16.078 -6.293 1 94.75 19 VAL B N 1
ATOM 2667 C CA . VAL B 1 19 ? -0.782 -15.727 -7.082 1 94.75 19 VAL B CA 1
ATOM 2668 C C . VAL B 1 19 ? -1.131 -14.609 -8.062 1 94.75 19 VAL B C 1
ATOM 2670 O O . VAL B 1 19 ? -0.375 -13.641 -8.211 1 94.75 19 VAL B O 1
ATOM 2673 N N . GLN B 1 20 ? -2.223 -14.734 -8.688 1 95 20 GLN B N 1
ATOM 2674 C CA . GLN B 1 20 ? -2.65 -13.727 -9.648 1 95 20 GLN B CA 1
ATOM 2675 C C . GLN B 1 20 ? -2.908 -12.383 -8.969 1 95 20 GLN B C 1
ATOM 2677 O O . GLN B 1 20 ? -2.486 -11.344 -9.469 1 95 20 GLN B O 1
ATOM 2682 N N . ALA B 1 21 ? -3.621 -12.477 -7.879 1 95.75 21 ALA B N 1
ATOM 2683 C CA . ALA B 1 21 ? -3.91 -11.266 -7.125 1 95.75 21 ALA B CA 1
ATOM 2684 C C . ALA B 1 21 ? -2.623 -10.578 -6.68 1 95.75 21 ALA B C 1
ATOM 2686 O O . ALA B 1 21 ? -2.496 -9.352 -6.781 1 95.75 21 ALA B O 1
ATOM 2687 N N . ALA B 1 22 ? -1.703 -11.367 -6.199 1 96.06 22 ALA B N 1
ATOM 2688 C CA . ALA B 1 22 ? -0.415 -10.828 -5.77 1 96.06 22 ALA B CA 1
ATOM 2689 C C . ALA B 1 22 ? 0.326 -10.18 -6.938 1 96.06 22 ALA B C 1
ATOM 2691 O O . ALA B 1 22 ? 0.926 -9.117 -6.785 1 96.06 22 ALA B O 1
ATOM 2692 N N . ALA B 1 23 ? 0.276 -10.789 -8.094 1 96.12 23 ALA B N 1
ATOM 2693 C CA . ALA B 1 23 ? 0.944 -10.266 -9.281 1 96.12 23 ALA B CA 1
ATOM 2694 C C . ALA B 1 23 ? 0.312 -8.953 -9.734 1 96.12 23 ALA B C 1
ATOM 2696 O O . ALA B 1 23 ? 1.02 -7.988 -10.039 1 96.12 23 ALA B O 1
ATOM 2697 N N . MET B 1 24 ? -0.974 -8.883 -9.758 1 95.94 24 MET B N 1
ATOM 2698 C CA . MET B 1 24 ? -1.679 -7.664 -10.125 1 95.94 24 MET B CA 1
ATOM 2699 C C . MET B 1 24 ? -1.384 -6.543 -9.141 1 95.94 24 MET B C 1
ATOM 2701 O O . MET B 1 24 ? -1.166 -5.398 -9.531 1 95.94 24 MET B O 1
ATOM 2705 N N . ALA B 1 25 ? -1.392 -6.906 -7.863 1 94.94 25 ALA B N 1
ATOM 2706 C CA . ALA B 1 25 ? -1.1 -5.93 -6.82 1 94.94 25 ALA B CA 1
ATOM 2707 C C . ALA B 1 25 ? 0.298 -5.344 -6.992 1 94.94 25 ALA B C 1
ATOM 2709 O O . ALA B 1 25 ? 0.49 -4.133 -6.863 1 94.94 25 ALA B O 1
ATOM 2710 N N . ARG B 1 26 ? 1.221 -6.148 -7.301 1 94 26 ARG B N 1
ATOM 2711 C CA . ARG B 1 26 ? 2.59 -5.691 -7.508 1 94 26 ARG B CA 1
ATOM 2712 C C . ARG B 1 26 ? 2.666 -4.707 -8.672 1 94 26 ARG B C 1
ATOM 2714 O O . ARG B 1 26 ? 3.307 -3.66 -8.57 1 94 26 ARG B O 1
ATOM 2721 N N . ARG B 1 27 ? 2.004 -5.086 -9.781 1 94.56 27 ARG B N 1
ATOM 2722 C CA . ARG B 1 27 ? 1.986 -4.203 -10.945 1 94.56 27 ARG B CA 1
ATOM 2723 C C . ARG B 1 27 ? 1.364 -2.854 -10.594 1 94.56 27 ARG B C 1
ATOM 2725 O O . ARG B 1 27 ? 1.907 -1.805 -10.945 1 94.56 27 ARG B O 1
ATOM 2732 N N . PHE B 1 28 ? 0.31 -2.816 -9.836 1 90.69 28 PHE B N 1
ATOM 2733 C CA . PHE B 1 28 ? -0.454 -1.606 -9.555 1 90.69 28 PHE B CA 1
ATOM 2734 C C . PHE B 1 28 ? 0.237 -0.766 -8.492 1 90.69 28 PHE B C 1
ATOM 2736 O O . PHE B 1 28 ? 0.529 0.411 -8.711 1 90.69 28 PHE B O 1
ATOM 2743 N N . TYR B 1 29 ? 0.608 -1.343 -7.375 1 88.06 29 TYR B N 1
ATOM 2744 C CA . TYR B 1 29 ? 1.026 -0.575 -6.207 1 88.06 29 TYR B CA 1
ATOM 2745 C C . TYR B 1 29 ? 2.529 -0.322 -6.23 1 88.06 29 TYR B C 1
ATOM 2747 O O . TYR B 1 29 ? 3 0.702 -5.73 1 88.06 29 TYR B O 1
ATOM 2755 N N . LEU B 1 30 ? 3.297 -1.226 -6.785 1 86.81 30 LEU B N 1
ATOM 2756 C CA . LEU B 1 30 ? 4.746 -1.097 -6.676 1 86.81 30 LEU B CA 1
ATOM 2757 C C . LEU B 1 30 ? 5.352 -0.627 -7.996 1 86.81 30 LEU B C 1
ATOM 2759 O O . LEU B 1 30 ? 6.359 0.082 -8 1 86.81 30 LEU B O 1
ATOM 2763 N N . GLU B 1 31 ? 4.699 -1.008 -9.07 1 88.75 31 GLU B N 1
ATOM 2764 C CA . GLU B 1 31 ? 5.289 -0.67 -10.359 1 88.75 31 GLU B CA 1
ATOM 2765 C C . GLU B 1 31 ? 4.566 0.507 -11.008 1 88.75 31 GLU B C 1
ATOM 2767 O O . GLU B 1 31 ? 4.996 1.016 -12.047 1 88.75 31 GLU B O 1
ATOM 2772 N N . GLY B 1 32 ? 3.361 0.884 -10.531 1 82.5 32 GLY B N 1
ATOM 2773 C CA . GLY B 1 32 ? 2.676 2.086 -10.977 1 82.5 32 GLY B CA 1
ATOM 2774 C C . GLY B 1 32 ? 1.877 1.879 -12.25 1 82.5 32 GLY B C 1
ATOM 2775 O O . GLY B 1 32 ? 1.508 2.844 -12.922 1 82.5 32 GLY B O 1
ATOM 2776 N N . LYS B 1 33 ? 1.645 0.639 -12.633 1 89.5 33 LYS B N 1
ATOM 2777 C CA . LYS B 1 33 ? 0.846 0.385 -13.828 1 89.5 33 LYS B CA 1
ATOM 2778 C C . LYS B 1 33 ? -0.624 0.716 -13.586 1 89.5 33 LYS B C 1
ATOM 2780 O O . LYS B 1 33 ? -1.128 0.555 -12.469 1 89.5 33 LYS B O 1
ATOM 2785 N N . SER B 1 34 ? -1.272 1.204 -14.672 1 87.75 34 SER B N 1
ATOM 2786 C CA . SER B 1 34 ? -2.703 1.477 -14.578 1 87.75 34 SER B CA 1
ATOM 2787 C C . SER B 1 34 ? -3.516 0.187 -14.609 1 87.75 34 SER B C 1
ATOM 2789 O O . SER B 1 34 ? -3.01 -0.861 -15.016 1 87.75 34 SER B O 1
ATOM 2791 N N . LYS B 1 35 ? -4.746 0.248 -14.172 1 90.88 35 LYS B N 1
ATOM 2792 C CA . LYS B 1 35 ? -5.629 -0.915 -14.203 1 90.88 35 LYS B CA 1
ATOM 2793 C C . LYS B 1 35 ? -5.855 -1.392 -15.633 1 90.88 35 LYS B C 1
ATOM 2795 O O . LYS B 1 35 ? -5.988 -2.592 -15.883 1 90.88 35 LYS B O 1
ATOM 2800 N N . ILE B 1 36 ? -5.855 -0.455 -16.578 1 92.94 36 ILE B N 1
ATOM 2801 C CA . ILE B 1 36 ? -6.023 -0.792 -17.984 1 92.94 36 ILE B CA 1
ATOM 2802 C C . ILE B 1 36 ? -4.812 -1.584 -18.484 1 92.94 36 ILE B C 1
ATOM 2804 O O . ILE B 1 36 ? -4.961 -2.605 -19.156 1 92.94 36 ILE B O 1
ATOM 2808 N N . GLN B 1 37 ? -3.609 -1.165 -18.141 1 94.31 37 GLN B N 1
ATOM 2809 C CA . GLN B 1 37 ? -2.385 -1.869 -18.516 1 94.31 37 GLN B CA 1
ATOM 2810 C C . GLN B 1 37 ? -2.352 -3.27 -17.906 1 94.31 37 GLN B C 1
ATOM 2812 O O . GLN B 1 37 ? -1.963 -4.23 -18.578 1 94.31 37 GLN B O 1
ATOM 2817 N N . ILE B 1 38 ? -2.738 -3.412 -16.719 1 95.81 38 ILE B N 1
ATOM 2818 C CA . ILE B 1 38 ? -2.754 -4.695 -16.016 1 95.81 38 ILE B CA 1
ATOM 2819 C C . ILE B 1 38 ? -3.773 -5.625 -16.672 1 95.81 38 ILE B C 1
ATOM 2821 O O . ILE B 1 38 ? -3.5 -6.809 -16.891 1 95.81 38 ILE B O 1
ATOM 2825 N N . ALA B 1 39 ? -4.926 -5.086 -17 1 96.31 39 ALA B N 1
ATOM 2826 C CA . ALA B 1 39 ? -5.969 -5.848 -17.688 1 96.31 39 ALA B CA 1
ATOM 2827 C C . ALA B 1 39 ? -5.441 -6.445 -19 1 96.31 39 ALA B C 1
ATOM 2829 O O . ALA B 1 39 ? -5.668 -7.621 -19.281 1 96.31 39 ALA B O 1
ATOM 2830 N N . GLU B 1 40 ? -4.73 -5.652 -19.703 1 94.62 40 GLU B N 1
ATOM 2831 C CA . GLU B 1 40 ? -4.145 -6.105 -20.969 1 94.62 40 GLU B CA 1
ATOM 2832 C C . GLU B 1 40 ? -3.111 -7.207 -20.719 1 94.62 40 GLU B C 1
ATOM 2834 O O . GLU B 1 40 ? -3.107 -8.219 -21.422 1 94.62 40 GLU B O 1
ATOM 2839 N N . GLU B 1 41 ? -2.297 -6.984 -19.766 1 92.69 41 GLU B N 1
ATOM 2840 C CA . GLU B 1 41 ? -1.226 -7.93 -19.469 1 92.69 41 GLU B CA 1
ATOM 2841 C C . GLU B 1 41 ? -1.787 -9.289 -19.047 1 92.69 41 GLU B C 1
ATOM 2843 O O . GLU B 1 41 ? -1.233 -10.328 -19.406 1 92.69 41 GLU B O 1
ATOM 2848 N N . PHE B 1 42 ? -2.877 -9.312 -18.328 1 93 42 PHE B N 1
ATOM 2849 C CA . PHE B 1 42 ? -3.389 -10.547 -17.75 1 93 42 PHE B CA 1
ATOM 2850 C C . PHE B 1 42 ? -4.57 -11.07 -18.547 1 93 42 PHE B C 1
ATOM 2852 O O . PHE B 1 42 ? -5.113 -12.133 -18.234 1 93 42 PHE B O 1
ATOM 2859 N N . GLY B 1 43 ? -4.973 -10.406 -19.594 1 90.81 43 GLY B N 1
ATOM 2860 C CA . GLY B 1 43 ? -6.066 -10.852 -20.453 1 90.81 43 GLY B CA 1
ATOM 2861 C C . GLY B 1 43 ? -7.41 -10.844 -19.75 1 90.81 43 GLY B C 1
ATOM 2862 O O . GLY B 1 43 ? -8.195 -11.781 -19.891 1 90.81 43 GLY B O 1
ATOM 2863 N N . VAL B 1 44 ? -7.645 -9.844 -18.938 1 94 44 VAL B N 1
ATOM 2864 C CA . VAL B 1 44 ? -8.906 -9.695 -18.219 1 94 44 VAL B CA 1
ATOM 2865 C C . VAL B 1 44 ? -9.43 -8.266 -18.375 1 94 44 VAL B C 1
ATOM 2867 O O . VAL B 1 44 ? -8.766 -7.422 -18.984 1 94 44 VAL B O 1
ATOM 2870 N N . SER B 1 45 ? -10.625 -8.047 -17.875 1 94.94 45 SER B N 1
ATOM 2871 C CA . SER B 1 45 ? -11.195 -6.703 -17.938 1 94.94 45 SER B CA 1
ATOM 2872 C C . SER B 1 45 ? -10.648 -5.809 -16.844 1 94.94 45 SER B C 1
ATOM 2874 O O . SER B 1 45 ? -10.219 -6.297 -15.789 1 94.94 45 SER B O 1
ATOM 2876 N N . ARG B 1 46 ? -10.695 -4.496 -17.141 1 92.75 46 ARG B N 1
ATOM 2877 C CA . ARG B 1 46 ? -10.273 -3.531 -16.141 1 92.75 46 ARG B CA 1
ATOM 2878 C C . ARG B 1 46 ? -11.141 -3.643 -14.883 1 92.75 46 ARG B C 1
ATOM 2880 O O . ARG B 1 46 ? -10.648 -3.447 -13.766 1 92.75 46 ARG B O 1
ATOM 2887 N N . PHE B 1 47 ? -12.352 -4.035 -14.969 1 93.44 47 PHE B N 1
ATOM 2888 C CA . PHE B 1 47 ? -13.266 -4.199 -13.844 1 93.44 47 PHE B CA 1
ATOM 2889 C C . PHE B 1 47 ? -12.836 -5.375 -12.969 1 93.44 47 PHE B C 1
ATOM 2891 O O . PHE B 1 47 ? -12.891 -5.289 -11.742 1 93.44 47 PHE B O 1
ATOM 2898 N N . LYS B 1 48 ? -12.43 -6.48 -13.594 1 94.69 48 LYS B N 1
ATOM 2899 C CA . LYS B 1 48 ? -11.938 -7.621 -12.836 1 94.69 48 LYS B CA 1
ATOM 2900 C C . LYS B 1 48 ? -10.672 -7.262 -12.055 1 94.69 48 LYS B C 1
ATOM 2902 O O . LYS B 1 48 ? -10.508 -7.664 -10.898 1 94.69 48 LYS B O 1
ATOM 2907 N N . VAL B 1 49 ? -9.805 -6.488 -12.742 1 95.12 49 VAL B N 1
ATOM 2908 C CA . VAL B 1 49 ? -8.594 -6.039 -12.062 1 95.12 49 VAL B CA 1
ATOM 2909 C C . VAL B 1 49 ? -8.969 -5.242 -10.82 1 95.12 49 VAL B C 1
ATOM 2911 O O . VAL B 1 49 ? -8.438 -5.484 -9.734 1 95.12 49 VAL B O 1
ATOM 2914 N N . ALA B 1 50 ? -9.898 -4.344 -10.984 1 91.19 50 ALA B N 1
ATOM 2915 C CA . ALA B 1 50 ? -10.336 -3.516 -9.859 1 91.19 50 ALA B CA 1
ATOM 2916 C C . ALA B 1 50 ? -10.883 -4.379 -8.727 1 91.19 50 ALA B C 1
ATOM 2918 O O . ALA B 1 50 ? -10.547 -4.16 -7.559 1 91.19 50 ALA B O 1
ATOM 2919 N N . ARG B 1 51 ? -11.648 -5.34 -9.047 1 93.69 51 ARG B N 1
ATOM 2920 C CA . ARG B 1 51 ? -12.266 -6.223 -8.062 1 93.69 51 ARG B CA 1
ATOM 2921 C C . ARG B 1 51 ? -11.203 -7.047 -7.336 1 93.69 51 ARG B C 1
ATOM 2923 O O . ARG B 1 51 ? -11.281 -7.227 -6.121 1 93.69 51 ARG B O 1
ATOM 2930 N N . VAL B 1 52 ? -10.273 -7.551 -8.133 1 94.94 52 VAL B N 1
ATOM 2931 C CA . VAL B 1 52 ? -9.203 -8.367 -7.551 1 94.94 52 VAL B CA 1
ATOM 2932 C C . VAL B 1 52 ? -8.398 -7.527 -6.562 1 94.94 52 VAL B C 1
ATOM 2934 O O . VAL B 1 52 ? -8.086 -7.984 -5.461 1 94.94 52 VAL B O 1
ATOM 2937 N N . LEU B 1 53 ? -8.078 -6.273 -6.926 1 92.31 53 LEU B N 1
ATOM 2938 C CA . LEU B 1 53 ? -7.301 -5.395 -6.062 1 92.31 53 LEU B CA 1
ATOM 2939 C C . LEU B 1 53 ? -8.086 -5.039 -4.805 1 92.31 53 LEU B C 1
ATOM 2941 O O . LEU B 1 53 ? -7.52 -5 -3.707 1 92.31 53 LEU B O 1
ATOM 2945 N N . GLU B 1 54 ? -9.344 -4.809 -4.922 1 90.19 54 GLU B N 1
ATOM 2946 C CA . GLU B 1 54 ? -10.203 -4.535 -3.775 1 90.19 54 GLU B CA 1
ATOM 2947 C C . GLU B 1 54 ? -10.242 -5.727 -2.82 1 90.19 54 GLU B C 1
ATOM 2949 O O . GLU B 1 54 ? -10.102 -5.562 -1.608 1 90.19 54 GLU B O 1
ATOM 2954 N N . THR B 1 55 ? -10.414 -6.898 -3.377 1 92.69 55 THR B N 1
ATOM 2955 C CA . THR B 1 55 ? -10.453 -8.117 -2.582 1 92.69 55 THR B CA 1
ATOM 2956 C C . THR B 1 55 ? -9.117 -8.359 -1.887 1 92.69 55 THR B C 1
ATOM 2958 O O . THR B 1 55 ? -9.078 -8.812 -0.741 1 92.69 55 THR B O 1
ATOM 2961 N N . ALA B 1 56 ? -8.016 -8.094 -2.613 1 93.06 56 ALA B N 1
ATOM 2962 C CA . ALA B 1 56 ? -6.684 -8.266 -2.049 1 93.06 56 ALA B CA 1
ATOM 2963 C C . ALA B 1 56 ? -6.488 -7.383 -0.82 1 93.06 56 ALA B C 1
ATOM 2965 O O . ALA B 1 56 ? -5.852 -7.793 0.153 1 93.06 56 ALA B O 1
ATOM 2966 N N . LEU B 1 57 ? -7.031 -6.141 -0.852 1 89.69 57 LEU B N 1
ATOM 2967 C CA . LEU B 1 57 ? -6.969 -5.242 0.295 1 89.69 57 LEU B CA 1
ATOM 2968 C C . LEU B 1 57 ? -7.855 -5.742 1.429 1 89.69 57 LEU B C 1
ATOM 2970 O O . LEU B 1 57 ? -7.43 -5.789 2.584 1 89.69 57 LEU B O 1
ATOM 2974 N N . GLU B 1 58 ? -9.047 -6.23 1.113 1 88.94 58 GLU B N 1
ATOM 2975 C CA . GLU B 1 58 ? -10.031 -6.688 2.088 1 88.94 58 GLU B CA 1
ATOM 2976 C C . GLU B 1 58 ? -9.539 -7.93 2.826 1 88.94 58 GLU B C 1
ATOM 2978 O O . GLU B 1 58 ? -9.797 -8.086 4.023 1 88.94 58 GLU B O 1
ATOM 2983 N N . ARG B 1 59 ? -8.82 -8.758 2.109 1 90.25 59 ARG B N 1
ATOM 2984 C CA . ARG B 1 59 ? -8.391 -10.023 2.684 1 90.25 59 ARG B CA 1
ATOM 2985 C C . ARG B 1 59 ? -6.961 -9.938 3.205 1 90.25 59 ARG B C 1
ATOM 2987 O O . ARG B 1 59 ? -6.332 -10.961 3.486 1 90.25 59 ARG B O 1
ATOM 2994 N N . ASP B 1 60 ? -6.383 -8.758 3.221 1 89.81 60 ASP B N 1
ATOM 2995 C CA . ASP B 1 60 ? -5.086 -8.43 3.803 1 89.81 60 ASP B CA 1
ATOM 2996 C C . ASP B 1 60 ? -3.951 -9.078 3.014 1 89.81 60 ASP B C 1
ATOM 2998 O O . ASP B 1 60 ? -2.885 -9.359 3.566 1 89.81 60 ASP B O 1
ATOM 3002 N N . LEU B 1 61 ? -4.297 -9.562 1.774 1 93 61 LEU B N 1
ATOM 3003 C CA . LEU B 1 61 ? -3.215 -9.93 0.872 1 93 61 LEU B CA 1
ATOM 3004 C C . LEU B 1 61 ? -2.303 -8.742 0.599 1 93 61 LEU B C 1
ATOM 3006 O O . LEU B 1 61 ? -1.084 -8.898 0.487 1 93 61 LEU B O 1
ATOM 3010 N N . VAL B 1 62 ? -2.957 -7.598 0.541 1 93.31 62 VAL B N 1
ATOM 3011 C CA . VAL B 1 62 ? -2.234 -6.336 0.431 1 93.31 62 VAL B CA 1
ATOM 3012 C C . VAL B 1 62 ? -2.457 -5.504 1.69 1 93.31 62 VAL B C 1
ATOM 3014 O O . VAL B 1 62 ? -3.6 -5.281 2.104 1 93.31 62 VAL B O 1
ATOM 3017 N N . ARG B 1 63 ? -1.389 -5.145 2.328 1 92.94 63 ARG B N 1
ATOM 3018 C CA . ARG B 1 63 ? -1.45 -4.254 3.484 1 92.94 63 ARG B CA 1
ATOM 3019 C C . ARG B 1 63 ? -0.734 -2.939 3.201 1 92.94 63 ARG B C 1
ATOM 3021 O O . ARG B 1 63 ? 0.415 -2.934 2.758 1 92.94 63 ARG B O 1
ATOM 3028 N N . ILE B 1 64 ? -1.418 -1.921 3.363 1 91.81 64 ILE B N 1
ATOM 3029 C CA . ILE B 1 64 ? -0.868 -0.585 3.162 1 91.81 64 ILE B CA 1
ATOM 3030 C C . ILE B 1 64 ? -0.787 0.147 4.5 1 91.81 64 ILE B C 1
ATOM 3032 O O . ILE B 1 64 ? -1.782 0.249 5.219 1 91.81 64 ILE B O 1
ATOM 3036 N N . GLU B 1 65 ? 0.364 0.538 4.848 1 91.81 65 GLU B N 1
ATOM 3037 C CA . GLU B 1 65 ? 0.582 1.298 6.074 1 91.81 65 GLU B CA 1
ATOM 3038 C C . GLU B 1 65 ? 1.112 2.695 5.773 1 91.81 65 GLU B C 1
ATOM 3040 O O . GLU B 1 65 ? 2.092 2.848 5.039 1 91.81 65 GLU B O 1
ATOM 3045 N N . ILE B 1 66 ? 0.416 3.666 6.16 1 92.19 66 ILE B N 1
ATOM 3046 C CA . ILE B 1 66 ? 0.887 5.043 6.082 1 92.19 66 ILE B CA 1
ATOM 3047 C C . ILE B 1 66 ? 1.517 5.453 7.41 1 92.19 66 ILE B C 1
ATOM 3049 O O . ILE B 1 66 ? 0.828 5.535 8.43 1 92.19 66 ILE B O 1
ATOM 3053 N N . ARG B 1 67 ? 2.803 5.676 7.383 1 89.81 67 ARG B N 1
ATOM 3054 C CA . ARG B 1 67 ? 3.564 5.922 8.602 1 89.81 67 ARG B CA 1
ATOM 3055 C C . ARG B 1 67 ? 3.998 7.383 8.695 1 89.81 67 ARG B C 1
ATOM 3057 O O . ARG B 1 67 ? 4.84 7.832 7.918 1 89.81 67 ARG B O 1
ATOM 3064 N N . VAL B 1 68 ? 3.387 8.109 9.555 1 87.81 68 VAL B N 1
ATOM 3065 C CA . VAL B 1 68 ? 3.848 9.445 9.914 1 87.81 68 VAL B CA 1
ATOM 3066 C C . VAL B 1 68 ? 4.52 9.414 11.281 1 87.81 68 VAL B C 1
ATOM 3068 O O . VAL B 1 68 ? 4.227 8.547 12.109 1 87.81 68 VAL B O 1
ATOM 3071 N N . PRO B 1 69 ? 5.516 10.32 11.477 1 87.25 69 PRO B N 1
ATOM 3072 C CA . PRO B 1 69 ? 6.117 10.359 12.812 1 87.25 69 PRO B CA 1
ATOM 3073 C C . PRO B 1 69 ? 5.074 10.383 13.922 1 87.25 69 PRO B C 1
ATOM 3075 O O . PRO B 1 69 ? 4.016 11 13.781 1 87.25 69 PRO B O 1
ATOM 3078 N N . ALA B 1 70 ? 5.449 9.711 14.984 1 83.56 70 ALA B N 1
ATOM 3079 C CA . ALA B 1 70 ? 4.516 9.492 16.078 1 83.56 70 ALA B CA 1
ATOM 3080 C C . ALA B 1 70 ? 4.055 10.812 16.688 1 83.56 70 ALA B C 1
ATOM 3082 O O . ALA B 1 70 ? 2.967 10.898 17.25 1 83.56 70 ALA B O 1
ATOM 3083 N N . GLU B 1 71 ? 4.844 11.797 16.484 1 89.94 71 GLU B N 1
ATOM 3084 C CA . GLU B 1 71 ? 4.535 13.094 17.078 1 89.94 71 GLU B CA 1
ATOM 3085 C C . GLU B 1 71 ? 3.465 13.828 16.281 1 89.94 71 GLU B C 1
ATOM 3087 O O . GLU B 1 71 ? 2.904 14.82 16.766 1 89.94 71 GLU B O 1
ATOM 3092 N N . LEU B 1 72 ? 3.109 13.32 15.117 1 93.81 72 LEU B N 1
ATOM 3093 C CA . LEU B 1 72 ? 2.145 13.984 14.25 1 93.81 72 LEU B CA 1
ATOM 3094 C C . LEU B 1 72 ? 0.875 13.156 14.109 1 93.81 72 LEU B C 1
ATOM 3096 O O . LEU B 1 72 ? 0.941 11.922 14.008 1 93.81 72 LEU B O 1
ATOM 3100 N N . ASP B 1 73 ? -0.182 13.773 14.172 1 94.94 73 ASP B N 1
ATOM 3101 C CA . ASP B 1 73 ? -1.463 13.156 13.836 1 94.94 73 ASP B CA 1
ATOM 3102 C C . ASP B 1 73 ? -1.942 13.609 12.461 1 94.94 73 ASP B C 1
ATOM 3104 O O . ASP B 1 73 ? -2.615 14.633 12.336 1 94.94 73 ASP B O 1
ATOM 3108 N N . ALA B 1 74 ? -1.66 12.844 11.523 1 94.12 74 ALA B N 1
ATOM 3109 C CA . ALA B 1 74 ? -1.911 13.219 10.133 1 94.12 74 ALA B CA 1
ATOM 3110 C C . ALA B 1 74 ? -3.408 13.289 9.844 1 94.12 74 ALA B C 1
ATOM 3112 O O . ALA B 1 74 ? -3.865 14.156 9.102 1 94.12 74 ALA B O 1
ATOM 3113 N N . GLU B 1 75 ? -4.18 12.453 10.43 1 93.25 75 GLU B N 1
ATOM 3114 C CA . GLU B 1 75 ? -5.617 12.398 10.164 1 93.25 75 GLU B CA 1
ATOM 3115 C C . GLU B 1 75 ? -6.324 13.641 10.688 1 93.25 75 GLU B C 1
ATOM 3117 O O . GLU B 1 75 ? -7.07 14.289 9.953 1 93.25 75 GLU B O 1
ATOM 3122 N N . ARG B 1 76 ? -6.051 13.953 11.891 1 95.81 76 ARG B N 1
ATOM 3123 C CA . ARG B 1 76 ? -6.66 15.156 12.453 1 95.81 76 ARG B CA 1
ATOM 3124 C C . ARG B 1 76 ? -6.156 16.406 11.75 1 95.81 76 ARG B C 1
ATOM 3126 O O . ARG B 1 76 ? -6.898 17.391 11.602 1 95.81 76 ARG B O 1
ATOM 3133 N N . SER B 1 77 ? -4.887 16.422 11.383 1 97.81 77 SER B N 1
ATOM 3134 C CA . SER B 1 77 ? -4.332 17.547 10.641 1 97.81 77 SER B CA 1
ATOM 3135 C C . SER B 1 77 ? -5.098 17.781 9.344 1 97.81 77 SER B C 1
ATOM 3137 O O . SER B 1 77 ? -5.516 18.906 9.062 1 97.81 77 SER B O 1
ATOM 3139 N N . ASP B 1 78 ? -5.305 16.734 8.641 1 95.31 78 ASP B N 1
ATOM 3140 C CA . ASP B 1 78 ? -6.016 16.828 7.371 1 95.31 78 ASP B CA 1
ATOM 3141 C C . ASP B 1 78 ? -7.469 17.25 7.582 1 95.31 78 ASP B C 1
ATOM 3143 O O . ASP B 1 78 ? -8.008 18.047 6.816 1 95.31 78 ASP B O 1
ATOM 3147 N N . ALA B 1 79 ? -8.102 16.672 8.562 1 95.88 79 ALA B N 1
ATOM 3148 C CA . ALA B 1 79 ? -9.492 17.016 8.867 1 95.88 79 ALA B CA 1
ATOM 3149 C C . ALA B 1 79 ? -9.633 18.484 9.227 1 95.88 79 ALA B C 1
ATOM 3151 O O . ALA B 1 79 ? -10.555 19.156 8.758 1 95.88 79 ALA B O 1
ATOM 3152 N N . LEU B 1 80 ? -8.734 18.984 10.008 1 96.56 80 LEU B N 1
ATOM 3153 C CA . LEU B 1 80 ? -8.758 20.375 10.438 1 96.56 80 LEU B CA 1
ATOM 3154 C C . LEU B 1 80 ? -8.523 21.312 9.258 1 96.56 80 LEU B C 1
ATOM 3156 O O . LEU B 1 80 ? -9.203 22.328 9.109 1 96.56 80 LEU B O 1
ATOM 3160 N N . ARG B 1 81 ? -7.539 20.984 8.469 1 95.88 81 ARG B N 1
ATOM 3161 C CA . ARG B 1 81 ? -7.234 21.766 7.277 1 95.88 81 ARG B CA 1
ATOM 3162 C C . ARG B 1 81 ? -8.461 21.922 6.387 1 95.88 81 ARG B C 1
ATOM 3164 O O . ARG B 1 81 ? -8.805 23.031 5.973 1 95.88 81 ARG B O 1
ATOM 3171 N N . ALA B 1 82 ? -9.125 20.844 6.148 1 93.06 82 ALA B N 1
ATOM 3172 C CA . ALA B 1 82 ? -10.289 20.812 5.266 1 93.06 82 ALA B CA 1
ATOM 3173 C C . ALA B 1 82 ? -11.461 21.562 5.891 1 93.06 82 ALA 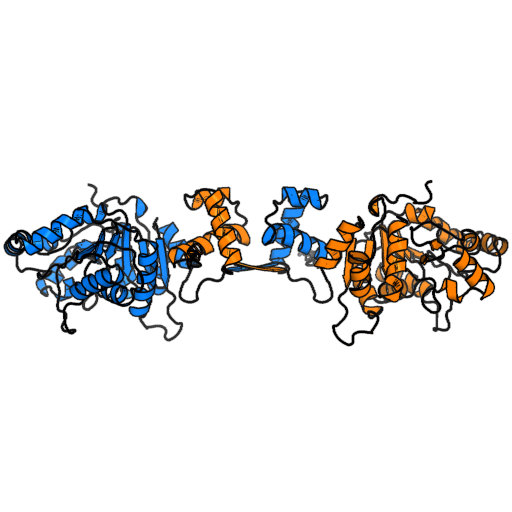B C 1
ATOM 3175 O O . ALA B 1 82 ? -12.133 22.359 5.219 1 93.06 82 ALA B O 1
ATOM 3176 N N . ARG B 1 83 ? -11.719 21.344 7.129 1 94.88 83 ARG B N 1
ATOM 3177 C CA . ARG B 1 83 ? -12.891 21.891 7.809 1 94.88 83 ARG B CA 1
ATOM 3178 C C . ARG B 1 83 ? -12.812 23.406 7.902 1 94.88 83 ARG B C 1
ATOM 3180 O O . ARG B 1 83 ? -13.812 24.109 7.727 1 94.88 83 ARG B O 1
ATOM 3187 N N . TYR B 1 84 ? -11.664 24 8.148 1 96 84 TYR B N 1
ATOM 3188 C CA . TYR B 1 84 ? -11.539 25.438 8.391 1 96 84 TYR B CA 1
ATOM 3189 C C . TYR B 1 84 ? -10.93 26.141 7.184 1 96 84 TYR B C 1
ATOM 3191 O O . TYR B 1 84 ? -10.781 27.359 7.184 1 96 84 TYR B O 1
ATOM 3199 N N . GLY B 1 85 ? -10.625 25.359 6.137 1 94.19 85 GLY B N 1
ATOM 3200 C CA . GLY B 1 85 ? -10.062 25.953 4.934 1 94.19 85 GLY B CA 1
ATOM 3201 C C . GLY B 1 85 ? -8.695 26.578 5.164 1 94.19 85 GLY B C 1
ATOM 3202 O O . GLY B 1 85 ? -8.461 27.719 4.781 1 94.19 85 GLY B O 1
ATOM 3203 N N . LEU B 1 86 ? -7.797 25.844 5.824 1 96.25 86 LEU B N 1
ATOM 3204 C CA . LEU B 1 86 ? -6.445 26.312 6.117 1 96.25 86 LEU B CA 1
ATOM 3205 C C . LEU B 1 86 ? -5.473 25.875 5.031 1 96.25 86 LEU B C 1
ATOM 3207 O O . LEU B 1 86 ? -5.711 24.875 4.344 1 96.25 86 LEU B O 1
ATOM 3211 N N . ARG B 1 87 ? -4.438 26.641 4.883 1 95.19 87 ARG B N 1
ATOM 3212 C CA . ARG B 1 87 ? -3.371 26.203 3.984 1 95.19 87 ARG B CA 1
ATOM 3213 C C . ARG B 1 87 ? -2.627 25 4.555 1 95.19 87 ARG B C 1
ATOM 3215 O O . ARG B 1 87 ? -2.369 24.031 3.846 1 95.19 87 ARG B O 1
ATOM 3222 N N . HIS B 1 88 ? -2.277 25.078 5.855 1 96 88 HIS B N 1
ATOM 3223 C CA . HIS B 1 88 ? -1.656 23.984 6.582 1 96 88 HIS B CA 1
ATOM 3224 C C . HIS B 1 88 ? -2.26 23.828 7.973 1 96 88 HIS B C 1
ATOM 3226 O O . HIS B 1 88 ? -2.576 24.828 8.633 1 96 88 HIS B O 1
ATOM 3232 N N . ALA B 1 89 ? -2.471 22.625 8.391 1 97.62 89 ALA B N 1
ATOM 3233 C CA . ALA B 1 89 ? -2.787 22.266 9.773 1 97.62 89 ALA B CA 1
ATOM 3234 C C . ALA B 1 89 ? -1.935 21.094 10.242 1 97.62 89 ALA B C 1
ATOM 3236 O O . ALA B 1 89 ? -1.847 20.062 9.562 1 97.62 89 ALA B O 1
ATOM 3237 N N . VAL B 1 90 ? -1.283 21.312 11.344 1 97.81 90 VAL B N 1
ATOM 3238 C CA . VAL B 1 90 ? -0.457 20.25 11.914 1 97.81 90 VAL B CA 1
ATOM 3239 C C . VAL B 1 90 ? -0.876 20 13.359 1 97.81 90 VAL B C 1
ATOM 3241 O O . VAL B 1 90 ? -0.794 20.891 14.211 1 97.81 90 VAL B O 1
ATOM 3244 N N . VAL B 1 91 ? -1.295 18.812 13.609 1 97.5 91 VAL B N 1
ATOM 3245 C CA . VAL B 1 91 ? -1.713 18.406 14.945 1 97.5 91 VAL B CA 1
ATOM 3246 C C . VAL B 1 91 ? -0.627 17.547 15.586 1 97.5 91 VAL B C 1
ATOM 3248 O O . VAL B 1 91 ? -0.241 16.516 15.039 1 97.5 91 VAL B O 1
ATOM 3251 N N . VAL B 1 92 ? -0.143 18.016 16.656 1 95.62 92 VAL B N 1
ATOM 3252 C CA . VAL B 1 92 ? 0.91 17.312 17.391 1 95.62 92 VAL B CA 1
ATOM 3253 C C . VAL B 1 92 ? 0.289 16.359 18.406 1 95.62 92 VAL B C 1
ATOM 3255 O O . VAL B 1 92 ? -0.645 16.719 19.125 1 95.62 92 VAL B O 1
ATOM 3258 N N . GLU B 1 93 ? 0.866 15.133 18.406 1 89.94 93 GLU B N 1
ATOM 3259 C CA . GLU B 1 93 ? 0.403 14.133 19.359 1 89.94 93 GLU B CA 1
ATOM 3260 C C . GLU B 1 93 ? 0.979 14.383 20.75 1 89.94 93 GLU B C 1
ATOM 3262 O O . GLU B 1 93 ? 2.111 14.852 20.875 1 89.94 93 GLU B O 1
ATOM 3267 N N . SER B 1 94 ? 0.188 14.398 21.672 1 73.81 94 SER B N 1
ATOM 3268 C CA . SER B 1 94 ? 0.663 14.523 23.047 1 73.81 94 SER B CA 1
ATOM 3269 C C . SER B 1 94 ? 0.974 13.164 23.656 1 73.81 94 SER B C 1
ATOM 3271 O O . SER B 1 94 ? 0.284 12.18 23.375 1 73.81 94 SER B O 1
ATOM 3273 N N . PRO B 1 95 ? 2.268 12.891 24.125 1 59.69 95 PRO B N 1
ATOM 3274 C CA . PRO B 1 95 ? 2.514 11.602 24.766 1 59.69 95 PRO B CA 1
ATOM 3275 C C . PRO B 1 95 ? 1.355 11.156 25.672 1 59.69 95 PRO B C 1
ATOM 3277 O O . PRO B 1 95 ? 0.649 11.992 26.234 1 59.69 95 PRO B O 1
ATOM 3280 N N . ALA B 1 96 ? 0.869 9.984 25.359 1 49.69 96 ALA B N 1
ATOM 3281 C CA . ALA B 1 96 ? -0.217 9.32 26.062 1 49.69 96 ALA B CA 1
ATOM 3282 C C . ALA B 1 96 ? -0.131 9.594 27.562 1 49.69 96 ALA B C 1
ATOM 3284 O O . ALA B 1 96 ? -0.854 8.984 28.359 1 49.69 96 ALA B O 1
ATOM 3285 N N . GLU B 1 97 ? 0.975 9.922 28.125 1 46.5 97 GLU B N 1
ATOM 3286 C CA . GLU B 1 97 ? 0.749 9.75 29.562 1 46.5 97 GLU B CA 1
ATOM 3287 C C . GLU B 1 97 ? -0.557 10.406 30 1 46.5 97 GLU B C 1
ATOM 3289 O O . GLU B 1 97 ? -1.224 11.062 29.188 1 46.5 97 GLU B O 1
ATOM 3294 N N . GLY B 1 98 ? -0.695 10.938 31.391 1 41.59 98 GLY B N 1
ATOM 3295 C CA . GLY B 1 98 ? -1.859 11.273 32.188 1 41.59 98 GLY B CA 1
ATOM 3296 C C . GLY B 1 98 ? -2.764 12.297 31.531 1 41.59 98 GLY B C 1
ATOM 3297 O O . GLY B 1 98 ? -2.332 13.023 30.625 1 41.59 98 GLY B O 1
ATOM 3298 N N . GLU B 1 99 ? -4.176 11.992 31.453 1 44.78 99 GLU B N 1
ATOM 3299 C CA . GLU B 1 99 ? -5.398 12.688 31.062 1 44.78 99 GLU B CA 1
ATOM 3300 C C . GLU B 1 99 ? -5.164 14.195 30.938 1 44.78 99 GLU B C 1
ATOM 3302 O O . GLU B 1 99 ? -5.738 14.844 30.062 1 44.78 99 GLU B O 1
ATOM 3307 N N . ASP B 1 100 ? -4.73 14.797 32 1 44.38 100 ASP B N 1
ATOM 3308 C CA . ASP B 1 100 ? -4.945 16.203 32.344 1 44.38 100 ASP B CA 1
ATOM 3309 C C . ASP B 1 100 ? -3.818 17.062 31.781 1 44.38 100 ASP B C 1
ATOM 3311 O O . ASP B 1 100 ? -3.703 18.25 32.125 1 44.38 100 ASP B O 1
ATOM 3315 N N . GLU B 1 101 ? -2.67 16.453 31.234 1 48.38 101 GLU B N 1
ATOM 3316 C CA . GLU B 1 101 ? -1.57 17.406 31.141 1 48.38 101 GLU B CA 1
ATOM 3317 C C . GLU B 1 101 ? -1.55 18.094 29.781 1 48.38 101 GLU B C 1
ATOM 3319 O O . GLU B 1 101 ? -1.78 17.453 28.75 1 48.38 101 GLU B O 1
ATOM 3324 N N . SER B 1 102 ? -1.762 19.391 29.688 1 52.72 102 SER B N 1
ATOM 3325 C CA . SER B 1 102 ? -1.568 20.375 28.625 1 52.72 102 SER B CA 1
ATOM 3326 C C . SER B 1 102 ? -0.397 20 27.734 1 52.72 102 SER B C 1
ATOM 3328 O O . SER B 1 102 ? 0.596 19.438 28.203 1 52.72 102 SER B O 1
ATOM 3330 N N . PRO B 1 103 ? -0.68 19.75 26.453 1 56.12 103 PRO B N 1
ATOM 3331 C CA . PRO B 1 103 ? 0.491 19.516 25.609 1 56.12 103 PRO B CA 1
ATOM 3332 C C . PRO B 1 103 ? 1.711 20.312 26.047 1 56.12 103 PRO B C 1
ATOM 3334 O O . PRO B 1 103 ? 1.571 21.438 26.531 1 56.12 103 PRO B O 1
ATOM 3337 N N . ASP B 1 104 ? 2.822 19.688 26.094 1 63.25 104 ASP B N 1
ATOM 3338 C CA . ASP B 1 104 ? 4.133 20.281 26.344 1 63.25 104 ASP B CA 1
ATOM 3339 C C . ASP B 1 104 ? 4.414 21.406 25.359 1 63.25 104 ASP B C 1
ATOM 3341 O O . ASP B 1 104 ? 4.5 21.188 24.141 1 63.25 104 ASP B O 1
ATOM 3345 N N . PRO B 1 105 ? 4.188 22.672 25.719 1 71.69 105 PRO B N 1
ATOM 3346 C CA . PRO B 1 105 ? 4.492 23.812 24.859 1 71.69 105 PRO B CA 1
ATOM 3347 C C . PRO B 1 105 ? 5.773 23.625 24.047 1 71.69 105 PRO B C 1
ATOM 3349 O O . PRO B 1 105 ? 5.891 24.141 22.938 1 71.69 105 PRO B O 1
ATOM 3352 N N . GLU B 1 106 ? 6.605 22.734 24.547 1 79.5 106 GLU B N 1
ATOM 3353 C CA . GLU B 1 106 ? 7.875 22.516 23.875 1 79.5 106 GLU B CA 1
ATOM 3354 C C . GLU B 1 106 ? 7.688 21.688 22.609 1 79.5 106 GLU B C 1
ATOM 3356 O O . GLU B 1 106 ? 8.305 21.969 21.578 1 79.5 106 GLU B O 1
ATOM 3361 N N . ASN B 1 107 ? 6.762 20.797 22.688 1 88 107 ASN B N 1
ATOM 3362 C CA . ASN B 1 107 ? 6.531 19.938 21.516 1 88 107 ASN B CA 1
ATOM 3363 C C . ASN B 1 107 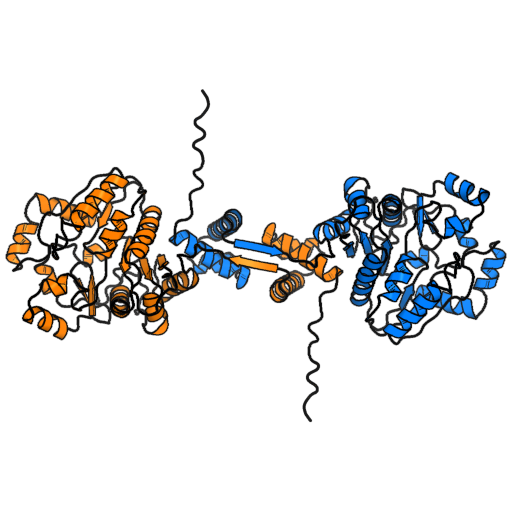? 5.871 20.719 20.375 1 88 107 ASN B C 1
ATOM 3365 O O . ASN B 1 107 ? 6.254 20.578 19.219 1 88 107 ASN B O 1
ATOM 3369 N N . LEU B 1 108 ? 4.949 21.578 20.797 1 93 108 LEU B N 1
ATOM 3370 C CA . LEU B 1 108 ? 4.309 22.422 19.797 1 93 108 LEU B CA 1
ATOM 3371 C C . LEU B 1 108 ? 5.328 23.344 19.141 1 93 108 LEU B C 1
ATOM 3373 O O . LEU B 1 108 ? 5.312 23.516 17.906 1 93 108 LEU B O 1
ATOM 3377 N N . GLY B 1 109 ? 6.211 23.844 19.953 1 93.69 109 GLY B N 1
ATOM 3378 C CA . GLY B 1 109 ? 7.242 24.734 19.453 1 93.69 109 GLY B CA 1
ATOM 3379 C C . GLY B 1 109 ? 8.18 24.078 18.453 1 93.69 109 GLY B C 1
ATOM 3380 O O . GLY B 1 109 ? 8.531 24.672 17.438 1 93.69 109 GLY B O 1
ATOM 3381 N N . GLU B 1 110 ? 8.547 22.859 18.766 1 94.31 110 GLU B N 1
ATOM 3382 C CA . GLU B 1 110 ? 9.461 22.125 17.906 1 94.31 110 GLU B CA 1
ATOM 3383 C C . GLU B 1 110 ? 8.836 21.859 16.531 1 94.31 110 GLU B C 1
ATOM 3385 O O . GLU B 1 110 ? 9.469 22.078 15.5 1 94.31 110 GLU B O 1
ATOM 3390 N N . VAL B 1 111 ? 7.605 21.438 16.547 1 94.81 111 VAL B N 1
ATOM 3391 C CA . VAL B 1 111 ? 6.918 21.141 15.297 1 94.81 111 VAL B CA 1
ATOM 3392 C C . VAL B 1 111 ? 6.695 22.422 14.508 1 94.81 111 VAL B C 1
ATOM 3394 O O . VAL B 1 111 ? 6.848 22.453 13.281 1 94.81 111 VAL B O 1
ATOM 3397 N N . ALA B 1 112 ? 6.391 23.469 15.227 1 97 112 ALA B N 1
ATOM 3398 C CA . ALA B 1 112 ? 6.215 24.766 14.578 1 97 112 ALA B CA 1
ATOM 3399 C C . ALA B 1 112 ? 7.516 25.25 13.945 1 97 112 ALA B C 1
ATOM 3401 O O . ALA B 1 112 ? 7.508 25.828 12.859 1 97 112 ALA B O 1
ATOM 3402 N N . ALA B 1 113 ? 8.609 25 14.633 1 97.19 113 ALA B N 1
ATOM 3403 C CA . ALA B 1 113 ? 9.914 25.359 14.094 1 97.19 113 ALA B CA 1
ATOM 3404 C C . ALA B 1 113 ? 10.188 24.625 12.781 1 97.19 113 ALA B C 1
ATOM 3406 O O . ALA B 1 113 ? 10.648 25.219 11.812 1 97.19 113 ALA B O 1
ATOM 3407 N N . ASP B 1 114 ? 9.867 23.359 12.766 1 95.56 114 ASP B N 1
ATOM 3408 C CA . ASP B 1 114 ? 10.047 22.562 11.555 1 95.56 114 ASP B CA 1
ATOM 3409 C C . ASP B 1 114 ? 9.164 23.078 10.422 1 95.56 114 ASP B C 1
ATOM 3411 O O . ASP B 1 114 ? 9.586 23.125 9.273 1 95.56 114 ASP B O 1
ATOM 3415 N N . LEU B 1 115 ? 7.941 23.438 10.773 1 96.62 115 LEU B N 1
ATOM 3416 C CA . LEU B 1 115 ? 7.023 23.969 9.773 1 96.62 115 LEU B CA 1
ATOM 3417 C C . LEU B 1 115 ? 7.559 25.266 9.188 1 96.62 115 LEU B C 1
ATOM 3419 O O . LEU B 1 115 ? 7.512 25.469 7.973 1 96.62 115 LEU B O 1
ATOM 3423 N N . LEU B 1 116 ? 8.047 26.094 10.023 1 96.94 116 LEU B N 1
ATOM 3424 C CA . LEU B 1 116 ? 8.594 27.375 9.555 1 96.94 116 LEU B CA 1
ATOM 3425 C C . LEU B 1 116 ? 9.766 27.141 8.609 1 96.94 116 LEU B C 1
ATOM 3427 O O . LEU B 1 116 ? 9.922 27.844 7.617 1 96.94 116 LEU B O 1
ATOM 3431 N N . GLY B 1 117 ? 10.609 26.172 8.945 1 95.12 117 GLY B N 1
ATOM 3432 C CA . GLY B 1 117 ? 11.703 25.797 8.062 1 95.12 117 GLY B CA 1
ATOM 3433 C C . GLY B 1 117 ? 11.242 25.391 6.68 1 95.12 117 GLY B C 1
ATOM 3434 O O . GLY B 1 117 ? 11.969 25.562 5.699 1 95.12 117 GLY B O 1
ATOM 3435 N N . GLU B 1 118 ? 10.07 24.891 6.641 1 93.5 118 GLU B N 1
ATOM 3436 C CA . GLU B 1 118 ? 9.461 24.438 5.395 1 93.5 118 GLU B CA 1
ATOM 3437 C C . GLU B 1 118 ? 8.844 25.609 4.629 1 93.5 118 GLU B C 1
ATOM 3439 O O . GLU B 1 118 ? 8.867 25.641 3.398 1 93.5 118 GLU B O 1
ATOM 3444 N N . LEU B 1 119 ? 8.344 26.594 5.316 1 95.56 119 LEU B N 1
ATOM 3445 C CA . LEU B 1 119 ? 7.508 27.625 4.711 1 95.56 119 LEU B CA 1
ATOM 3446 C C . LEU B 1 119 ? 8.344 28.844 4.32 1 95.56 119 LEU B C 1
ATOM 3448 O O . LEU B 1 119 ? 8.07 29.5 3.312 1 95.56 119 LEU B O 1
ATOM 3452 N N . VAL B 1 120 ? 9.375 29.156 5.098 1 97.56 120 VAL B N 1
ATOM 3453 C CA . VAL B 1 120 ? 10.172 30.344 4.863 1 97.56 120 VAL B CA 1
ATOM 3454 C C . VAL B 1 120 ? 11.141 30.109 3.709 1 97.56 120 VAL B C 1
ATOM 3456 O O . VAL B 1 120 ? 11.766 29.047 3.631 1 97.56 120 VAL B O 1
ATOM 3459 N N . THR B 1 121 ? 11.242 31.016 2.826 1 96.81 121 THR B N 1
ATOM 3460 C CA . THR B 1 121 ? 12.188 30.969 1.715 1 96.81 121 THR B CA 1
ATOM 3461 C C . THR B 1 121 ? 13.18 32.125 1.795 1 96.81 121 THR B C 1
ATOM 3463 O O . THR B 1 121 ? 12.984 33.062 2.568 1 96.81 121 THR B O 1
ATOM 3466 N N . GLU B 1 122 ? 14.188 31.969 0.973 1 97 122 GLU B N 1
ATOM 3467 C CA . GLU B 1 122 ? 15.188 33.031 0.926 1 97 122 GLU B CA 1
ATOM 3468 C C . GLU B 1 122 ? 14.57 34.344 0.491 1 97 122 GLU B C 1
ATOM 3470 O O . GLU B 1 122 ? 13.828 34.406 -0.49 1 97 122 GLU B O 1
ATOM 3475 N N . GLY B 1 123 ? 14.828 35.344 1.236 1 97 123 GLY B N 1
ATOM 3476 C CA . GLY B 1 123 ? 14.336 36.688 0.898 1 97 123 GLY B CA 1
ATOM 3477 C C . GLY B 1 123 ? 13.047 37.031 1.612 1 97 123 GLY B C 1
ATOM 3478 O O . GLY B 1 123 ? 12.609 38.188 1.576 1 97 123 GLY B O 1
ATOM 3479 N N . ASP B 1 124 ? 12.469 36.125 2.277 1 98 124 ASP B N 1
ATOM 3480 C CA . ASP B 1 124 ? 11.258 36.406 3.043 1 98 124 ASP B CA 1
ATOM 3481 C C . ASP B 1 124 ? 11.539 37.344 4.207 1 98 124 ASP B C 1
ATOM 3483 O O . ASP B 1 124 ? 12.688 37.531 4.602 1 98 124 ASP B O 1
ATOM 3487 N N . VAL B 1 125 ? 10.5 37.969 4.652 1 98.31 125 VAL B N 1
ATOM 3488 C CA . VAL B 1 125 ? 10.5 38.719 5.91 1 98.31 125 VAL B CA 1
ATOM 3489 C C . VAL B 1 125 ? 9.609 38 6.93 1 98.31 125 VAL B C 1
ATOM 3491 O O . VAL B 1 125 ? 8.391 37.938 6.754 1 98.31 125 VAL B O 1
ATOM 3494 N N . LEU B 1 126 ? 10.297 37.5 7.965 1 98.38 126 LEU B N 1
ATOM 3495 C CA . LEU B 1 126 ? 9.609 36.719 8.992 1 98.38 126 LEU B CA 1
ATOM 3496 C C . LEU B 1 126 ? 9.227 37.625 10.172 1 98.38 126 LEU B C 1
ATOM 3498 O O . LEU B 1 126 ? 10.094 38.25 10.781 1 98.38 126 LEU B O 1
ATOM 3502 N N . GLY B 1 127 ? 7.922 37.656 10.438 1 98.19 127 GLY B N 1
ATOM 3503 C CA . GLY B 1 127 ? 7.434 38.406 11.594 1 98.19 127 GLY B CA 1
ATOM 3504 C C . GLY B 1 127 ? 7.094 37.5 12.766 1 98.19 127 GLY B C 1
ATOM 3505 O O . GLY B 1 127 ? 6.41 36.5 12.602 1 98.19 127 GLY B O 1
ATOM 3506 N N . LEU B 1 128 ? 7.535 37.875 13.984 1 96.94 128 LEU B N 1
ATOM 3507 C CA . LEU B 1 128 ? 7.238 37.094 15.188 1 96.94 128 LEU B CA 1
ATOM 3508 C C . LEU B 1 128 ? 6.473 37.938 16.188 1 96.94 128 LEU B C 1
ATOM 3510 O O . LEU B 1 128 ? 6.969 39 16.641 1 96.94 128 LEU B O 1
ATOM 3514 N N . ALA B 1 129 ? 5.262 37.5 16.469 1 93.75 129 ALA B N 1
ATOM 3515 C CA . ALA B 1 129 ? 4.492 38.156 17.516 1 93.75 129 ALA B CA 1
ATOM 3516 C C . ALA B 1 129 ? 4.887 37.625 18.906 1 93.75 129 ALA B C 1
ATOM 3518 O O . ALA B 1 129 ? 5.516 36.562 19.016 1 93.75 129 ALA B O 1
ATOM 3519 N N . TRP B 1 130 ? 4.539 38.312 19.828 1 83.56 130 TRP B N 1
ATOM 3520 C CA . TRP B 1 130 ? 4.852 37.906 21.188 1 83.56 130 TRP B CA 1
ATOM 3521 C C . TRP B 1 130 ? 3.953 36.75 21.609 1 83.56 130 TRP B C 1
ATOM 3523 O O . TRP B 1 130 ? 2.756 36.719 21.312 1 83.56 130 TRP B O 1
ATOM 3533 N N . GLY B 1 131 ? 4.555 35.812 22.328 1 88 131 GLY B N 1
ATOM 3534 C CA . GLY B 1 131 ? 3.826 34.719 22.953 1 88 131 GLY B CA 1
ATOM 3535 C C . GLY B 1 131 ? 4.719 33.562 23.375 1 88 131 GLY B C 1
ATOM 3536 O O . GLY B 1 131 ? 5.797 33.344 22.797 1 88 131 GLY B O 1
ATOM 3537 N N . ARG B 1 132 ? 4.27 32.875 24.312 1 85.62 132 ARG B N 1
ATOM 3538 C CA . ARG B 1 132 ? 5.039 31.75 24.812 1 85.62 132 ARG B CA 1
ATOM 3539 C C . ARG B 1 132 ? 5.285 30.719 23.719 1 85.62 132 ARG B C 1
ATOM 3541 O O . ARG B 1 132 ? 6.387 30.188 23.594 1 85.62 132 ARG B O 1
ATOM 3548 N N . SER B 1 133 ? 4.297 30.484 22.984 1 90 133 SER B N 1
ATOM 3549 C CA . SER B 1 133 ? 4.41 29.484 21.922 1 90 133 SER B CA 1
ATOM 3550 C C . SER B 1 133 ? 5.43 29.922 20.875 1 90 133 SER B C 1
ATOM 3552 O O . SER B 1 133 ? 6.223 29.094 20.391 1 90 133 SER B O 1
ATOM 3554 N N . THR B 1 134 ? 5.398 31.172 20.484 1 93.06 134 THR B N 1
ATOM 3555 C CA . THR B 1 134 ? 6.344 31.688 19.5 1 93.06 134 THR B CA 1
ATOM 3556 C C . THR B 1 134 ? 7.766 31.656 20.047 1 93.06 134 THR B C 1
ATOM 3558 O O . THR B 1 134 ? 8.719 31.391 19.312 1 93.06 134 THR B O 1
ATOM 3561 N N . ILE B 1 135 ? 7.887 31.922 21.281 1 90.5 135 ILE B N 1
ATOM 3562 C CA . ILE B 1 135 ? 9.195 31.906 21.938 1 90.5 135 ILE B CA 1
ATOM 3563 C C . ILE B 1 135 ? 9.75 30.484 21.938 1 90.5 135 ILE B C 1
ATOM 3565 O O . ILE B 1 135 ? 10.914 30.266 21.594 1 90.5 135 ILE B O 1
ATOM 3569 N N . HIS B 1 136 ? 8.922 29.531 22.328 1 92.12 136 HIS B N 1
ATOM 3570 C CA . HIS B 1 136 ? 9.336 28.125 22.297 1 92.12 136 HIS B CA 1
ATOM 3571 C C . HIS B 1 136 ? 9.703 27.688 20.891 1 92.12 136 HIS B C 1
ATOM 3573 O O . HIS B 1 136 ? 10.672 26.938 20.703 1 92.12 136 HIS B O 1
ATOM 3579 N N . MET B 1 137 ? 8.945 28.094 19.984 1 95.81 137 MET B N 1
ATOM 3580 C CA . MET B 1 137 ? 9.234 27.781 18.578 1 95.81 137 MET B CA 1
ATOM 3581 C C . MET B 1 137 ? 10.594 28.344 18.172 1 95.81 137 MET B C 1
ATOM 3583 O O . MET B 1 137 ? 11.406 27.625 17.578 1 95.81 137 MET B O 1
ATOM 3587 N N . ALA B 1 138 ? 10.852 29.578 18.5 1 95.31 138 ALA B N 1
ATOM 3588 C CA . ALA B 1 138 ? 12.117 30.219 18.141 1 95.31 138 ALA B CA 1
ATOM 3589 C C . ALA B 1 138 ? 13.297 29.484 18.781 1 95.31 138 ALA B C 1
ATOM 3591 O O . ALA B 1 138 ? 14.344 29.328 18.141 1 95.31 138 ALA B O 1
ATOM 3592 N N . ALA B 1 139 ? 13.062 29.016 19.969 1 93.38 139 ALA B N 1
ATOM 3593 C CA . ALA B 1 139 ? 14.109 28.297 20.688 1 93.38 139 ALA B CA 1
ATOM 3594 C C . ALA B 1 139 ? 14.43 26.969 20 1 93.38 139 ALA B C 1
ATOM 3596 O O . ALA B 1 139 ? 15.555 26.469 20.094 1 93.38 139 ALA B O 1
ATOM 3597 N N . ALA B 1 140 ? 13.508 26.453 19.312 1 95 140 ALA B N 1
ATOM 3598 C CA . ALA B 1 140 ? 13.648 25.141 18.688 1 95 140 ALA B CA 1
ATOM 3599 C C . ALA B 1 140 ? 14.125 25.25 17.25 1 95 140 ALA B C 1
ATOM 3601 O O . ALA B 1 140 ? 14.375 24.25 16.578 1 95 140 ALA B O 1
ATOM 3602 N N . LEU B 1 141 ? 14.258 26.469 16.766 1 96 141 LEU B N 1
ATOM 3603 C CA . LEU B 1 141 ? 14.641 26.656 15.367 1 96 141 LEU B CA 1
ATOM 3604 C C . LEU B 1 141 ? 16.047 26.156 15.117 1 96 141 LEU B C 1
ATOM 3606 O O . LEU B 1 141 ? 16.984 26.5 15.852 1 96 141 LEU B O 1
ATOM 3610 N N . ASP B 1 142 ? 16.25 25.312 14.078 1 94 142 ASP B N 1
ATOM 3611 C CA . ASP B 1 142 ? 17.578 24.797 13.766 1 94 142 ASP B CA 1
ATOM 3612 C C . ASP B 1 142 ? 18.016 25.219 12.367 1 94 142 ASP B C 1
ATOM 3614 O O . ASP B 1 142 ? 19.219 25.281 12.078 1 94 142 ASP B O 1
ATOM 3618 N N . ARG B 1 143 ? 17.094 25.453 11.5 1 92.88 143 ARG B N 1
ATOM 3619 C CA . ARG B 1 143 ? 17.453 25.859 10.141 1 92.88 143 ARG B CA 1
ATOM 3620 C C . ARG B 1 143 ? 16.391 26.812 9.57 1 92.88 143 ARG B C 1
ATOM 3622 O O . ARG B 1 143 ? 15.195 26.609 9.773 1 92.88 143 ARG B O 1
ATOM 3629 N N . LEU B 1 144 ? 16.828 27.875 9 1 95.5 144 LEU B N 1
ATOM 3630 C CA . LEU B 1 144 ? 16.031 28.844 8.266 1 95.5 144 LEU B CA 1
ATOM 3631 C C . LEU B 1 144 ? 16.828 29.438 7.105 1 95.5 144 LEU B C 1
ATOM 3633 O O . LEU B 1 144 ? 18.016 29.75 7.254 1 95.5 144 LEU B O 1
ATOM 3637 N N . PRO B 1 145 ? 16.266 29.438 5.984 1 96.12 145 PRO B N 1
ATOM 3638 C CA . PRO B 1 145 ? 16.953 30.188 4.926 1 96.12 145 PRO B CA 1
ATOM 3639 C C . PRO B 1 145 ? 17.219 31.641 5.301 1 96.12 145 PRO B C 1
ATOM 3641 O O . PRO B 1 145 ? 16.562 32.188 6.195 1 96.12 145 PRO B O 1
ATOM 3644 N N . PRO B 1 146 ? 18.141 32.188 4.598 1 97.25 146 PRO B N 1
ATOM 3645 C CA . PRO B 1 146 ? 18.391 33.625 4.879 1 97.25 146 PRO B CA 1
ATOM 3646 C C . PRO B 1 146 ? 17.156 34.5 4.695 1 97.25 146 PRO B C 1
ATOM 3648 O O . PRO B 1 146 ? 16.578 34.531 3.605 1 97.25 146 PRO B O 1
ATOM 3651 N N . CYS B 1 147 ? 16.812 35.156 5.809 1 97.81 147 CYS B N 1
ATOM 3652 C CA . CYS B 1 147 ? 15.648 36.031 5.789 1 97.81 147 CYS B CA 1
ATOM 3653 C C . CYS B 1 147 ? 15.758 37.094 6.863 1 97.81 147 CYS B C 1
ATOM 3655 O O . CYS B 1 147 ? 16.578 37 7.77 1 97.81 147 CYS B O 1
ATOM 3657 N N . THR B 1 148 ? 14.984 38.188 6.672 1 97.56 148 THR B N 1
ATOM 3658 C CA . THR B 1 148 ? 14.875 39.219 7.68 1 97.56 148 THR B CA 1
ATOM 3659 C C . THR B 1 148 ? 13.828 38.875 8.734 1 97.56 148 THR B C 1
ATOM 3661 O O . THR B 1 148 ? 12.758 38.344 8.398 1 97.56 148 THR B O 1
ATOM 3664 N N . VAL B 1 149 ? 14.227 39.094 10.031 1 97.88 149 VAL B N 1
ATOM 3665 C CA . VAL B 1 149 ? 13.297 38.781 11.117 1 97.88 149 VAL B CA 1
ATOM 3666 C C . VAL B 1 149 ? 12.867 40.031 11.828 1 97.88 149 VAL B C 1
ATOM 3668 O O . VAL B 1 149 ? 13.703 40.844 12.242 1 97.88 149 VAL B O 1
ATOM 3671 N N . VAL B 1 150 ? 11.531 40.188 11.945 1 96.88 150 VAL B N 1
ATOM 3672 C CA . VAL B 1 150 ? 10.977 41.406 12.516 1 96.88 150 VAL B CA 1
ATOM 3673 C C . VAL B 1 150 ? 10.062 41.062 13.688 1 96.88 150 VAL B C 1
ATOM 3675 O O . VAL B 1 150 ? 9.312 40.094 13.633 1 96.88 150 VAL B O 1
ATOM 3678 N N . GLN B 1 151 ? 10.188 41.812 14.766 1 95.5 151 GLN B N 1
ATOM 3679 C CA . GLN B 1 151 ? 9.258 41.656 15.883 1 95.5 151 GLN B CA 1
ATOM 3680 C C . GLN B 1 151 ? 7.941 42.375 15.594 1 95.5 151 GLN B C 1
ATOM 3682 O O . GLN B 1 151 ? 7.941 43.531 15.156 1 95.5 151 GLN B O 1
ATOM 3687 N N . LEU B 1 152 ? 6.797 41.75 15.914 1 95.75 152 LEU B N 1
ATOM 3688 C CA . LEU B 1 152 ? 5.508 42.281 15.516 1 95.75 152 LEU B CA 1
ATOM 3689 C C . LEU B 1 152 ? 4.797 42.906 16.703 1 95.75 152 LEU B C 1
ATOM 3691 O O . LEU B 1 152 ? 3.816 43.656 16.531 1 95.75 152 LEU B O 1
ATOM 3695 N N . THR B 1 153 ? 5.215 42.562 17.891 1 92.81 153 THR B N 1
ATOM 3696 C CA . THR B 1 153 ? 4.598 43.031 19.109 1 92.81 153 THR B CA 1
ATOM 3697 C C . THR B 1 153 ? 5.66 43.5 20.109 1 92.81 153 THR B C 1
ATOM 3699 O O . THR B 1 153 ? 6.746 42.906 20.172 1 92.81 153 THR B O 1
ATOM 3702 N N . GLY B 1 154 ? 5.324 44.469 20.844 1 90.06 154 GLY B N 1
ATOM 3703 C CA . GLY B 1 154 ? 6.223 44.938 21.891 1 90.06 154 GLY B CA 1
ATOM 3704 C C . GLY B 1 154 ? 6.48 43.906 22.953 1 90.06 154 GLY B C 1
ATOM 3705 O O . GLY B 1 154 ? 6.008 42.75 22.859 1 90.06 154 GLY B O 1
ATOM 3706 N N . VAL B 1 155 ? 7.258 44.281 24.016 1 83.88 155 VAL B N 1
ATOM 3707 C CA . VAL B 1 155 ? 7.758 43.344 25.016 1 83.88 155 VAL B CA 1
ATOM 3708 C C . VAL B 1 155 ? 6.844 43.375 26.234 1 83.88 155 VAL B C 1
ATOM 3710 O O . VAL B 1 155 ? 6.277 44.406 26.594 1 83.88 155 VAL B O 1
ATOM 3713 N N . TYR B 1 156 ? 6.629 42.219 26.734 1 78.06 156 TYR B N 1
ATOM 3714 C CA . TYR B 1 156 ? 5.988 42.094 28.047 1 78.06 156 TYR B CA 1
ATOM 3715 C C . TYR B 1 156 ? 6.812 41.188 28.969 1 78.06 156 TYR B C 1
ATOM 3717 O O . TYR B 1 156 ? 7.223 40.094 28.578 1 78.06 156 TYR B O 1
ATOM 3725 N N . ASP B 1 157 ? 7.297 41.75 30.156 1 63.91 157 ASP B N 1
ATOM 3726 C CA . ASP B 1 157 ? 8.055 41 31.156 1 63.91 157 ASP B CA 1
ATOM 3727 C C . ASP B 1 157 ? 7.121 40.281 32.125 1 63.91 157 ASP B C 1
ATOM 3729 O O . ASP B 1 157 ? 6.547 40.906 33.031 1 63.91 157 ASP B O 1
ATOM 3733 N N . ALA B 1 158 ? 6.477 39.125 32 1 54.44 158 ALA B N 1
ATOM 3734 C CA . ALA B 1 158 ? 5.629 38.406 32.938 1 54.44 158 ALA B CA 1
ATOM 3735 C C . ALA B 1 158 ? 6.473 37.688 34 1 54.44 158 ALA B C 1
ATOM 3737 O O . ALA B 1 158 ? 6.133 36.594 34.406 1 54.44 158 ALA B O 1
ATOM 3738 N N . GLY B 1 159 ? 7.656 38.438 34.844 1 48.59 159 GLY B N 1
ATOM 3739 C CA . GLY B 1 159 ? 8.461 37.75 35.844 1 48.59 159 GLY B CA 1
ATOM 3740 C C . GLY B 1 159 ? 9.422 36.719 35.25 1 48.59 159 GLY B C 1
ATOM 3741 O O . GLY B 1 159 ? 10.188 36.094 35.969 1 48.59 159 GLY B O 1
ATOM 3742 N N . THR B 1 160 ? 9.117 36 34.469 1 46.22 160 THR B N 1
ATOM 3743 C CA . THR B 1 160 ? 10.109 35.094 33.906 1 46.22 160 THR B CA 1
ATOM 3744 C C . THR B 1 160 ? 11.25 35.875 33.25 1 46.22 160 THR B C 1
ATOM 3746 O O . THR B 1 160 ? 11.07 37 32.812 1 46.22 160 THR B O 1
ATOM 3749 N N . ALA B 1 161 ? 12.523 35.625 33.844 1 39.84 161 ALA B N 1
ATOM 3750 C CA . ALA B 1 161 ? 13.758 36.312 33.438 1 39.84 161 ALA B CA 1
ATOM 3751 C C . ALA B 1 161 ? 13.594 37 32.094 1 39.84 161 ALA B C 1
ATOM 3753 O O . ALA B 1 161 ? 12.695 36.656 31.328 1 39.84 161 ALA B O 1
ATOM 3754 N N . GLU B 1 162 ? 14.812 37.562 31.391 1 45.56 162 GLU B N 1
ATOM 3755 C CA . GLU B 1 162 ? 15.117 38.188 30.109 1 45.56 162 GLU B CA 1
ATOM 3756 C C . GLU B 1 162 ? 14.109 37.75 29.047 1 45.56 162 GLU B C 1
ATOM 3758 O O . GLU B 1 162 ? 13.609 36.625 29.062 1 45.56 162 GLU B O 1
ATOM 3763 N N . ARG B 1 163 ? 13.602 38.906 28.141 1 56.81 163 ARG B N 1
ATOM 3764 C CA . ARG B 1 163 ? 12.617 39.406 27.188 1 56.81 163 ARG B CA 1
ATOM 3765 C C . ARG B 1 163 ? 12.406 38.438 26.031 1 56.81 163 ARG B C 1
ATOM 3767 O O . ARG B 1 163 ? 13.164 38.438 25.062 1 56.81 163 ARG B O 1
ATOM 3774 N N . GLY B 1 164 ? 11.828 37.469 26.203 1 78.38 164 GLY B N 1
ATOM 3775 C CA . GLY B 1 164 ? 11.578 36.25 25.438 1 78.38 164 GLY B CA 1
ATOM 3776 C C . GLY B 1 164 ? 11.32 36.531 23.969 1 78.38 164 GLY B C 1
ATOM 3777 O O . GLY B 1 164 ? 11.93 35.906 23.094 1 78.38 164 GLY B O 1
ATOM 3778 N N . SER B 1 165 ? 10.555 37.688 23.828 1 83.69 165 SER B N 1
ATOM 3779 C CA . SER B 1 165 ? 10.188 37.938 22.438 1 83.69 165 SER B CA 1
ATOM 3780 C C . SER B 1 165 ? 11.359 38.469 21.641 1 83.69 165 SER B C 1
ATOM 3782 O O . SER B 1 165 ? 11.578 38.062 20.5 1 83.69 165 SER B O 1
ATOM 3784 N N . VAL B 1 166 ? 12.195 39.438 22.297 1 87.81 166 VAL B N 1
ATOM 3785 C CA . VAL B 1 166 ? 13.359 40 21.625 1 87.81 166 VAL B CA 1
ATOM 3786 C C . VAL B 1 166 ? 14.391 38.906 21.344 1 87.81 166 VAL B C 1
ATOM 3788 O O . VAL B 1 166 ? 14.953 38.844 20.25 1 87.81 166 VAL B O 1
ATOM 3791 N N . GLU B 1 167 ? 14.578 38.125 22.312 1 89.88 167 GLU B N 1
ATOM 3792 C CA . GLU B 1 167 ? 15.516 37.031 22.156 1 89.88 167 GLU B CA 1
ATOM 3793 C C . GLU B 1 167 ? 15.047 36.062 21.062 1 89.88 167 GLU B C 1
ATOM 3795 O O . GLU B 1 167 ? 15.859 35.531 20.312 1 89.88 167 GLU B O 1
ATOM 3800 N N . ALA B 1 168 ? 13.781 35.875 21.016 1 93.81 168 ALA B N 1
ATOM 3801 C CA . ALA B 1 168 ? 13.227 35 19.969 1 93.81 168 ALA B CA 1
ATOM 3802 C C . ALA B 1 168 ? 13.562 35.562 18.578 1 93.81 168 ALA B C 1
ATOM 3804 O O . ALA B 1 168 ? 13.969 34.781 17.688 1 93.81 168 ALA B O 1
ATOM 3805 N N . VAL B 1 169 ? 13.43 36.844 18.375 1 95.06 169 VAL B N 1
ATOM 3806 C CA . VAL B 1 169 ? 13.719 37.5 17.109 1 95.06 169 VAL B CA 1
ATOM 3807 C C . VAL B 1 169 ? 15.211 37.375 16.797 1 95.06 169 VAL B C 1
ATOM 3809 O O . VAL B 1 169 ? 15.586 37.062 15.664 1 95.06 169 VAL B O 1
ATOM 3812 N N . ARG B 1 170 ? 15.984 37.562 17.766 1 94.5 170 ARG B N 1
ATOM 3813 C CA . ARG B 1 170 ? 17.422 37.469 17.578 1 94.5 170 ARG B CA 1
ATOM 3814 C C . ARG B 1 170 ? 17.859 36.062 17.234 1 94.5 170 ARG B C 1
ATOM 3816 O O . ARG B 1 170 ? 18.688 35.844 16.344 1 94.5 170 ARG B O 1
ATOM 3823 N N . ARG B 1 171 ? 17.328 35.188 17.938 1 95.44 171 ARG B N 1
ATOM 3824 C CA . ARG B 1 171 ? 17.656 33.781 17.688 1 95.44 171 ARG B CA 1
ATOM 3825 C C . ARG B 1 171 ? 17.266 33.375 16.266 1 95.44 171 ARG B C 1
ATOM 3827 O O . ARG B 1 171 ? 18.047 32.75 15.555 1 95.44 171 ARG B O 1
ATOM 3834 N N . ALA B 1 172 ? 16.078 33.719 15.883 1 97.44 172 ALA B N 1
ATOM 3835 C CA . ALA B 1 172 ? 15.625 33.375 14.531 1 97.44 172 ALA B CA 1
ATOM 3836 C C . ALA B 1 172 ? 16.531 34 13.477 1 97.44 172 ALA B C 1
ATOM 3838 O O . ALA B 1 172 ? 16.859 33.375 12.477 1 97.44 172 ALA B O 1
ATOM 3839 N N . ALA B 1 173 ? 16.906 35.219 13.719 1 97.25 173 ALA B N 1
ATOM 3840 C CA . ALA B 1 173 ? 17.797 35.906 12.797 1 97.25 173 ALA B CA 1
ATOM 3841 C C . ALA B 1 173 ? 19.156 35.219 12.75 1 97.25 173 ALA B C 1
ATOM 3843 O O . ALA B 1 173 ? 19.766 35.094 11.68 1 97.25 173 ALA B O 1
ATOM 3844 N N . GLN B 1 174 ? 19.594 34.812 13.875 1 97.06 174 GLN B N 1
ATOM 3845 C CA . GLN B 1 174 ? 20.859 34.094 13.953 1 97.06 174 GLN B CA 1
ATOM 3846 C C . GLN B 1 174 ? 20.812 32.812 13.156 1 97.06 174 GLN B C 1
ATOM 3848 O O . GLN B 1 174 ? 21.75 32.5 12.398 1 97.06 174 GLN B O 1
ATOM 3853 N N . VAL B 1 175 ? 19.797 32.062 13.344 1 97.12 175 VAL B N 1
ATOM 3854 C CA . VAL B 1 175 ? 19.641 30.781 12.664 1 97.12 175 VAL B CA 1
ATOM 3855 C C . VAL B 1 175 ? 19.531 31 11.156 1 97.12 175 VAL B C 1
ATOM 3857 O O . VAL B 1 175 ? 20.094 30.234 10.367 1 97.12 175 VAL B O 1
ATOM 3860 N N . SER B 1 176 ? 18.875 32.062 10.703 1 97.25 176 SER B N 1
ATOM 3861 C CA . SER B 1 176 ? 18.641 32.312 9.289 1 97.25 176 SER B CA 1
ATOM 3862 C C . SER B 1 176 ? 19.859 32.969 8.648 1 97.25 176 SER B C 1
ATOM 3864 O O . SER B 1 176 ? 20.016 32.938 7.426 1 97.25 176 SER B O 1
ATOM 3866 N N . GLY B 1 177 ? 20.672 33.625 9.453 1 96.69 177 GLY B N 1
ATOM 3867 C CA . GLY B 1 177 ? 21.781 34.438 8.953 1 96.69 177 GLY B CA 1
ATOM 3868 C C . GLY B 1 177 ? 21.344 35.781 8.43 1 96.69 177 GLY B C 1
ATOM 3869 O O . GLY B 1 177 ? 22.078 36.438 7.672 1 96.69 177 GLY B O 1
ATOM 3870 N N . GLY B 1 178 ? 20.188 36.156 8.742 1 96.5 178 GLY B N 1
ATOM 3871 C CA . GLY B 1 178 ? 19.672 37.438 8.273 1 96.5 178 GLY B CA 1
ATOM 3872 C C . GLY B 1 178 ? 19.688 38.531 9.344 1 96.5 178 GLY B C 1
ATOM 3873 O O . GLY B 1 178 ? 20.391 38.406 10.344 1 96.5 178 GLY B O 1
ATOM 3874 N N . GLU B 1 179 ? 18.953 39.594 9.102 1 96 179 GLU B N 1
ATOM 3875 C CA . GLU B 1 179 ? 18.875 40.75 10 1 96 179 GLU B CA 1
ATOM 3876 C C . GLU B 1 179 ? 17.734 40.594 11 1 96 179 GLU B C 1
ATOM 3878 O O . GLU B 1 179 ? 16.703 40.031 10.68 1 96 179 GLU B O 1
ATOM 3883 N N . ALA B 1 180 ? 18.016 41.188 12.172 1 96 180 ALA B N 1
ATOM 3884 C CA . ALA B 1 180 ? 16.984 41.25 13.195 1 96 180 ALA B CA 1
ATOM 3885 C C . ALA B 1 180 ? 16.5 42.688 13.406 1 96 180 ALA B C 1
ATOM 3887 O O . ALA B 1 180 ? 17.312 43.625 13.414 1 96 180 ALA B O 1
ATOM 3888 N N . HIS B 1 181 ? 15.242 42.812 13.516 1 94.75 181 HIS B N 1
ATOM 3889 C CA . HIS B 1 181 ? 14.633 44.125 13.82 1 94.75 181 HIS B CA 1
ATOM 3890 C C . HIS B 1 181 ? 13.711 44.031 15.031 1 94.75 181 HIS B C 1
ATOM 3892 O O . HIS B 1 181 ? 12.484 43.969 14.883 1 94.75 181 HIS B O 1
ATOM 3898 N N . PRO B 1 182 ? 14.273 44.062 16.219 1 92.19 182 PRO B N 1
ATOM 3899 C CA . PRO B 1 182 ? 13.477 44 17.438 1 92.19 182 PRO B CA 1
ATOM 3900 C C . PRO B 1 182 ? 12.773 45.312 17.766 1 92.19 182 PRO B C 1
ATOM 3902 O O . PRO B 1 182 ? 13.133 46.375 17.203 1 92.19 182 PRO B O 1
ATOM 3905 N N . ILE B 1 183 ? 11.703 45.219 18.547 1 91.56 183 ILE B N 1
ATOM 3906 C CA . ILE B 1 183 ? 11 46.375 19.078 1 91.56 183 ILE B CA 1
ATOM 3907 C C . ILE B 1 183 ? 11.227 46.469 20.594 1 91.56 183 ILE B C 1
ATOM 3909 O O . ILE B 1 183 ? 10.695 45.656 21.344 1 91.56 183 ILE B O 1
ATOM 3913 N N . TYR B 1 184 ? 11.984 47.5 20.922 1 87.94 184 TYR B N 1
ATOM 3914 C CA . TYR B 1 184 ? 12.258 47.719 22.344 1 87.94 184 TYR B CA 1
ATOM 3915 C C . TYR B 1 184 ? 11.266 48.688 22.953 1 87.94 184 TYR B C 1
ATOM 3917 O O . TYR B 1 184 ? 11.594 49.844 23.203 1 87.94 184 TYR B O 1
ATOM 3925 N N . ALA B 1 185 ? 10.094 48.281 23.062 1 89.88 185 ALA B N 1
ATOM 3926 C CA . ALA B 1 185 ? 9 49.062 23.641 1 89.88 185 ALA B CA 1
ATOM 3927 C C . ALA B 1 185 ? 7.992 48.156 24.344 1 89.88 185 ALA B C 1
ATOM 3929 O O . ALA B 1 185 ? 7.832 47 23.969 1 89.88 185 ALA B O 1
ATOM 3930 N N . PRO B 1 186 ? 7.414 48.688 25.438 1 89.44 186 PRO B N 1
ATOM 3931 C CA . PRO B 1 186 ? 6.352 47.875 26.047 1 89.44 186 PRO B CA 1
ATOM 3932 C C . PRO B 1 186 ? 5.211 47.562 25.078 1 89.44 186 PRO B C 1
ATOM 3934 O O . PRO B 1 186 ? 4.879 48.406 24.234 1 89.44 186 PRO B O 1
ATOM 3937 N N . MET B 1 187 ? 4.645 46.438 25.203 1 90.5 187 MET B N 1
ATOM 3938 C CA . MET B 1 187 ? 3.516 46.062 24.359 1 90.5 187 MET B CA 1
ATOM 3939 C C . MET B 1 187 ? 2.295 46.906 24.656 1 90.5 187 MET B C 1
ATOM 3941 O O . MET B 1 187 ? 1.608 47.375 23.734 1 90.5 187 MET B O 1
ATOM 3945 N N . LEU B 1 188 ? 2.057 47.156 25.953 1 92 188 LEU B N 1
ATOM 3946 C CA . LEU B 1 188 ? 0.885 47.906 26.391 1 92 188 LEU B CA 1
ATOM 3947 C C . LEU B 1 188 ? 1.298 49.188 27.094 1 92 188 LEU B C 1
ATOM 3949 O O . LEU B 1 188 ? 2.15 49.156 27.984 1 92 188 LEU B O 1
ATOM 3953 N N . LEU B 1 189 ? 0.712 50.312 26.641 1 93.12 189 LEU B N 1
ATOM 3954 C CA . LEU B 1 189 ? 0.971 51.625 27.219 1 93.12 189 LEU B CA 1
ATOM 3955 C C . LEU B 1 189 ? -0.254 52.125 27.969 1 93.12 189 LEU B C 1
ATOM 3957 O O . LEU B 1 189 ? -1.357 51.594 27.797 1 93.12 189 LEU B O 1
ATOM 3961 N N . PRO B 1 190 ? -0.093 53.062 28.812 1 90.06 190 PRO B N 1
ATOM 3962 C CA . PRO B 1 190 ? -1.207 53.5 29.656 1 90.06 190 PRO B CA 1
ATOM 3963 C C . PRO B 1 190 ? -2.291 54.219 28.844 1 90.06 190 PRO B C 1
ATOM 3965 O O . PRO B 1 190 ? -3.465 54.219 29.234 1 90.06 190 PRO B O 1
ATOM 3968 N N . ASP B 1 191 ? -1.895 54.875 27.688 1 93.31 191 ASP B N 1
ATOM 3969 C CA . ASP B 1 191 ? -2.859 55.594 26.891 1 93.31 191 ASP B CA 1
ATOM 3970 C C . ASP B 1 191 ? -2.412 55.688 25.422 1 93.31 191 ASP B C 1
ATOM 3972 O O . ASP B 1 191 ? -1.232 55.5 25.125 1 93.31 191 ASP B O 1
ATOM 3976 N N . PRO B 1 192 ? -3.42 56 24.594 1 94.12 192 PRO B N 1
ATOM 3977 C CA . PRO B 1 192 ? -3.139 56.031 23.156 1 94.12 192 PRO B CA 1
ATOM 3978 C C . PRO B 1 192 ? -2.096 57.062 22.766 1 94.12 192 PRO B C 1
ATOM 3980 O O . PRO B 1 192 ? -1.32 56.844 21.828 1 94.12 192 PRO B O 1
ATOM 3983 N N . ALA B 1 193 ? -2.092 58.125 23.422 1 95.56 193 ALA B N 1
ATOM 3984 C CA . ALA B 1 193 ? -1.148 59.188 23.078 1 95.56 193 ALA B CA 1
ATOM 3985 C C . ALA B 1 193 ? 0.291 58.75 23.312 1 95.56 193 ALA B C 1
ATOM 3987 O O . ALA B 1 193 ? 1.171 59.031 22.484 1 95.56 193 ALA B O 1
ATOM 3988 N N . THR B 1 194 ? 0.516 58.094 24.438 1 94.69 194 THR B N 1
ATOM 3989 C CA . THR B 1 194 ? 1.84 57.562 24.734 1 94.69 194 THR B CA 1
ATOM 3990 C C . THR B 1 194 ? 2.244 56.531 23.703 1 94.69 194 THR B C 1
ATOM 3992 O O . THR B 1 194 ? 3.389 56.5 23.234 1 94.69 194 THR B O 1
ATOM 3995 N N . ALA B 1 195 ? 1.313 55.656 23.359 1 94.62 195 ALA B N 1
ATOM 3996 C CA . ALA B 1 195 ? 1.571 54.656 22.328 1 94.62 195 ALA B CA 1
ATOM 3997 C C . ALA B 1 195 ? 1.941 55.281 21 1 94.62 195 ALA B C 1
ATOM 3999 O O . ALA B 1 195 ? 2.898 54.875 20.344 1 94.62 195 ALA B O 1
ATOM 4000 N N . ALA B 1 196 ? 1.184 56.344 20.594 1 93.69 196 ALA B N 1
ATOM 4001 C CA . ALA B 1 196 ? 1.438 57.031 19.344 1 93.69 196 ALA B CA 1
ATOM 4002 C C . ALA B 1 196 ? 2.822 57.688 19.344 1 93.69 196 ALA B C 1
ATOM 4004 O O . ALA B 1 196 ? 3.525 57.656 18.328 1 93.69 196 ALA B O 1
ATOM 4005 N N . ALA B 1 197 ? 3.158 58.219 20.438 1 94.25 197 ALA B N 1
ATOM 4006 C CA . ALA B 1 197 ? 4.465 58.844 20.578 1 94.25 197 ALA B CA 1
ATOM 4007 C C . ALA B 1 197 ? 5.59 57.844 20.422 1 94.25 197 ALA B C 1
ATOM 4009 O O . ALA B 1 197 ? 6.582 58.094 19.734 1 94.25 197 ALA B O 1
ATOM 4010 N N . LEU B 1 198 ? 5.445 56.75 21.078 1 92.38 198 LEU B N 1
ATOM 4011 C CA . LEU B 1 198 ? 6.465 55.719 20.969 1 92.38 198 LEU B CA 1
ATOM 4012 C C . LEU B 1 198 ? 6.551 55.188 19.547 1 92.38 198 LEU B C 1
ATOM 4014 O O . LEU B 1 198 ? 7.645 54.906 19.047 1 92.38 198 LEU B O 1
ATOM 4018 N N . ARG B 1 199 ? 5.414 54.969 18.859 1 92.38 199 ARG B N 1
ATOM 4019 C CA . ARG B 1 199 ? 5.375 54.469 17.5 1 92.38 199 ARG B CA 1
ATOM 4020 C C . ARG B 1 199 ? 6.137 55.406 16.547 1 92.38 199 ARG B C 1
ATOM 4022 O O . ARG B 1 199 ? 6.676 54.969 15.539 1 92.38 199 ARG B O 1
ATOM 4029 N N . SER B 1 200 ? 6.184 56.656 16.938 1 91.5 200 SER B N 1
ATOM 4030 C CA . SER B 1 200 ? 6.805 57.656 16.078 1 91.5 200 SER B CA 1
ATOM 4031 C C . SER B 1 200 ? 8.305 57.75 16.328 1 91.5 200 SER B C 1
ATOM 4033 O O . SER B 1 200 ? 9.031 58.375 15.555 1 91.5 200 SER B O 1
ATOM 4035 N N . GLN B 1 201 ? 8.727 57.094 17.438 1 91.62 201 GLN B N 1
ATOM 4036 C CA . GLN B 1 201 ? 10.164 57.094 17.688 1 91.62 201 GLN B CA 1
ATOM 4037 C C . GLN B 1 201 ? 10.914 56.344 16.594 1 91.62 201 GLN B C 1
ATOM 4039 O O . GLN B 1 201 ? 10.484 55.281 16.141 1 91.62 201 GLN B O 1
ATOM 4044 N N . THR B 1 202 ? 12.016 56.875 16.172 1 87.25 202 THR B N 1
ATOM 4045 C CA . THR B 1 202 ? 12.75 56.438 14.992 1 87.25 202 THR B CA 1
ATOM 4046 C C . THR B 1 202 ? 13.031 54.938 15.039 1 87.25 202 THR B C 1
ATOM 4048 O O . THR B 1 202 ? 12.773 54.219 14.07 1 87.25 202 THR B O 1
ATOM 4051 N N . GLY B 1 203 ? 13.617 54.438 16.141 1 83.38 203 GLY B N 1
ATOM 4052 C CA . GLY B 1 203 ? 13.93 53.031 16.266 1 83.38 203 GLY B CA 1
ATOM 4053 C C . GLY B 1 203 ? 12.711 52.125 16.125 1 83.38 203 GLY B C 1
ATOM 4054 O O . GLY B 1 203 ? 12.75 51.125 15.422 1 83.38 203 GLY B O 1
ATOM 4055 N N . ILE B 1 204 ? 11.617 52.469 16.734 1 89.06 204 ILE B N 1
ATOM 4056 C CA . ILE B 1 204 ? 10.383 51.719 16.703 1 89.06 204 ILE B CA 1
ATOM 4057 C C . ILE B 1 204 ? 9.711 51.875 15.336 1 89.06 204 ILE B C 1
ATOM 4059 O O . ILE B 1 204 ? 9.227 50.875 14.758 1 89.06 204 ILE B O 1
ATOM 4063 N N . ALA B 1 205 ? 9.727 53.062 14.781 1 89.75 205 ALA B N 1
ATOM 4064 C CA . ALA B 1 205 ? 9.133 53.375 13.484 1 89.75 205 ALA B CA 1
ATOM 4065 C C . ALA B 1 205 ? 9.789 52.531 12.383 1 89.75 205 ALA B C 1
ATOM 4067 O O . ALA B 1 205 ? 9.125 52.125 11.43 1 89.75 205 ALA B O 1
ATOM 4068 N N . ARG B 1 206 ? 11.016 52.281 12.5 1 86.75 206 ARG B N 1
ATOM 4069 C CA . ARG B 1 206 ? 11.734 51.5 11.516 1 86.75 206 ARG B CA 1
ATOM 4070 C C . ARG B 1 206 ? 11.219 50.062 11.5 1 86.75 206 ARG B C 1
ATOM 4072 O O . ARG B 1 206 ? 11.047 49.469 10.438 1 86.75 206 ARG B O 1
ATOM 4079 N N . ALA B 1 207 ? 11.055 49.531 12.633 1 87.38 207 ALA B N 1
ATOM 4080 C CA . ALA B 1 207 ? 10.508 48.188 12.703 1 87.38 207 ALA B CA 1
ATOM 4081 C C . ALA B 1 207 ? 9.109 48.125 12.086 1 87.38 207 ALA B C 1
ATOM 4083 O O . ALA B 1 207 ? 8.773 47.188 11.383 1 87.38 207 ALA B O 1
ATOM 4084 N N . PHE B 1 208 ? 8.297 49.156 12.297 1 91.69 208 PHE B N 1
ATOM 4085 C CA . PHE B 1 208 ? 6.934 49.219 11.797 1 91.69 208 PHE B CA 1
ATOM 4086 C C . PHE B 1 208 ? 6.914 49.25 10.273 1 91.69 208 PHE B C 1
ATOM 4088 O O . PHE B 1 208 ? 5.969 48.781 9.633 1 91.69 208 PHE B O 1
ATOM 4095 N N . GLU B 1 209 ? 7.941 49.844 9.695 1 92 209 GLU B N 1
ATOM 4096 C CA . GLU B 1 209 ? 8.047 49.906 8.242 1 92 209 GLU B CA 1
ATOM 4097 C C . GLU B 1 209 ? 8.148 48.5 7.633 1 92 209 GLU B C 1
ATOM 4099 O O . GLU B 1 209 ? 7.73 48.281 6.496 1 92 209 GLU B O 1
ATOM 4104 N N . TYR B 1 210 ? 8.641 47.594 8.414 1 94.19 210 TYR B N 1
ATOM 4105 C CA . TYR B 1 210 ? 8.812 46.25 7.918 1 94.19 210 TYR B CA 1
ATOM 4106 C C . TYR B 1 210 ? 7.496 45.5 7.945 1 94.19 210 TYR B C 1
ATOM 4108 O O . TYR B 1 210 ? 7.367 44.438 7.32 1 94.19 210 TYR B O 1
ATOM 4116 N N . PHE B 1 211 ? 6.527 45.969 8.703 1 95.75 211 PHE B N 1
ATOM 4117 C CA . PHE B 1 211 ? 5.285 45.219 8.852 1 95.75 211 PHE B CA 1
ATOM 4118 C C . PHE B 1 211 ? 4.641 44.969 7.492 1 95.75 211 PHE B C 1
ATOM 4120 O O . PHE B 1 211 ? 4.078 43.906 7.25 1 95.75 211 PHE B O 1
ATOM 4127 N N . ASP B 1 212 ? 4.785 45.906 6.543 1 95.38 212 ASP B N 1
ATOM 4128 C CA . ASP B 1 212 ? 4.191 45.781 5.215 1 95.38 212 ASP B CA 1
ATOM 4129 C C . ASP B 1 212 ? 4.98 44.812 4.344 1 95.38 212 ASP B C 1
ATOM 4131 O O . ASP B 1 212 ? 4.504 44.375 3.293 1 95.38 212 ASP B O 1
ATOM 4135 N N . LYS B 1 213 ? 6.117 44.469 4.773 1 97.19 213 LYS B N 1
ATOM 4136 C CA . LYS B 1 213 ? 6.988 43.625 3.98 1 97.19 213 LYS B CA 1
ATOM 4137 C C . LYS B 1 213 ? 6.938 42.188 4.48 1 97.19 213 LYS B C 1
ATOM 4139 O O . LYS B 1 213 ? 7.492 41.281 3.852 1 97.19 213 LYS B O 1
ATOM 4144 N N . VAL B 1 214 ? 6.34 42 5.605 1 98.12 214 VAL B N 1
ATOM 4145 C CA . VAL B 1 214 ? 6.293 40.656 6.199 1 98.12 214 VAL B CA 1
ATOM 4146 C C . VAL B 1 214 ? 5.562 39.719 5.262 1 98.12 214 VAL B C 1
ATOM 4148 O O . VAL B 1 214 ? 4.473 40 4.773 1 98.12 214 VAL B O 1
ATOM 4151 N N . THR B 1 215 ? 6.148 38.562 5.016 1 98.38 215 THR B N 1
ATOM 4152 C CA . THR B 1 215 ? 5.551 37.562 4.121 1 98.38 215 THR B CA 1
ATOM 4153 C C . THR B 1 215 ? 5.113 36.312 4.898 1 98.38 215 THR B C 1
ATOM 4155 O O . THR B 1 215 ? 4.242 35.562 4.445 1 98.38 215 THR B O 1
ATOM 4158 N N . VAL B 1 216 ? 5.777 36.062 6.047 1 98.5 216 VAL B N 1
ATOM 4159 C CA . VAL B 1 216 ? 5.41 35 6.965 1 98.5 216 VAL B CA 1
ATOM 4160 C C . VAL B 1 216 ? 5.359 35.531 8.391 1 98.5 216 VAL B C 1
ATOM 4162 O O . VAL B 1 216 ? 6.289 36.188 8.844 1 98.5 216 VAL B O 1
ATOM 4165 N N . ALA B 1 217 ? 4.285 35.25 9.094 1 98.44 217 ALA B N 1
ATOM 4166 C CA . ALA B 1 217 ? 4.16 35.656 10.484 1 98.44 217 ALA B CA 1
ATOM 4167 C C . ALA B 1 217 ? 3.84 34.469 11.391 1 98.44 217 ALA B C 1
ATOM 4169 O O . ALA B 1 217 ? 3.104 33.562 10.992 1 98.44 217 ALA B O 1
ATOM 4170 N N . CYS B 1 218 ? 4.375 34.5 12.586 1 97.88 218 CYS B N 1
ATOM 4171 C CA . CYS B 1 218 ? 4.035 33.531 13.625 1 97.88 218 CYS B CA 1
ATOM 4172 C C . CYS B 1 218 ? 3.355 34.25 14.805 1 97.88 218 CYS B C 1
ATOM 4174 O O . CYS B 1 218 ? 3.875 35.219 15.336 1 97.88 218 CYS B O 1
ATOM 4176 N N . VAL B 1 219 ? 2.262 33.656 15.156 1 96.69 219 VAL B N 1
ATOM 4177 C CA . VAL B 1 219 ? 1.489 34.281 16.219 1 96.69 219 VAL B CA 1
ATOM 4178 C C . VAL B 1 219 ? 1.053 33.219 17.234 1 96.69 219 VAL B C 1
ATOM 4180 O O . VAL B 1 219 ? 1.052 32.031 16.938 1 96.69 219 VAL B O 1
ATOM 4183 N N . SER B 1 220 ? 0.751 33.688 18.422 1 94.69 220 SER B N 1
ATOM 4184 C CA . SER B 1 220 ? 0.17 32.844 19.469 1 94.69 220 SER B CA 1
ATOM 4185 C C . SER B 1 220 ? -1.276 33.219 19.75 1 94.69 220 SER B C 1
ATOM 4187 O O . SER B 1 220 ? -1.703 34.344 19.406 1 94.69 220 SER B O 1
ATOM 4189 N N . ILE B 1 221 ? -2.01 32.312 20.297 1 95.5 221 ILE B N 1
ATOM 4190 C CA . ILE B 1 221 ? -3.406 32.531 20.641 1 95.5 221 ILE B CA 1
ATOM 4191 C C . ILE B 1 221 ? -3.629 32.281 22.125 1 95.5 221 ILE B C 1
ATOM 4193 O O . ILE B 1 221 ? -3.15 31.266 22.656 1 95.5 221 ILE B O 1
ATOM 4197 N N . GLY B 1 222 ? -4.32 33.156 22.781 1 92.88 222 GLY B N 1
ATOM 4198 C CA . GLY B 1 222 ? -4.672 32.969 24.172 1 92.88 222 GLY B CA 1
ATOM 4199 C C . GLY B 1 222 ? -6.152 33.125 24.453 1 92.88 222 GLY B C 1
ATOM 4200 O O . GLY B 1 222 ? -6.809 34 23.828 1 92.88 222 GLY B O 1
ATOM 4201 N N . SER B 1 223 ? -6.66 32.344 25.359 1 93.12 223 SER B N 1
ATOM 4202 C CA . SER B 1 223 ? -8.008 32.594 25.875 1 93.12 223 SER B CA 1
ATOM 4203 C C . SER B 1 223 ? -8.031 33.781 26.828 1 93.12 223 SER B C 1
ATOM 4205 O O . SER B 1 223 ? -7 34.125 27.391 1 93.12 223 SER B O 1
ATOM 4207 N N . TRP B 1 224 ? -9.195 34.312 26.891 1 92.25 224 TRP B N 1
ATOM 4208 C CA . TRP B 1 224 ? -9.336 35.469 27.781 1 92.25 224 TRP B CA 1
ATOM 4209 C C . TRP B 1 224 ? -9.492 35 29.219 1 92.25 224 TRP B C 1
ATOM 4211 O O . TRP B 1 224 ? -10.578 35.125 29.797 1 92.25 224 TRP B O 1
ATOM 4221 N N . GLU B 1 225 ? -8.484 34.5 29.781 1 90.31 225 GLU B N 1
ATOM 4222 C CA . GLU B 1 225 ? -8.438 33.969 31.141 1 90.31 225 GLU B CA 1
ATOM 4223 C C . GLU B 1 225 ? -7.102 34.312 31.812 1 90.31 225 GLU B C 1
ATOM 4225 O O . GLU B 1 225 ? -6.074 34.406 31.141 1 90.31 225 GLU B O 1
ATOM 4230 N N . PRO B 1 226 ? -7.18 34.344 33.125 1 87.31 226 PRO B N 1
ATOM 4231 C CA . PRO B 1 226 ? -5.93 34.594 33.844 1 87.31 226 PRO B CA 1
ATOM 4232 C C . PRO B 1 226 ? -4.895 33.5 33.625 1 87.31 226 PRO B C 1
ATOM 4234 O O . PRO B 1 226 ? -5.234 32.312 33.625 1 87.31 226 PRO B O 1
ATOM 4237 N N . GLY B 1 227 ? -3.652 33.906 33.344 1 82.19 227 GLY B N 1
ATOM 4238 C CA . GLY B 1 227 ? -2.564 32.969 33.156 1 82.19 227 GLY B CA 1
ATOM 4239 C C . GLY B 1 227 ? -2.453 32.406 31.75 1 82.19 227 GLY B C 1
ATOM 4240 O O . GLY B 1 227 ? -1.481 31.734 31.422 1 82.19 227 GLY B O 1
ATOM 4241 N N . ILE B 1 228 ? -3.348 32.781 30.922 1 82.81 228 ILE B N 1
ATOM 4242 C CA . ILE B 1 228 ? -3.344 32.25 29.547 1 82.81 228 ILE B CA 1
ATOM 4243 C C . ILE B 1 228 ? -3.068 33.406 28.578 1 82.81 228 ILE B C 1
ATOM 4245 O O . ILE B 1 228 ? -2.062 33.406 27.875 1 82.81 228 ILE B O 1
ATOM 4249 N N . SER B 1 229 ? -3.834 34.406 28.672 1 83.38 229 SER B N 1
ATOM 4250 C CA . SER B 1 229 ? -3.59 35.594 27.859 1 83.38 229 SER B CA 1
ATOM 4251 C C . SER B 1 229 ? -2.654 36.562 28.578 1 83.38 229 SER B C 1
ATOM 4253 O O . SER B 1 229 ? -2.934 37 29.688 1 83.38 229 SER B O 1
ATOM 4255 N N . THR B 1 230 ? -1.637 36.906 27.938 1 79.62 230 THR B N 1
ATOM 4256 C CA . THR B 1 230 ? -0.674 37.844 28.484 1 79.62 230 THR B CA 1
ATOM 4257 C C . THR B 1 230 ? -1.294 39.25 28.609 1 79.62 230 THR B C 1
ATOM 4259 O O . THR B 1 230 ? -1.087 39.938 29.609 1 79.62 230 THR B O 1
ATOM 4262 N N . VAL B 1 231 ? -2.068 39.625 27.656 1 84.62 231 VAL B N 1
ATOM 4263 C CA . VAL B 1 231 ? -2.713 40.938 27.688 1 84.62 231 VAL B CA 1
ATOM 4264 C C . VAL B 1 231 ? -3.697 41 28.859 1 84.62 231 VAL B C 1
ATOM 4266 O O . VAL B 1 231 ? -3.76 42 29.562 1 84.62 231 VAL B O 1
ATOM 4269 N N . HIS B 1 232 ? -4.449 39.938 29.016 1 88.19 232 HIS B N 1
ATOM 4270 C CA . HIS B 1 232 ? -5.352 39.844 30.156 1 88.19 232 HIS B CA 1
ATOM 4271 C C . HIS B 1 232 ? -4.617 40.125 31.469 1 88.19 232 HIS B C 1
ATOM 4273 O O . HIS B 1 232 ? -5.086 40.938 32.281 1 88.19 232 HIS B O 1
ATOM 4279 N N . ASP B 1 233 ? -3.48 39.594 31.609 1 86.94 233 ASP B N 1
ATOM 4280 C CA . ASP B 1 233 ? -2.721 39.688 32.844 1 86.94 233 ASP B CA 1
ATOM 4281 C C . ASP B 1 233 ? -2.137 41.062 33.031 1 86.94 233 ASP B C 1
ATOM 4283 O O . ASP B 1 233 ? -1.804 41.469 34.156 1 86.94 233 ASP B O 1
ATOM 4287 N N . MET B 1 234 ? -2.012 41.844 31.953 1 88.12 234 MET B N 1
ATOM 4288 C CA . MET B 1 234 ? -1.421 43.156 32 1 88.12 234 MET B CA 1
ATOM 4289 C C . MET B 1 234 ? -2.463 44.219 32.406 1 88.12 234 MET B C 1
ATOM 4291 O O . MET B 1 234 ? -2.113 45.344 32.75 1 88.12 234 MET B O 1
ATOM 4295 N N . LEU B 1 235 ? -3.709 43.844 32.312 1 91.88 235 LEU B N 1
ATOM 4296 C CA . LEU B 1 235 ? -4.789 44.812 32.5 1 91.88 235 LEU B CA 1
ATOM 4297 C C . LEU B 1 235 ? -5.277 44.812 33.938 1 91.88 235 LEU B C 1
ATOM 4299 O O . LEU B 1 235 ? -5.094 43.812 34.656 1 91.88 235 LEU B O 1
ATOM 4303 N N . SER B 1 236 ? -5.863 45.938 34.312 1 92.94 236 SER B N 1
ATOM 4304 C CA . SER B 1 236 ? -6.5 46 35.625 1 92.94 236 SER B CA 1
ATOM 4305 C C . SER B 1 236 ? -7.766 45.156 35.688 1 92.94 236 SER B C 1
ATOM 4307 O O . SER B 1 236 ? -8.305 44.781 34.656 1 92.94 236 SER B O 1
ATOM 4309 N N . ASP B 1 237 ? -8.219 44.875 36.875 1 94.56 237 ASP B N 1
ATOM 4310 C CA . ASP B 1 237 ? -9.453 44.125 37.031 1 94.56 237 ASP B CA 1
ATOM 4311 C C . ASP B 1 237 ? -10.625 44.812 36.344 1 94.56 237 ASP B C 1
ATOM 4313 O O . ASP B 1 237 ? -11.469 44.156 35.75 1 94.56 237 ASP B O 1
ATOM 4317 N N . GLU B 1 238 ? -10.625 46.094 36.469 1 94.69 238 GLU B N 1
ATOM 4318 C CA . GLU B 1 238 ? -11.695 46.875 35.844 1 94.69 238 GLU B CA 1
ATOM 4319 C C . GLU B 1 238 ? -11.648 46.75 34.344 1 94.69 238 GLU B C 1
ATOM 4321 O O . GLU B 1 238 ? -12.688 46.562 33.688 1 94.69 238 GLU B O 1
ATOM 4326 N N . GLU B 1 239 ? -10.508 46.844 33.75 1 93.88 239 GLU B N 1
ATOM 4327 C CA . GLU B 1 239 ? -10.336 46.75 32.312 1 93.88 239 GLU B CA 1
ATOM 4328 C C . GLU B 1 239 ? -10.695 45.344 31.828 1 93.88 239 GLU B C 1
ATOM 4330 O O . GLU B 1 239 ? -11.359 45.156 30.797 1 93.88 239 GLU B O 1
ATOM 4335 N N . ARG B 1 240 ? -10.297 44.344 32.594 1 94.75 240 ARG B N 1
ATOM 4336 C CA . ARG B 1 240 ? -10.617 42.969 32.281 1 94.75 240 ARG B CA 1
ATOM 4337 C C . ARG B 1 240 ? -12.125 42.75 32.219 1 94.75 240 ARG B C 1
ATOM 4339 O O . ARG B 1 240 ? -12.641 42.125 31.281 1 94.75 240 ARG B O 1
ATOM 4346 N N . ALA B 1 241 ? -12.766 43.25 33.219 1 94.5 241 ALA B N 1
ATOM 4347 C CA . ALA B 1 241 ? -14.227 43.156 33.281 1 94.5 241 ALA B CA 1
ATOM 4348 C C . ALA B 1 241 ? -14.883 43.875 32.094 1 94.5 241 ALA B C 1
ATOM 4350 O O . ALA B 1 241 ? -15.867 43.375 31.547 1 94.5 241 ALA B O 1
ATOM 4351 N N . HIS B 1 242 ? -14.32 44.969 31.781 1 95 242 HIS B N 1
ATOM 4352 C CA . HIS B 1 242 ? -14.852 45.75 30.672 1 95 242 HIS B CA 1
ATOM 4353 C C . HIS B 1 242 ? -14.773 44.969 29.359 1 95 242 HIS B C 1
ATOM 4355 O O . HIS B 1 242 ? -15.781 44.812 28.672 1 95 242 HIS B O 1
ATOM 4361 N N . TYR B 1 243 ? -13.68 44.438 29.062 1 95.12 243 TYR B N 1
ATOM 4362 C CA . TYR B 1 243 ? -13.523 43.719 27.797 1 95.12 243 TYR B CA 1
ATOM 4363 C C . TYR B 1 243 ? -14.289 42.375 27.828 1 95.12 243 TYR B C 1
ATOM 4365 O O . TYR B 1 243 ? -14.805 41.938 26.797 1 95.12 243 TYR B O 1
ATOM 4373 N N . ALA B 1 244 ? -14.375 41.781 28.984 1 94.5 244 ALA B N 1
ATOM 4374 C CA . ALA B 1 244 ? -15.227 40.594 29.109 1 94.5 244 ALA B CA 1
ATOM 4375 C C . ALA B 1 244 ? -16.672 40.906 28.75 1 94.5 244 ALA B C 1
ATOM 4377 O O . ALA B 1 244 ? -17.344 40.094 28.109 1 94.5 244 ALA B O 1
ATOM 4378 N N . SER B 1 245 ? -17.141 42.062 29.156 1 95.69 245 SER B N 1
ATOM 4379 C CA . SER B 1 245 ? -18.516 42.469 28.906 1 95.69 245 SER B CA 1
ATOM 4380 C C . SER B 1 245 ? -18.766 42.688 27.406 1 95.69 245 SER B C 1
ATOM 4382 O O . SER B 1 245 ? -19.906 42.656 26.953 1 95.69 245 SER B O 1
ATOM 4384 N N . LEU B 1 246 ? -17.641 42.938 26.688 1 95.56 246 LEU B N 1
ATOM 4385 C CA . LEU B 1 246 ? -17.734 43.094 25.234 1 95.56 246 LEU B CA 1
ATOM 4386 C C . LEU B 1 246 ? -17.781 41.75 24.516 1 95.56 246 LEU B C 1
ATOM 4388 O O . LEU B 1 246 ? -17.891 41.688 23.297 1 95.56 246 LEU B O 1
ATOM 4392 N N . GLY B 1 247 ? -17.594 40.656 25.281 1 96.12 247 GLY B N 1
ATOM 4393 C CA . GLY B 1 247 ? -17.703 39.312 24.734 1 96.12 247 GLY B CA 1
ATOM 4394 C C . GLY B 1 247 ? -16.375 38.781 24.234 1 96.12 247 GLY B C 1
ATOM 4395 O O . GLY B 1 247 ? -16.344 37.938 23.328 1 96.12 247 GLY B O 1
ATOM 4396 N N . VAL B 1 248 ? -15.266 39.25 24.781 1 96.31 248 VAL B N 1
ATOM 4397 C CA . VAL B 1 248 ? -13.953 38.75 24.359 1 96.31 248 VAL B CA 1
ATOM 4398 C C . VAL B 1 248 ? -13.836 37.281 24.641 1 96.31 248 VAL B C 1
ATOM 4400 O O . VAL B 1 248 ? -14.109 36.812 25.75 1 96.31 248 VAL B O 1
ATOM 4403 N N . ALA B 1 249 ? -13.438 36.531 23.625 1 94.81 249 ALA B N 1
ATOM 4404 C CA . ALA B 1 249 ? -13.258 35.094 23.766 1 94.81 249 ALA B CA 1
ATOM 4405 C C . ALA B 1 249 ? -11.805 34.688 23.5 1 94.81 249 ALA B C 1
ATOM 4407 O O . ALA B 1 249 ? -11.344 33.656 23.969 1 94.81 249 ALA B O 1
ATOM 4408 N N . ALA B 1 250 ? -11.133 35.5 22.781 1 96.38 250 ALA B N 1
ATOM 4409 C CA . ALA B 1 250 ? -9.766 35.156 22.391 1 96.38 250 ALA B CA 1
ATOM 4410 C C . ALA B 1 250 ? -8.906 36.406 22.25 1 96.38 250 ALA B C 1
ATOM 4412 O O . ALA B 1 250 ? -9.43 37.5 22.078 1 96.38 250 ALA B O 1
ATOM 4413 N N . GLU B 1 251 ? -7.625 36.219 22.312 1 95.12 251 GLU B N 1
ATOM 4414 C CA . GLU B 1 251 ? -6.613 37.25 22.094 1 95.12 251 GLU B CA 1
ATOM 4415 C C . GLU B 1 251 ? -5.488 36.719 21.203 1 95.12 251 GLU B C 1
ATOM 4417 O O . GLU B 1 251 ? -5.031 35.594 21.359 1 95.12 251 GLU B O 1
ATOM 4422 N N . MET B 1 252 ? -5.113 37.5 20.281 1 95 252 MET B N 1
ATOM 4423 C CA . MET B 1 252 ? -3.986 37.25 19.391 1 95 252 MET B CA 1
ATOM 4424 C C . MET B 1 252 ? -3.275 38.531 19.016 1 95 252 MET B C 1
ATOM 4426 O O . MET B 1 252 ? -3.885 39.438 18.438 1 95 252 MET B O 1
ATOM 4430 N N . SER B 1 253 ? -2.004 38.656 19.312 1 93.12 253 SER B N 1
ATOM 4431 C CA . SER B 1 253 ? -1.189 39.812 18.984 1 93.12 253 SER B CA 1
ATOM 4432 C C . SER B 1 253 ? -1.824 41.094 19.516 1 93.12 253 SER B C 1
ATOM 4434 O O . SER B 1 253 ? -1.9 42.094 18.797 1 93.12 253 SER B O 1
ATOM 4436 N N . ALA B 1 254 ? -2.41 40.969 20.625 1 91.81 254 ALA B N 1
ATOM 4437 C CA . ALA B 1 254 ? -2.994 42.094 21.359 1 91.81 254 ALA B CA 1
ATOM 4438 C C . ALA B 1 254 ? -4.316 42.531 20.734 1 91.81 254 ALA B C 1
ATOM 4440 O O . ALA B 1 254 ? -4.801 43.656 21 1 91.81 254 ALA B O 1
ATOM 4441 N N . HIS B 1 255 ? -4.812 41.75 19.875 1 94.75 255 HIS B N 1
ATOM 4442 C CA . HIS B 1 255 ? -6.164 41.938 19.359 1 94.75 255 HIS B CA 1
ATOM 4443 C C . HIS B 1 255 ? -7.156 41.031 20.047 1 94.75 255 HIS B C 1
ATOM 4445 O O . HIS B 1 255 ? -6.848 39.844 20.297 1 94.75 255 HIS B O 1
ATOM 4451 N N . LEU B 1 256 ? -8.32 41.594 20.312 1 96.38 256 LEU B N 1
ATOM 4452 C CA . LEU B 1 256 ? -9.359 40.812 21 1 96.38 256 LEU B CA 1
ATOM 4453 C C . LEU B 1 256 ? -10.461 40.406 20.031 1 96.38 256 LEU B C 1
ATOM 4455 O O . LEU B 1 256 ? -10.844 41.188 19.156 1 96.38 256 LEU B O 1
ATOM 4459 N N . PHE B 1 257 ? -10.914 39.188 20.234 1 96.5 257 PHE B N 1
ATOM 4460 C CA . PHE B 1 257 ? -11.953 38.656 19.359 1 96.5 257 PHE B CA 1
ATOM 4461 C C . PHE B 1 257 ? -13.102 38.062 20.188 1 96.5 257 PHE B C 1
ATOM 4463 O O . PHE B 1 257 ? -12.883 37.5 21.25 1 96.5 257 PHE B O 1
ATOM 4470 N N . ASP B 1 258 ? -14.297 38.188 19.656 1 96.62 258 ASP B N 1
ATOM 4471 C CA . ASP B 1 258 ? -15.406 37.469 20.266 1 96.62 258 ASP B CA 1
ATOM 4472 C C . ASP B 1 258 ? -15.508 36.031 19.703 1 96.62 258 ASP B C 1
ATOM 4474 O O . ASP B 1 258 ? -14.641 35.594 18.938 1 96.62 258 ASP B O 1
ATOM 4478 N N . ALA B 1 259 ? -16.531 35.312 20.062 1 95.06 259 ALA B N 1
ATOM 4479 C CA . ALA B 1 259 ? -16.656 33.875 19.734 1 95.06 259 ALA B CA 1
ATOM 4480 C C . ALA B 1 259 ? -16.859 33.688 18.234 1 95.06 259 ALA B C 1
ATOM 4482 O O . ALA B 1 259 ? -16.594 32.625 17.688 1 95.06 259 ALA B O 1
ATOM 4483 N N . GLU B 1 260 ? -17.328 34.719 17.531 1 94.56 260 GLU B N 1
ATOM 4484 C CA . GLU B 1 260 ? -17.609 34.625 16.094 1 94.56 260 GLU B CA 1
ATOM 4485 C C . GLU B 1 260 ? -16.406 35.125 15.273 1 94.56 260 GLU B C 1
ATOM 4487 O O . GLU B 1 260 ? -16.469 35.125 14.039 1 94.56 260 GLU B O 1
ATOM 4492 N N . GLY B 1 261 ? -15.375 35.531 15.977 1 94.69 261 GLY B N 1
ATOM 4493 C CA . GLY B 1 261 ? -14.164 35.969 15.289 1 94.69 261 GLY B CA 1
ATOM 4494 C C . GLY B 1 261 ? -14.148 37.438 14.961 1 94.69 261 GLY B C 1
ATOM 4495 O O . GLY B 1 261 ? -13.242 37.906 14.281 1 94.69 261 GLY B O 1
ATOM 4496 N N . ARG B 1 262 ? -15.094 38.156 15.414 1 95.31 262 ARG B N 1
ATOM 4497 C CA . ARG B 1 262 ? -15.125 39.594 15.211 1 95.31 262 ARG B CA 1
ATOM 4498 C C . ARG B 1 262 ? -14.203 40.312 16.188 1 95.31 262 ARG B C 1
ATOM 4500 O O . ARG B 1 262 ? -14.109 39.938 17.359 1 95.31 262 ARG B O 1
ATOM 4507 N N . ARG B 1 263 ? -13.617 41.344 15.734 1 95.19 263 ARG B N 1
ATOM 4508 C CA . ARG B 1 263 ? -12.766 42.156 16.609 1 95.19 263 ARG B CA 1
ATOM 4509 C C . ARG B 1 263 ? -13.594 42.969 17.594 1 95.19 263 ARG B C 1
ATOM 4511 O O . ARG B 1 263 ? -14.578 43.594 17.203 1 95.19 263 ARG B O 1
ATOM 4518 N N . VAL B 1 264 ? -13.195 42.938 18.812 1 95.19 264 VAL B N 1
ATOM 4519 C CA . VAL B 1 264 ? -13.852 43.719 19.859 1 95.19 264 VAL B CA 1
ATOM 4520 C C . VAL B 1 264 ? -12.805 44.469 20.672 1 95.19 264 VAL B C 1
ATOM 4522 O O . VAL B 1 264 ? -11.609 44.156 20.609 1 95.19 264 VAL B O 1
ATOM 4525 N N . GLY B 1 265 ? -13.227 45.5 21.344 1 92.25 265 GLY B N 1
ATOM 4526 C CA . GLY B 1 265 ? -12.305 46.25 22.172 1 92.25 265 GLY B CA 1
ATOM 4527 C C . GLY B 1 265 ? -11.172 46.906 21.391 1 92.25 265 GLY B C 1
ATOM 4528 O O . GLY B 1 265 ? -10.008 46.812 21.797 1 92.25 265 GLY B O 1
ATOM 4529 N N . ARG B 1 266 ? -11.422 47.469 20.344 1 90.75 266 ARG B N 1
ATOM 4530 C CA . ARG B 1 266 ? -10.438 48.031 19.422 1 90.75 266 ARG B CA 1
ATOM 4531 C C . ARG B 1 266 ? -9.633 49.125 20.078 1 90.75 266 ARG B C 1
ATOM 4533 O O . ARG B 1 266 ? -8.516 49.438 19.656 1 90.75 266 ARG B O 1
ATOM 4540 N N . ASP B 1 267 ? -10.219 49.688 21.047 1 91.69 267 ASP B N 1
ATOM 4541 C CA . ASP B 1 267 ? -9.531 50.75 21.766 1 91.69 267 ASP B CA 1
ATOM 4542 C C . ASP B 1 267 ? -8.242 50.219 22.406 1 91.69 267 ASP B C 1
ATOM 4544 O O . ASP B 1 267 ? -7.277 50.969 22.578 1 91.69 267 ASP B O 1
ATOM 4548 N N . LEU B 1 268 ? -8.242 49 22.859 1 91.56 268 LEU B N 1
ATOM 4549 C CA . LEU B 1 268 ? -7.039 48.406 23.438 1 91.56 268 LEU B CA 1
ATOM 4550 C C . LEU B 1 268 ? -5.891 48.438 22.438 1 91.56 268 LEU B C 1
ATOM 4552 O O . LEU B 1 268 ? -4.742 48.688 22.812 1 91.56 268 LEU B O 1
ATOM 4556 N N . GLY B 1 269 ? -6.234 48.156 21.25 1 88.88 269 GLY B N 1
ATOM 4557 C CA . GLY B 1 269 ? -5.227 48.188 20.203 1 88.88 269 GLY B CA 1
ATOM 4558 C C . GLY B 1 269 ? -4.527 49.531 20.062 1 88.88 269 GLY B C 1
ATOM 4559 O O . GLY B 1 269 ? -3.346 49.562 19.703 1 88.88 269 GLY B O 1
ATOM 4560 N N . GLU B 1 270 ? -5.23 50.562 20.297 1 90.44 270 GLU B N 1
ATOM 4561 C CA . GLU B 1 270 ? -4.672 51.906 20.188 1 90.44 270 GLU B CA 1
ATOM 4562 C C . GLU B 1 270 ? -3.611 52.156 21.25 1 90.44 270 GLU B C 1
ATOM 4564 O O . GLU B 1 270 ? -2.768 53.031 21.094 1 90.44 270 GLU B O 1
ATOM 4569 N N . ARG B 1 271 ? -3.654 51.375 22.281 1 94.38 271 ARG B N 1
ATOM 4570 C CA . ARG B 1 271 ? -2.707 51.531 23.375 1 94.38 271 ARG B CA 1
ATOM 4571 C C . ARG B 1 271 ? -1.553 50.531 23.25 1 94.38 271 ARG B C 1
ATOM 4573 O O . ARG B 1 271 ? -0.625 50.562 24.062 1 94.38 271 ARG B O 1
ATOM 4580 N N . CYS B 1 272 ? -1.602 49.719 22.266 1 93.38 272 CYS B N 1
ATOM 4581 C CA . CYS B 1 272 ? -0.617 48.625 22.172 1 93.38 272 CYS B CA 1
ATOM 4582 C C . CYS B 1 272 ? 0.385 48.906 21.062 1 93.38 272 CYS B C 1
ATOM 4584 O O . CYS B 1 272 ? 0.053 49.562 20.078 1 93.38 272 CYS B O 1
ATOM 4586 N N . ILE B 1 273 ? 1.646 48.5 21.266 1 93.5 273 ILE B N 1
ATOM 4587 C CA . ILE B 1 273 ? 2.656 48.438 20.219 1 93.5 273 ILE B CA 1
ATOM 4588 C C . ILE B 1 273 ? 2.611 47.062 19.562 1 93.5 273 ILE B C 1
ATOM 4590 O O . ILE B 1 273 ? 3.197 46.094 20.062 1 93.5 273 ILE B O 1
ATOM 4594 N N . THR B 1 274 ? 1.913 46.969 18.484 1 94.12 274 THR B N 1
ATOM 4595 C CA . THR B 1 274 ? 1.715 45.719 17.797 1 94.12 274 THR B CA 1
ATOM 4596 C C . THR B 1 274 ? 1.353 45.938 16.328 1 94.12 274 THR B C 1
ATOM 4598 O O . THR B 1 274 ? 0.961 47.031 15.945 1 94.12 274 THR B O 1
ATOM 4601 N N . VAL B 1 275 ? 1.526 44.938 15.562 1 94.69 275 VAL B N 1
ATOM 4602 C CA . VAL B 1 275 ? 1.07 44.938 14.18 1 94.69 275 VAL B CA 1
ATOM 4603 C C . VAL B 1 275 ? -0.451 45.062 14.133 1 94.69 275 VAL B C 1
ATOM 4605 O O . VAL B 1 275 ? -1.152 44.438 14.922 1 94.69 275 VAL B O 1
ATOM 4608 N N . GLU B 1 276 ? -0.953 45.875 13.25 1 93.38 276 GLU B N 1
ATOM 4609 C CA . GLU B 1 276 ? -2.396 46.031 13.117 1 93.38 276 GLU B CA 1
ATOM 4610 C C . GLU B 1 276 ? -3.045 44.844 12.461 1 93.38 276 GLU B C 1
ATOM 4612 O O . GLU B 1 276 ? -2.414 44.125 11.656 1 93.38 276 GLU B O 1
ATOM 4617 N N . ALA B 1 277 ? -4.328 44.625 12.742 1 93.81 277 ALA B N 1
ATOM 4618 C CA . ALA B 1 277 ? -5.066 43.469 12.227 1 93.81 277 ALA B CA 1
ATOM 4619 C C . ALA B 1 277 ? -5.137 43.5 10.703 1 93.81 277 ALA B C 1
ATOM 4621 O O . ALA B 1 277 ? -5.008 42.469 10.047 1 93.81 277 ALA B O 1
ATOM 4622 N N . ASP B 1 278 ? -5.328 44.688 10.156 1 92.75 278 ASP B N 1
ATOM 4623 C CA . ASP B 1 278 ? -5.445 44.812 8.703 1 92.75 278 ASP B CA 1
ATOM 4624 C C . ASP B 1 278 ? -4.137 44.438 8.016 1 92.75 278 ASP B C 1
ATOM 4626 O O . ASP B 1 278 ? -4.148 43.812 6.941 1 92.75 278 ASP B O 1
ATOM 4630 N N . ARG B 1 279 ? -3.066 44.812 8.586 1 93.62 279 ARG B N 1
ATOM 4631 C CA . ARG B 1 279 ? -1.771 44.438 8.023 1 93.62 279 ARG B CA 1
ATOM 4632 C C . ARG B 1 279 ? -1.514 42.938 8.18 1 93.62 279 ARG B C 1
ATOM 4634 O O . ARG B 1 279 ? -0.965 42.312 7.273 1 93.62 279 ARG B O 1
ATOM 4641 N N . LEU B 1 280 ? -1.915 42.406 9.305 1 95.31 280 LEU B N 1
ATOM 4642 C CA . LEU B 1 280 ? -1.813 40.969 9.508 1 95.31 280 LEU B CA 1
ATOM 4643 C C . LEU B 1 280 ? -2.588 40.219 8.43 1 95.31 280 LEU B C 1
ATOM 4645 O O . LEU B 1 280 ? -2.117 39.219 7.918 1 95.31 280 LEU B O 1
ATOM 4649 N N . ARG B 1 281 ? -3.729 40.719 8.07 1 95.38 281 ARG B N 1
ATOM 4650 C CA . ARG B 1 281 ? -4.609 40.094 7.09 1 95.38 281 ARG B CA 1
ATOM 4651 C C . ARG B 1 281 ? -3.953 40.062 5.711 1 95.38 281 ARG B C 1
ATOM 4653 O O . ARG B 1 281 ? -4.23 39.156 4.914 1 95.38 281 ARG B O 1
ATOM 4660 N N . ARG B 1 282 ? -3.127 41 5.449 1 95.44 282 ARG B N 1
ATOM 4661 C CA . ARG B 1 282 ? -2.508 41.094 4.133 1 95.44 282 ARG B CA 1
ATOM 4662 C C . ARG B 1 282 ? -1.283 40.188 4.027 1 95.44 282 ARG B C 1
ATOM 4664 O O . ARG B 1 282 ? -0.766 39.969 2.932 1 95.44 282 ARG B O 1
ATOM 4671 N N . ILE B 1 283 ? -0.772 39.719 5.148 1 97.12 283 ILE B N 1
ATOM 4672 C CA . ILE B 1 283 ? 0.389 38.844 5.133 1 97.12 283 ILE B CA 1
ATOM 4673 C C . ILE B 1 283 ? 0.019 37.531 4.477 1 97.12 283 ILE B C 1
ATOM 4675 O O . ILE B 1 283 ? -0.951 36.875 4.879 1 97.12 283 ILE B O 1
ATOM 4679 N N . PRO B 1 284 ? 0.741 37.062 3.535 1 96.94 284 PRO B N 1
ATOM 4680 C CA . PRO B 1 284 ? 0.38 35.875 2.783 1 96.94 284 PRO B CA 1
ATOM 4681 C C . PRO B 1 284 ? 0.283 34.625 3.666 1 96.94 284 PRO B C 1
ATOM 4683 O O . PRO B 1 284 ? -0.621 33.812 3.486 1 96.94 284 PRO B O 1
ATOM 4686 N N . GLU B 1 285 ? 1.229 34.5 4.656 1 97.75 285 GLU B N 1
ATOM 4687 C CA . GLU B 1 285 ? 1.251 33.312 5.531 1 97.75 285 GLU B CA 1
ATOM 4688 C C . GLU B 1 285 ? 1.27 33.75 7 1 97.75 285 GLU B C 1
ATOM 4690 O O . GLU B 1 285 ? 2.217 34.375 7.457 1 97.75 285 GLU B O 1
ATOM 4695 N N . VAL B 1 286 ? 0.23 33.406 7.668 1 98.25 286 VAL B N 1
ATOM 4696 C CA . VAL B 1 286 ? 0.146 33.625 9.109 1 98.25 286 VAL B CA 1
ATOM 4697 C C . VAL B 1 286 ? -0.017 32.312 9.836 1 98.25 286 VAL B C 1
ATOM 4699 O O . VAL B 1 286 ? -1.084 31.688 9.781 1 98.25 286 VAL B O 1
ATOM 4702 N N . VAL B 1 287 ? 1.01 31.906 10.594 1 98.31 287 VAL B N 1
ATOM 4703 C CA . VAL B 1 287 ? 1.034 30.625 11.297 1 98.31 287 VAL B CA 1
ATOM 4704 C C . VAL B 1 287 ? 0.697 30.844 12.773 1 98.31 287 VAL B C 1
ATOM 4706 O O . VAL B 1 287 ? 1.455 31.484 13.5 1 98.31 287 VAL B O 1
ATOM 4709 N N . ALA B 1 288 ? -0.398 30.281 13.18 1 98.06 288 ALA B N 1
ATOM 4710 C CA . ALA B 1 288 ? -0.757 30.312 14.594 1 98.06 288 ALA B CA 1
ATOM 4711 C C . ALA B 1 288 ? -0.264 29.062 15.32 1 98.06 288 ALA B C 1
ATOM 4713 O O . ALA B 1 288 ? -0.377 27.953 14.797 1 98.06 288 ALA B O 1
ATOM 4714 N N . ILE B 1 289 ? 0.326 29.297 16.469 1 97.19 289 ILE B N 1
ATOM 4715 C CA . ILE B 1 289 ? 0.778 28.203 17.328 1 97.19 289 ILE B CA 1
ATOM 4716 C C . ILE B 1 289 ? 0.023 28.25 18.656 1 97.19 289 ILE B C 1
ATOM 4718 O O . ILE B 1 289 ? 0.237 29.156 19.469 1 97.19 289 ILE B O 1
ATOM 4722 N N . ALA B 1 290 ? -0.826 27.328 18.859 1 95.88 290 ALA B N 1
ATOM 4723 C CA . ALA B 1 290 ? -1.613 27.266 20.078 1 95.88 290 ALA B CA 1
ATOM 4724 C C . ALA B 1 290 ? -2.217 25.875 20.281 1 95.88 290 ALA B C 1
ATOM 4726 O O . ALA B 1 290 ? -2.607 25.219 19.312 1 95.88 290 ALA B O 1
ATOM 4727 N N . GLY B 1 291 ? -2.287 25.469 21.5 1 93.69 291 GLY B N 1
ATOM 4728 C CA . GLY B 1 291 ? -2.859 24.172 21.828 1 93.69 291 GLY B CA 1
ATOM 4729 C C . GLY B 1 291 ? -3.404 24.094 23.234 1 93.69 291 GLY B C 1
ATOM 4730 O O . GLY B 1 291 ? -3.207 25.016 24.031 1 93.69 291 GLY B O 1
ATOM 4731 N N . GLY B 1 292 ? -4.039 22.969 23.5 1 91.38 292 GLY B N 1
ATOM 4732 C CA . GLY B 1 292 ? -4.648 22.734 24.797 1 91.38 292 GLY B CA 1
ATOM 4733 C C . GLY B 1 292 ? -6.156 22.906 24.781 1 91.38 292 GLY B C 1
ATOM 4734 O O . GLY B 1 292 ? -6.695 23.719 24.031 1 91.38 292 GLY B O 1
ATOM 4735 N N . GLN B 1 293 ? -6.734 22.203 25.672 1 90.5 293 GLN B N 1
ATOM 4736 C CA . GLN B 1 293 ? -8.188 22.234 25.766 1 90.5 293 GLN B CA 1
ATOM 4737 C C . GLN B 1 293 ? -8.695 23.609 26.188 1 90.5 293 GLN B C 1
ATOM 4739 O O . GLN B 1 293 ? -9.719 24.078 25.703 1 90.5 293 GLN B O 1
ATOM 4744 N N . ARG B 1 294 ? -7.941 24.234 27.031 1 90.94 294 ARG B N 1
ATOM 4745 C CA . ARG B 1 294 ? -8.344 25.531 27.594 1 90.94 294 ARG B CA 1
ATOM 4746 C C . ARG B 1 294 ? -8.336 26.609 26.516 1 90.94 294 ARG B C 1
ATOM 4748 O O . ARG B 1 294 ? -9.062 27.609 26.641 1 90.94 294 ARG B O 1
ATOM 4755 N N . LYS B 1 295 ? -7.57 26.406 25.438 1 93.88 295 LYS B N 1
ATOM 4756 C CA . LYS B 1 295 ? -7.457 27.422 24.391 1 93.88 295 LYS B CA 1
ATOM 4757 C C . LYS B 1 295 ? -8.289 27.047 23.172 1 93.88 295 LYS B C 1
ATOM 4759 O O . LYS B 1 295 ? -8.359 27.812 22.203 1 93.88 295 LYS B O 1
ATOM 4764 N N . ALA B 1 296 ? -8.953 25.969 23.266 1 95.31 296 ALA B N 1
ATOM 4765 C CA . ALA B 1 296 ? -9.586 25.406 22.078 1 95.31 296 ALA B CA 1
ATOM 4766 C C . ALA B 1 296 ? -10.648 26.359 21.531 1 95.31 296 ALA B C 1
ATOM 4768 O O . ALA B 1 296 ? -10.68 26.641 20.328 1 95.31 296 ALA B O 1
ATOM 4769 N N . ALA B 1 297 ? -11.492 26.859 22.375 1 95.94 297 ALA B N 1
ATOM 4770 C CA . ALA B 1 297 ? -12.531 27.797 21.953 1 95.94 297 ALA B CA 1
ATOM 4771 C C . ALA B 1 297 ? -11.93 29.078 21.391 1 95.94 297 ALA B C 1
ATOM 4773 O O . ALA B 1 297 ? -12.438 29.625 20.406 1 95.94 297 ALA B O 1
ATOM 4774 N N . ALA B 1 298 ? -10.898 29.547 22.016 1 96.94 298 ALA B N 1
ATOM 4775 C CA . ALA B 1 298 ? -10.203 30.734 21.547 1 96.94 298 ALA B CA 1
ATOM 4776 C C . ALA B 1 298 ? -9.609 30.516 20.156 1 96.94 298 ALA B C 1
ATOM 4778 O O . ALA B 1 298 ? -9.695 31.391 19.297 1 96.94 298 ALA B O 1
ATOM 4779 N N . ILE B 1 299 ? -9.031 29.359 20 1 97.25 299 ILE B N 1
ATOM 4780 C CA . ILE B 1 299 ? -8.461 29.016 18.703 1 97.25 299 ILE B CA 1
ATOM 4781 C C . ILE B 1 299 ? -9.555 29.047 17.625 1 97.25 299 ILE B C 1
ATOM 4783 O O . ILE B 1 299 ? -9.359 29.609 16.547 1 97.25 299 ILE B O 1
ATOM 4787 N N . GLY B 1 300 ? -10.68 28.469 17.953 1 97.12 300 GLY B N 1
ATOM 4788 C CA . GLY B 1 300 ? -11.797 28.516 17.016 1 97.12 300 GLY B CA 1
ATOM 4789 C C . GLY B 1 300 ? -12.219 29.922 16.641 1 97.12 300 GLY B C 1
ATOM 4790 O O . GLY B 1 300 ? -12.461 30.203 15.469 1 97.12 300 GLY B O 1
ATOM 4791 N N . ALA B 1 301 ? -12.289 30.766 17.609 1 96.31 301 ALA B N 1
ATOM 4792 C CA . ALA B 1 301 ? -12.664 32.156 17.375 1 96.31 301 ALA B CA 1
ATOM 4793 C C . ALA B 1 301 ? -11.68 32.844 16.422 1 96.31 301 ALA B C 1
ATOM 4795 O O . ALA B 1 301 ? -12.086 33.531 15.492 1 96.31 301 ALA B O 1
ATOM 4796 N N . VAL B 1 302 ? -10.414 32.625 16.641 1 96.62 302 VAL B N 1
ATOM 4797 C CA . VAL B 1 302 ? -9.375 33.25 15.82 1 96.62 302 VAL B CA 1
ATOM 4798 C C . VAL B 1 302 ? -9.43 32.688 14.398 1 96.62 302 VAL B C 1
ATOM 4800 O O . VAL B 1 302 ? -9.25 33.438 13.43 1 96.62 302 VAL B O 1
ATOM 4803 N N . LEU B 1 303 ? -9.703 31.406 14.281 1 96.44 303 LEU B N 1
ATOM 4804 C CA . LEU B 1 303 ? -9.812 30.812 12.953 1 96.44 303 LEU B CA 1
ATOM 4805 C C . LEU B 1 303 ? -10.969 31.438 12.172 1 96.44 303 LEU B C 1
ATOM 4807 O O . LEU B 1 303 ? -10.867 31.641 10.961 1 96.44 303 LEU B O 1
ATOM 4811 N N . ARG B 1 304 ? -12.023 31.844 12.828 1 95 304 ARG B N 1
ATOM 4812 C CA . ARG B 1 304 ? -13.18 32.469 12.18 1 95 304 ARG B CA 1
ATOM 4813 C C . ARG B 1 304 ? -12.891 33.906 11.789 1 95 304 ARG B C 1
ATOM 4815 O O . ARG B 1 304 ? -13.625 34.5 11 1 95 304 ARG B O 1
ATOM 4822 N N . SER B 1 305 ? -11.852 34.469 12.383 1 94.94 305 SER B N 1
ATOM 4823 C CA . SER B 1 305 ? -11.523 35.875 12.133 1 94.94 305 SER B CA 1
ATOM 4824 C C . SER B 1 305 ? -10.977 36.062 10.719 1 94.94 305 SER B C 1
ATOM 4826 O O . SER B 1 305 ? -10.914 37.188 10.227 1 94.94 305 SER B O 1
ATOM 4828 N N . GLY B 1 306 ? -10.43 34.938 10.18 1 93.38 306 GLY B N 1
ATOM 4829 C CA . GLY B 1 306 ? -9.859 35 8.844 1 93.38 306 GLY B CA 1
ATOM 4830 C C . GLY B 1 306 ? -8.43 35.531 8.828 1 93.38 306 GLY B C 1
ATOM 4831 O O . GLY B 1 306 ? -7.871 35.781 7.766 1 93.38 306 GLY B O 1
ATOM 4832 N N . LEU B 1 307 ? -7.777 35.625 9.93 1 96.19 307 LEU B N 1
ATOM 4833 C CA . LEU B 1 307 ? -6.441 36.219 10 1 96.19 307 LEU B CA 1
ATOM 4834 C C . LEU B 1 307 ? -5.371 35.156 9.836 1 96.19 307 LEU B C 1
ATOM 4836 O O . LEU B 1 307 ? -4.242 35.438 9.438 1 96.19 307 LEU B O 1
ATOM 4840 N N . VAL B 1 308 ? -5.719 33.938 10.188 1 97.19 308 VAL B N 1
ATOM 4841 C CA . VAL B 1 308 ? -4.746 32.844 10.258 1 97.19 308 VAL B CA 1
ATOM 4842 C C . VAL B 1 308 ? -4.867 31.969 9.016 1 97.19 308 VAL B C 1
ATOM 4844 O O . VAL B 1 308 ? -5.977 31.641 8.594 1 97.19 308 VAL B O 1
ATOM 4847 N N . THR B 1 309 ? -3.719 31.594 8.43 1 97.19 309 THR B N 1
ATOM 4848 C CA . THR B 1 309 ? -3.725 30.75 7.246 1 97.19 309 THR B CA 1
ATOM 4849 C C . THR B 1 309 ? -3.307 29.328 7.602 1 97.19 309 THR B C 1
ATOM 4851 O O . THR B 1 309 ? -3.631 28.375 6.879 1 97.19 309 THR B O 1
ATOM 4854 N N . SER B 1 310 ? -2.51 29.172 8.648 1 98 310 SER B N 1
ATOM 4855 C CA . SER B 1 310 ? -1.983 27.875 9.062 1 98 310 SER B CA 1
ATOM 4856 C C . SER B 1 310 ? -2.004 27.734 10.578 1 98 310 SER B C 1
ATOM 4858 O O . SER B 1 310 ? -1.896 28.719 11.305 1 98 310 SER B O 1
ATOM 4860 N N . LEU B 1 311 ? -2.104 26.453 11.062 1 98 311 LEU B N 1
ATOM 4861 C CA . LEU B 1 311 ? -2.258 26.219 12.5 1 98 311 LEU B CA 1
ATOM 4862 C C . LEU B 1 311 ? -1.409 25.031 12.938 1 98 311 LEU B C 1
ATOM 4864 O O . LEU B 1 311 ? -1.403 23.984 12.289 1 98 311 LEU B O 1
ATOM 4868 N N . VAL B 1 312 ? -0.624 25.234 13.93 1 98 312 VAL B N 1
ATOM 4869 C CA . VAL B 1 312 ? -0.004 24.156 14.68 1 98 312 VAL B CA 1
ATOM 4870 C C . VAL B 1 312 ? -0.684 24.016 16.047 1 98 312 VAL B C 1
ATOM 4872 O O . VAL B 1 312 ? -0.691 24.953 16.844 1 98 312 VAL B O 1
ATOM 4875 N N . THR B 1 313 ? -1.259 22.906 16.281 1 97.06 313 THR B N 1
ATOM 4876 C CA . THR B 1 313 ? -2.014 22.688 17.516 1 97.06 313 THR B CA 1
ATOM 4877 C C . THR B 1 313 ? -1.845 21.266 18.016 1 97.06 313 THR B C 1
ATOM 4879 O O . THR B 1 313 ? -1.005 20.516 17.5 1 97.06 313 THR B O 1
ATOM 4882 N N . ASP B 1 314 ? -2.496 20.938 19.094 1 95.69 314 ASP B N 1
ATOM 4883 C CA . ASP B 1 314 ? -2.373 19.594 19.641 1 95.69 314 ASP B CA 1
ATOM 4884 C C . ASP B 1 314 ? -3.695 18.844 19.531 1 95.69 314 ASP B C 1
ATOM 4886 O O . ASP B 1 314 ? -4.695 19.375 19.062 1 95.69 314 ASP B O 1
ATOM 4890 N N . ARG B 1 315 ? -3.658 17.656 19.938 1 94.94 315 ARG B N 1
ATOM 4891 C CA . ARG B 1 315 ? -4.793 16.75 19.797 1 94.94 315 ARG B CA 1
ATOM 4892 C C . ARG B 1 315 ? -6.012 17.266 20.547 1 94.94 315 ARG B C 1
ATOM 4894 O O . ARG B 1 315 ? -7.129 17.234 20.031 1 94.94 315 ARG B O 1
ATOM 4901 N N . ALA B 1 316 ? -5.793 17.734 21.75 1 93.25 316 ALA B N 1
ATOM 4902 C CA . ALA B 1 316 ? -6.898 18.188 22.578 1 93.25 316 ALA B CA 1
ATOM 4903 C C . ALA B 1 316 ? -7.656 19.344 21.922 1 93.25 316 ALA B C 1
ATOM 4905 O O . ALA B 1 316 ? -8.883 19.328 21.844 1 93.25 316 ALA B O 1
ATOM 4906 N N . ALA B 1 317 ? -6.973 20.312 21.438 1 95.44 317 ALA B N 1
ATOM 4907 C CA . ALA B 1 317 ? -7.598 21.438 20.75 1 95.44 317 ALA B CA 1
ATOM 4908 C C . ALA B 1 317 ? -8.25 21 19.438 1 95.44 317 ALA B C 1
ATOM 4910 O O . ALA B 1 317 ? -9.359 21.422 19.109 1 95.44 317 ALA B O 1
ATOM 4911 N N . ALA B 1 318 ? -7.574 20.141 18.766 1 96.69 318 ALA B N 1
ATOM 4912 C CA . ALA B 1 318 ? -8.086 19.656 17.484 1 96.69 318 ALA B CA 1
ATOM 4913 C C . ALA B 1 318 ? -9.414 18.938 17.672 1 96.69 318 ALA B C 1
ATOM 4915 O O . ALA B 1 318 ? -10.352 19.141 16.891 1 96.69 318 ALA B O 1
ATOM 4916 N N . ASP B 1 319 ? -9.508 18.109 18.656 1 95.25 319 ASP B N 1
ATOM 4917 C CA . ASP B 1 319 ? -10.734 17.375 18.906 1 95.25 319 ASP B CA 1
ATOM 4918 C C . ASP B 1 319 ? -11.914 18.328 19.125 1 95.25 319 ASP B C 1
ATOM 4920 O O . ASP B 1 319 ? -12.984 18.125 18.562 1 95.25 319 ASP B O 1
ATOM 4924 N N . TYR B 1 320 ? -11.68 19.281 19.891 1 95.75 320 TYR B N 1
ATOM 4925 C CA . TYR B 1 320 ? -12.711 20.281 20.141 1 95.75 320 TYR B CA 1
ATOM 4926 C C . TYR B 1 320 ? -13.117 20.984 18.844 1 95.75 320 TYR B C 1
ATOM 4928 O O . TYR B 1 320 ? -14.305 21.141 18.562 1 95.75 320 TYR B O 1
ATOM 4936 N N . LEU B 1 321 ? -12.18 21.391 18.047 1 97 321 LEU B N 1
ATOM 4937 C CA . LEU B 1 321 ? -12.414 22.156 16.828 1 97 321 LEU B CA 1
ATOM 4938 C C . LEU B 1 321 ? -13.156 21.312 15.797 1 97 321 LEU B C 1
ATOM 4940 O O . LEU B 1 321 ? -13.938 21.828 15 1 97 321 LEU B O 1
ATOM 4944 N N . LEU B 1 322 ? -12.922 20.016 15.852 1 96.69 322 LEU B N 1
ATOM 4945 C CA . LEU B 1 322 ? -13.508 19.109 14.867 1 96.69 322 LEU B CA 1
ATOM 4946 C C . LEU B 1 322 ? -14.906 18.688 15.289 1 96.69 322 LEU B C 1
ATOM 4948 O O . LEU B 1 322 ? -15.742 18.328 14.453 1 96.69 322 LEU B O 1
ATOM 4952 N N . THR B 1 323 ? -15.219 18.781 16.578 1 94.81 323 THR B N 1
ATOM 4953 C CA . THR B 1 323 ? -16.469 18.188 17.047 1 94.81 323 THR B CA 1
ATOM 4954 C C . THR B 1 323 ? -17.375 19.25 17.656 1 94.81 323 THR B C 1
ATOM 4956 O O . THR B 1 323 ? -18.609 19.156 17.531 1 94.81 323 THR B O 1
ATOM 4959 N N . GLU B 1 324 ? -16.797 20.203 18.328 1 89.94 324 GLU B N 1
ATOM 4960 C CA . GLU B 1 324 ? -17.594 21.094 19.156 1 89.94 324 GLU B CA 1
ATOM 4961 C C . GLU B 1 324 ? -17.656 22.5 18.547 1 89.94 324 GLU B C 1
ATOM 4963 O O . GLU B 1 324 ? -18.453 23.328 18.969 1 89.94 324 GLU B O 1
ATOM 4968 N N . SER B 1 325 ? -16.797 22.734 17.672 1 88.06 325 SER B N 1
ATOM 4969 C CA . SER B 1 325 ? -16.703 24.078 17.078 1 88.06 325 SER B CA 1
ATOM 4970 C C . SER B 1 325 ? -17.062 24.047 15.594 1 88.06 325 SER B C 1
ATOM 4972 O O . SER B 1 325 ? -16.812 23.047 14.906 1 88.06 325 SER B O 1
ATOM 4974 N N . SER B 1 326 ? -17.688 25.094 15.141 1 87.62 326 SER B N 1
ATOM 4975 C CA . SER B 1 326 ? -18 25.219 13.719 1 87.62 326 SER B CA 1
ATOM 4976 C C . SER B 1 326 ? -17.094 26.234 13.039 1 87.62 326 SER B C 1
ATOM 4978 O O . SER B 1 326 ? -16.766 27.281 13.625 1 87.62 326 SER B O 1
ATOM 4980 N N . PRO B 1 327 ? -16.766 25.891 11.852 1 85.38 327 PRO B N 1
ATOM 4981 C CA . PRO B 1 327 ? -16 26.891 11.094 1 85.38 327 PRO B CA 1
ATOM 4982 C C . PRO B 1 327 ? -16.828 28.125 10.75 1 85.38 327 PRO B C 1
ATOM 4984 O O . PRO B 1 327 ? -18.047 28.141 10.953 1 85.38 327 PRO B O 1
ATOM 4987 N N . GLY B 1 328 ? -16.094 29.125 10.391 1 81.06 328 GLY B N 1
ATOM 4988 C CA . GLY B 1 328 ? -16.797 30.328 9.93 1 81.06 328 GLY B CA 1
ATOM 4989 C C . GLY B 1 328 ? -17.5 30.125 8.602 1 81.06 328 GLY B C 1
ATOM 4990 O O . GLY B 1 328 ? -17.469 29.031 8.031 1 81.06 328 GLY B O 1
ATOM 4991 N N . THR B 1 329 ? -18.156 31.156 8.18 1 78.12 329 THR B N 1
ATOM 4992 C CA . THR B 1 329 ? -18.922 31.125 6.941 1 78.12 329 THR B CA 1
ATOM 4993 C C . THR B 1 329 ? -18 30.969 5.738 1 78.12 329 THR B C 1
ATOM 4995 O O . THR B 1 329 ? -18.391 30.375 4.723 1 78.12 329 THR B O 1
ATOM 4998 N N . HIS B 1 330 ? -16.766 31.5 5.945 1 78.94 330 HIS B N 1
ATOM 4999 C CA . HIS B 1 330 ? -15.773 31.422 4.875 1 78.94 330 HIS B CA 1
ATOM 5000 C C . HIS B 1 330 ? -14.547 30.625 5.312 1 78.94 330 HIS B C 1
ATOM 5002 O O . HIS B 1 330 ? -14.156 30.672 6.48 1 78.94 330 HIS B O 1
ATOM 5008 N N . PRO B 1 331 ? -13.977 29.984 4.312 1 81.12 331 PRO B N 1
ATOM 5009 C CA . PRO B 1 331 ? -12.688 29.344 4.629 1 81.12 331 PRO B CA 1
ATOM 5010 C C . PRO B 1 331 ? -11.641 30.359 5.098 1 81.12 331 PRO B C 1
ATOM 5012 O O . PRO B 1 331 ? -11.617 31.5 4.629 1 81.12 331 PRO B O 1
ATOM 5015 N N . ALA B 1 332 ? -10.805 29.922 5.941 1 81.94 332 ALA B N 1
ATOM 5016 C CA . ALA B 1 332 ? -9.766 30.797 6.5 1 81.94 332 ALA B CA 1
ATOM 5017 C C . ALA B 1 332 ? -8.898 31.391 5.395 1 81.94 332 ALA B C 1
ATOM 5019 O O . ALA B 1 332 ? -8.461 32.531 5.492 1 81.94 332 ALA B O 1
ATOM 5020 N N . LEU B 1 333 ? -8.766 30.703 4.301 1 86.44 333 LEU B N 1
ATOM 5021 C CA . LEU B 1 333 ? -7.863 31.141 3.244 1 86.44 333 LEU B CA 1
ATOM 5022 C C . LEU B 1 333 ? -8.469 32.281 2.443 1 86.44 333 LEU B C 1
ATOM 5024 O O . LEU B 1 333 ? -7.762 32.969 1.699 1 86.44 333 LEU B O 1
ATOM 5028 N N . ASP B 1 334 ? -9.766 32.469 2.615 1 87.44 334 ASP B N 1
ATOM 5029 C CA . ASP B 1 334 ? -10.391 33.625 1.984 1 87.44 334 ASP B CA 1
ATOM 5030 C C . ASP B 1 334 ? -9.953 34.938 2.658 1 87.44 334 ASP B C 1
ATOM 5032 O O . ASP B 1 334 ? -10.062 36 2.068 1 87.44 334 ASP B O 1
ATOM 5036 N N . ARG B 1 335 ? -9.555 34.875 3.857 1 87.81 335 ARG B N 1
ATOM 5037 C CA . ARG B 1 335 ? -9.07 36 4.672 1 87.81 335 ARG B CA 1
ATOM 5038 C C . ARG B 1 335 ? -10.141 37.062 4.832 1 87.81 335 ARG B C 1
ATOM 5040 O O . ARG B 1 335 ? -9.828 38.25 4.883 1 87.81 335 ARG B O 1
ATOM 5047 N N . THR B 1 336 ? -11.367 36.625 4.812 1 85.88 336 THR B N 1
ATOM 5048 C CA . THR B 1 336 ? -12.477 37.562 4.902 1 85.88 336 THR B CA 1
ATOM 5049 C C . THR B 1 336 ? -12.594 38.125 6.32 1 85.88 336 THR B C 1
ATOM 5051 O O . THR B 1 336 ? -12.523 37.375 7.297 1 85.88 336 THR B O 1
ATOM 5054 N N . ASP B 1 337 ? -12.75 39.438 6.434 1 87.94 337 ASP B N 1
ATOM 5055 C CA . ASP B 1 337 ? -13 40.094 7.715 1 87.94 337 ASP B CA 1
ATOM 5056 C C . ASP B 1 337 ? -14.453 39.906 8.148 1 87.94 337 ASP B C 1
ATOM 5058 O O . ASP B 1 337 ? -15.367 40.375 7.465 1 87.94 337 ASP B O 1
ATOM 5062 N N . PRO B 1 338 ? -14.617 39.25 9.172 1 85.31 338 PRO B N 1
ATOM 5063 C CA . PRO B 1 338 ? -16.016 39.062 9.594 1 85.31 338 PRO B CA 1
ATOM 5064 C C . PRO B 1 338 ? -16.719 40.375 9.914 1 85.31 338 PRO B C 1
ATOM 5066 O O . PRO B 1 338 ? -17.953 40.406 9.969 1 85.31 338 PRO B O 1
ATOM 5069 N N . ASP B 1 339 ? -16.031 41.344 10.227 1 83.75 339 ASP B N 1
ATOM 5070 C CA . ASP B 1 339 ? -16.625 42.656 10.523 1 83.75 339 ASP B CA 1
ATOM 5071 C C . ASP B 1 339 ? -17.078 43.344 9.25 1 83.75 339 ASP B C 1
ATOM 5073 O O . ASP B 1 339 ? -17.797 44.344 9.305 1 83.75 339 ASP B O 1
ATOM 5077 N N . GLY B 1 340 ? -17.094 42.719 8.078 1 68.06 340 GLY B N 1
ATOM 5078 C CA . GLY B 1 340 ? -17.547 43.281 6.812 1 68.06 340 GLY B CA 1
ATOM 5079 C C . GLY B 1 340 ? -16.719 44.438 6.348 1 68.06 340 GLY B C 1
ATOM 5080 O O . GLY B 1 340 ? -16.75 45.531 6.957 1 68.06 340 GLY B O 1
ATOM 5081 N N . SER B 1 341 ? -15.414 44.344 6.18 1 48.16 341 SER B N 1
ATOM 5082 C CA . SER B 1 341 ? -14.961 45.625 5.605 1 48.16 341 SER B CA 1
ATOM 5083 C C . SER B 1 341 ? -15.648 45.906 4.273 1 48.16 341 SER B C 1
ATOM 5085 O O . SER B 1 341 ? -16.047 44.969 3.57 1 48.16 341 SER B O 1
#

Nearest PDB structures (foldseek):
  2w48-assembly1_A  TM=7.455E-01  e=2.228E-25  Klebsiella pneumoniae
  8r7y-assembly2_D  TM=7.151E-01  e=6.298E-25  Bacillus subtilis subsp. subtilis str. 168
  4oqp-assembly1_A  TM=8.997E-01  e=3.561E-20  Bacillus subtilis subsp. subtilis str. 168
  3nze-assembly3_A-2  TM=8.814E-01  e=2.468E-20  Paenarthrobacter aurescens TC1
  2gnp-assembly1_A  TM=8.688E-01  e=3.419E-19  Streptococcus pneumoniae TIGR4

Organism: Streptomyces venezuelae (strain ATCC 10712 / CBS 650.69 / DSM 40230 / JCM 4526 / NBRC 13096 / PD 04745) (NCBI:txid953739)

Solvent-accessible surface area (backbone atoms only — not comparable to full-atom values): 34690 Å² total; per-residue (Å²): 137,79,72,81,74,76,69,75,67,81,76,71,71,34,60,55,53,45,30,50,41,51,49,52,44,42,40,40,76,74,66,66,45,52,54,62,58,50,10,63,75,70,74,50,51,46,65,55,44,52,51,42,51,52,48,31,48,74,70,53,30,34,42,78,45,77,54,68,62,79,55,46,35,43,66,62,10,49,51,49,16,64,66,38,30,34,80,40,34,43,24,33,47,55,77,79,66,74,95,81,64,63,60,57,58,60,58,56,5,40,53,44,20,42,34,46,42,63,70,52,46,72,74,37,23,39,28,40,29,43,39,70,39,38,32,38,13,32,71,47,51,79,57,39,49,42,24,37,21,34,40,35,32,25,45,75,81,86,81,59,75,86,60,52,55,52,51,23,32,45,44,44,7,59,52,15,68,34,48,62,34,60,44,95,42,59,23,70,44,97,37,45,67,60,28,51,53,50,51,65,35,66,73,44,34,54,36,56,63,43,57,82,58,30,42,36,34,36,34,22,60,19,21,74,39,86,87,56,15,67,66,54,64,73,45,52,71,66,55,46,52,51,43,47,75,68,43,48,34,18,34,42,63,72,38,36,18,19,72,73,14,32,78,38,66,66,68,56,44,49,13,32,44,47,59,52,68,70,56,50,47,66,29,80,36,24,35,35,35,44,56,20,63,84,28,23,66,17,48,49,8,47,46,26,24,10,49,37,25,26,40,36,31,23,52,58,16,46,52,41,48,72,73,76,43,77,60,45,98,57,44,9,66,70,42,49,52,66,75,59,124,139,79,73,80,73,76,68,76,67,80,75,72,73,33,60,57,53,45,29,48,43,50,50,52,42,44,40,40,75,73,66,64,44,50,53,62,57,50,9,62,74,70,73,49,50,45,65,55,45,52,50,42,50,51,49,30,46,75,70,53,29,35,41,76,44,74,51,66,61,79,55,47,34,44,66,61,10,48,52,50,16,63,66,38,30,34,80,39,35,43,24,33,47,57,78,80,64,74,95,81,64,64,60,57,60,59,58,56,6,39,53,45,21,42,35,46,42,63,70,53,45,72,74,36,24,39,29,39,28,42,39,69,39,38,31,37,13,31,71,47,49,78,58,39,49,43,23,36,20,33,39,34,33,24,45,73,77,86,81,59,74,86,57,51,52,56,51,23,32,45,44,46,7,60,53,15,68,35,49,61,34,61,45,96,41,61,23,70,44,98,37,45,68,60,27,53,52,50,50,65,34,66,73,44,33,53,36,57,63,45,57,82,57,31,41,36,33,36,33,24,58,19,21,75,39,85,88,56,16,68,66,55,63,72,44,52,72,68,55,46,52,52,44,48,74,68,42,47,34,18,35,41,64,70,38,36,18,20,72,74,13,32,79,38,66,66,68,57,42,50,14,33,42,47,59,52,70,70,56,49,48,66,28,80,35,24,36,34,34,45,57,20,62,84,28,23,66,18,50,49,10,48,45,27,24,12,49,36,25,26,40,36,31,24,50,58,16,48,52,41,47,72,71,76,44,78,62,45,98,57,44,8,65,70,42,50,51,63,74,59,122

InterPro domains:
  IPR007324 Sugar-binding domain, putative [PF04198] (71-322)
  IPR036388 Winged helix-like DNA-binding domain superfamily [G3DSA:1.10.10.10] (11-63)
  IPR037171 NagB/RpiA transferase-like [SSF100950] (77-322)
  IPR051054 Bacterial SorC Transcriptional Regulators [PTHR34294] (10-325)

Secondary structure (DSSP, 8-state):
--------------HHHHHHHHHHHIIIIIT---HHHHHHHHTS-HHHHHHHHHHHHHTTSEEEEE---TTB-HHHHHHHHHHHT-SEEEEEPP-SS-TT----HHHHHHHHHHHHHHH--TT-EEEE---HHHHHHHHH-----S-EEEE-B-B---SSSS-HHHHHHHHHHHHHTS-EE---SBSB-SSHHHHHHHHHSHHHHHHHHGGGG-SEEEEE-EESSTTT-HHHHHS-HHHHHHHHHTT--EEETTEEE-TTS-EE-HHHHHTB-B--HHHHHHSSEEEEE--SGGGHHHHHHHHHTT--SEEEEEHHHHHHHHHT----SS-GGG---TT--/--------------HHHHHHHHHHHIIIIIT---HHHHHHHHTS-HHHHHHHHHHHHHTTSEEEEE---TTB-HHHHHHHHHHHT-SEEEEEPP-SS-TT----HHHHHHHHHHHHHHH--TT-EEEE---HHHHHHHHH-----S-EEEE-B-B---SSSS-HHHHHHHHHHHHHTS-EE---SBSB-SSHHHHHHHHHSHHHHHHHHGGGG-SEEEEE-EESSTTT-HHHHHS-HHHHHHHHHTT--EEETTEEE-TTS-EE-HHHHHTB-B--HHHHHHSSEEEEE--SGGGHHHHHHHHHTT--SEEEEEHHHHHHHHHT----SS-GGG---TT--

Sequence (682 aa):
MAGMSAGRSALRMGPAELVQAAAMARRFYLEGKSKIQIAEEFGVSRFKVARVLETALERDLVRIEIRVPAELDAERSDALRARYGLRHAVVVESPAEGEDESPDPENLGEVAADLLGELVTEGDVLGLAWGRSTIHMAAALDRLPPCTVVQLTGVYDAGTAERGSVEAVRRAAQVSGGEAHPIYAPMLLPDPATAAALRSQTGIARAFEYFDKVTVACVSIGSWEPGISTVHDMLSDEERAHYASLGVAAEMSAHLFDAEGRRVGRDLGERCITVEADRLRRIPEVVAIAGGQRKAAAIGAVLRSGLVTSLVTDRAAADYLLTESSPGTHPALDRTDPDGSMAGMSAGRSALRMGPAELVQAAAMARRFYLEGKSKIQIAEEFGVSRFKVARVLETALERDLVRIEIRVPAELDAERSDALRARYGLRHAVVVESPAEGEDESPDPENLGEVAADLLGELVTEGDVLGLAWGRSTIHMAAALDRLPPCTVVQLTGVYDAGTAERGSVEAVRRAAQVSGGEAHPIYAPMLLPDPATAAALRSQTGIARAFEYFDKVTVACVSIGSWEPGISTVHDMLSDEERAHYASLGVAAEMSAHLFDAEGRRVGRDLGERCITVEADRLRRIPEVVAIAGGQRKAAAIGAVLRSGLVTSLVTDRAAADYLLTESSPGTHPALDRTDPDGS

pLDDT: mean 88.6, std 14.75, range [21.83, 98.5]

Radius of gyration: 38.79 Å; Cα contacts (8 Å, |Δi|>4): 1501; chains: 2; bounding box: 79×116×74 Å